Protein AF-0000000084985349 (afdb_homodimer)

Secondary structure (DSSP, 8-state):
--TTSPBPHHHHHHHHHHHHHHHHTTTTT------HHHHHHHHHHSSEEE-GGGT--TT-SEEEEEEE---SPPPPEEESSEEEEEEEESEEEEEETTEEEEEETTEEEEE-TT--EEE----TT-EEEEEEE-HHHHHHHHHHHHTT-SHHHHHHHHHHTT-TTS-SEEEEEGGGSSBSHHHHHHHHHHHHHHH--TTHHHHHHHHHHHHHHHHHHHHHHHHHHS----THHHHHHHHHHHHHHTTTS--HHHHHHHTT--HHHHHHHHHHHHSS-HHHHHHHHHHHHHHHHHHH--S-HHHHHHHTT-S-HHHHHHHHHHHHSS-HHHHHHHHHHHHHHHHHT-/--TTSPBPHHHHHHHHHHHHHHHHTTTTT------HHHHHHHHHHSSEEE-GGGT--TT-SEEEEEEE---SPPPPEEESSEEEEEEEESEEEEEETTEEEEEETTEEEEE-TT-EEEE----TT-EEEEEEE-HHHHHHHHHHHHTT-SHHHHHHHHHHTT-TTS-SEEEEEGGGSSBSHHHHHHHHHHHHHHH--TTHHHHHHHHHHHHHHHHHHHHHHHHHHS----THHHHHHHHHHHHHHTTTS--HHHHHHHTT--HHHHHHHHHHHHSS-HHHHHHHHHHHHHHHHHHH--S-HHHHHHHTT-S-HHHHHHHHHHHHSS-HHHHHHHHHHHHHHHHHT-

Radius of gyration: 26.48 Å; Cα contacts (8 Å, |Δi|>4): 1122; chains: 2; bounding box: 61×68×67 Å

Nearest PDB structures (foldseek):
  5u93-assembly1_A  TM=7.055E-01  e=5.369E-08  Bacteria Latreille et al. 1825
  2h0v-assembly1_B  TM=8.479E-01  e=7.221E-04  Bacillus subtilis
  5fpz-assembly1_A-2  TM=8.204E-01  e=1.110E-03  Yersinia enterocolitica subsp. enterocolitica 8081
  8hfb-assembly1_B  TM=7.328E-01  e=3.058E-04  Bacillus subtilis
  1y3t-assembly1_B  TM=6.784E-01  e=1.705E-03  Bacillus subtilis

InterPro domains:
  IPR003313 AraC-type arabinose-binding/dimerisation domain [PF02311] (75-141)
  IPR009057 Homedomain-like superfamily [SSF46689] (285-335)
  IPR011051 RmlC-like cupin domain superfamily [SSF51182] (75-139)
  IPR014710 RmlC-like jelly roll fold [G3DSA:2.60.120.10] (72-139)
  IPR018060 AraC-like, DNA binding HTH domain [PF12833] (256-334)
  IPR018060 AraC-like, DNA binding HTH domain [PS01124] (237-334)
  IPR018060 AraC-like, DNA binding HTH domain [SM00342] (249-332)
  IPR020449 Transcription regulator HTH, AraC- type, HTH domain [PR00032] (301-316)
  IPR020449 Transcription regulator HTH, AraC- type, HTH domain [PR00032] (316-332)

Sequence (692 aa):
MRDGGQMNTLDRFAQLSTQQREQQWKIEACAKALSKPIKQQIEQQGYYTLSNGSFFERDQLISANMHLNIPMALAPHKHDFFELIYVYQGSVINVVDAHEVVLQQGDLCIMNASAVHTLGKLGKQDTVYNILIKPELFNQAFLGLIAENEIISSFFLNSIYQKSISRNFMTFHTQDFPSDDAETYVHRLIMENHFKDIYYNKSIEISLVGLFIELTRGYKHRQDQNSSIELGMSNVSQIIAYISDHYKDISIKQVADHFSYHPNYLSSLLKKYTDKTFSEILQNIRFTAAKEYLQKLDIPINEIVYMVGYTNKSHFYRTFKQEMGITPAQYRKQAVASKGMDSLKRMRDGGQMNTLDRFAQLSTQQREQQWKIEACAKALSKPIKQQIEQQGYYTLSNGSFFERDQLISANMHLNIPMALAPHKHDFFELIYVYQGSVINVVDAHEVVLQQGDLCIMNASAVHTLGKLGKQDTVYNILIKPELFNQAFLGLIAENEIISSFFLNSIYQKSISRNFMTFHTQDFPSDDAETYVHRLIMENHFKDIYYNKSIEISLVGLFIELTRGYKHRQDQNSSIELGMSNVSQIIAYISDHYKDISIKQVADHFSYHPNYLSSLLKKYTDKTFSEILQNIRFTAAKEYLQKLDIPINEIVYMVGYTNKSHFYRTFKQEMGITPAQYRKQAVASKGMDSLKR

Structure (mmCIF, N/CA/C/O backbone):
data_AF-0000000084985349-model_v1
#
loop_
_entity.id
_entity.type
_entity.pdbx_description
1 polymer 'Transcriptional regulator, AraC family'
#
loop_
_atom_site.group_PDB
_atom_site.id
_atom_site.type_symbol
_atom_site.label_atom_id
_atom_site.label_alt_id
_atom_site.label_comp_id
_atom_site.label_asym_id
_atom_site.label_entity_id
_atom_site.label_seq_id
_atom_site.pdbx_PDB_ins_code
_atom_site.Cartn_x
_atom_site.Cartn_y
_atom_site.Cartn_z
_atom_site.occupancy
_atom_site.B_iso_or_equiv
_atom_site.auth_seq_id
_atom_site.auth_comp_id
_atom_site.auth_asym_id
_atom_site.auth_atom_id
_atom_site.pdbx_PDB_model_num
ATOM 1 N N . MET A 1 1 ? -21.266 -5.422 13.555 1 31.45 1 MET A N 1
ATOM 2 C CA . MET A 1 1 ? -21.562 -4.035 13.203 1 31.45 1 MET A CA 1
ATOM 3 C C . MET A 1 1 ? -21.156 -3.092 14.328 1 31.45 1 MET A C 1
ATOM 5 O O . MET A 1 1 ? -21.391 -3.379 15.5 1 31.45 1 MET A O 1
ATOM 9 N N . ARG A 1 2 ? -20.141 -2.391 14.18 1 43.97 2 ARG A N 1
ATOM 10 C CA . ARG A 1 2 ? -19.875 -1.468 15.281 1 43.97 2 ARG A CA 1
ATOM 11 C C . ARG A 1 2 ? -21.078 -0.55 15.523 1 43.97 2 ARG A C 1
ATOM 13 O O . ARG A 1 2 ? -21.906 -0.367 14.633 1 43.97 2 ARG A O 1
ATOM 20 N N . ASP A 1 3 ? -21.234 -0.151 16.719 1 45.56 3 ASP A N 1
ATOM 21 C CA . ASP A 1 3 ? -22.391 0.648 17.109 1 45.56 3 ASP A CA 1
ATOM 22 C C . ASP A 1 3 ? -22.703 1.701 16.047 1 45.56 3 ASP A C 1
ATOM 24 O O . ASP A 1 3 ? -23.859 2.09 15.875 1 45.56 3 ASP A O 1
ATOM 28 N N . GLY A 1 4 ? -21.828 2.445 15.453 1 49.19 4 GLY A N 1
ATOM 29 C CA . GLY A 1 4 ? -22.109 3.629 14.656 1 49.19 4 GLY A CA 1
ATOM 30 C C . GLY A 1 4 ? -22.453 3.309 13.211 1 49.19 4 GLY A C 1
ATOM 31 O O . GLY A 1 4 ? -22.609 4.215 12.398 1 49.19 4 GLY A O 1
ATOM 32 N N . GLY A 1 5 ? -22.812 2.047 12.922 1 61.41 5 GLY A N 1
ATOM 33 C CA . GLY A 1 5 ? -23.297 1.687 11.594 1 61.41 5 GLY A CA 1
ATOM 34 C C . GLY A 1 5 ? -22.172 1.406 10.609 1 61.41 5 GLY A C 1
ATOM 35 O O . GLY A 1 5 ? -22.422 1.144 9.438 1 61.41 5 GLY A O 1
ATOM 36 N N . GLN A 1 6 ? -20.969 1.542 11.07 1 75.25 6 GLN A N 1
ATOM 37 C CA . GLN A 1 6 ? -19.875 1.276 10.156 1 75.25 6 GLN A CA 1
ATOM 38 C C . GLN A 1 6 ? -19.641 -0.223 9.992 1 75.25 6 GLN A C 1
ATOM 40 O O . GLN A 1 6 ? -19.75 -0.983 10.953 1 75.25 6 GLN A O 1
ATOM 45 N N . MET A 1 7 ? -19.469 -0.685 8.797 1 76.06 7 MET A N 1
ATOM 46 C CA . MET A 1 7 ? -19.188 -2.092 8.531 1 76.06 7 MET A CA 1
ATOM 47 C C . MET A 1 7 ? -17.688 -2.33 8.383 1 76.06 7 MET A C 1
ATOM 49 O O . MET A 1 7 ? -16.984 -1.535 7.754 1 76.06 7 MET A O 1
ATOM 53 N N . ASN A 1 8 ? -17.219 -3.373 9.102 1 81 8 ASN A N 1
ATOM 54 C CA . ASN A 1 8 ? -15.828 -3.734 8.906 1 81 8 ASN A CA 1
ATOM 55 C C . ASN A 1 8 ? -15.609 -4.453 7.574 1 81 8 ASN A C 1
ATOM 57 O O . ASN A 1 8 ? -16.578 -4.793 6.887 1 81 8 ASN A O 1
ATOM 61 N N . THR A 1 9 ? -14.438 -4.57 7.188 1 83 9 THR A N 1
ATOM 62 C CA . THR A 1 9 ? -14.078 -5.129 5.891 1 83 9 THR A CA 1
ATOM 63 C C . THR A 1 9 ? -14.648 -6.535 5.73 1 83 9 THR A C 1
ATOM 65 O O . THR A 1 9 ? -15.148 -6.887 4.66 1 83 9 THR A O 1
ATOM 68 N N . LEU A 1 10 ? -14.555 -7.348 6.785 1 81.06 10 LEU A N 1
ATOM 69 C CA . LEU A 1 10 ? -15.031 -8.727 6.723 1 81.06 10 LEU A CA 1
ATOM 70 C C . LEU A 1 10 ? -16.547 -8.766 6.496 1 81.06 10 LEU A C 1
ATOM 72 O O . LEU A 1 10 ? -17.031 -9.547 5.68 1 81.06 10 LEU A O 1
ATOM 76 N N . ASP A 1 11 ? -17.219 -7.879 7.164 1 84.19 11 ASP A N 1
ATOM 77 C CA . ASP A 1 11 ? -18.672 -7.82 7.016 1 84.19 11 ASP A CA 1
ATOM 78 C C . ASP A 1 11 ? -19.062 -7.305 5.633 1 84.19 11 ASP A C 1
ATOM 80 O O . ASP A 1 11 ? -20 -7.812 5.012 1 84.19 11 ASP A O 1
ATOM 84 N N . ARG A 1 12 ? -18.406 -6.32 5.234 1 86.56 12 ARG A N 1
ATOM 85 C CA . ARG A 1 12 ? -18.672 -5.766 3.912 1 86.56 12 ARG A CA 1
ATOM 86 C C . ARG A 1 12 ? -18.453 -6.809 2.824 1 86.56 12 ARG A C 1
ATOM 88 O O . ARG A 1 12 ? -19.234 -6.906 1.879 1 86.56 12 ARG A O 1
ATOM 95 N N . PHE A 1 13 ? -17.453 -7.602 3.004 1 89.38 13 PHE A N 1
ATOM 96 C CA . PHE A 1 13 ? -17.156 -8.625 2.008 1 89.38 13 PHE A CA 1
ATOM 97 C C . PHE A 1 13 ? -18.203 -9.734 2.049 1 89.38 13 PHE A C 1
ATOM 99 O O . PHE A 1 13 ? -18.578 -10.266 1.008 1 89.38 13 PHE A O 1
ATOM 106 N N . ALA A 1 14 ? -18.562 -10.109 3.205 1 85.19 14 ALA A N 1
ATOM 107 C CA . ALA A 1 14 ? -19.609 -11.133 3.34 1 85.19 14 ALA A CA 1
ATOM 108 C C . ALA A 1 14 ? -20.875 -10.719 2.596 1 85.19 14 ALA A C 1
ATOM 110 O O . ALA A 1 14 ? -21.5 -11.547 1.923 1 85.19 14 ALA A O 1
ATOM 111 N N . GLN A 1 15 ? -21.188 -9.461 2.703 1 83.56 15 GLN A N 1
ATOM 112 C CA . GLN A 1 15 ? -22.359 -8.945 1.992 1 83.56 15 GLN A CA 1
ATOM 113 C C . GLN A 1 15 ? -22.156 -9.016 0.481 1 83.56 15 GLN A C 1
ATOM 115 O O . GLN A 1 15 ? -23.062 -9.438 -0.25 1 83.56 15 GLN A O 1
ATOM 120 N N . LEU A 1 16 ? -21.031 -8.617 0.023 1 82.56 16 LEU A N 1
ATOM 121 C CA . LEU A 1 16 ? -20.719 -8.672 -1.403 1 82.56 16 LEU A CA 1
ATOM 122 C C . LEU A 1 16 ? -20.797 -10.109 -1.919 1 82.56 16 LEU A C 1
ATOM 124 O O . LEU A 1 16 ? -21.391 -10.367 -2.965 1 82.56 16 LEU A O 1
ATOM 128 N N . SER A 1 17 ? -20.094 -10.992 -1.23 1 84.75 17 SER A N 1
ATOM 129 C CA . SER A 1 17 ? -20.047 -12.391 -1.652 1 84.75 17 SER A CA 1
ATOM 130 C C . SER A 1 17 ? -21.453 -12.984 -1.754 1 84.75 17 SER A C 1
ATOM 132 O O . SER A 1 17 ? -21.75 -13.742 -2.682 1 84.75 17 SER A O 1
ATOM 134 N N . THR A 1 18 ? -22.281 -12.625 -0.819 1 82.69 18 THR A N 1
ATOM 135 C CA . THR A 1 18 ? -23.656 -13.102 -0.824 1 82.69 18 THR A CA 1
ATOM 136 C C . THR A 1 18 ? -24.422 -12.57 -2.039 1 82.69 18 THR A C 1
ATOM 138 O O . THR A 1 18 ? -25.141 -13.312 -2.709 1 82.69 18 THR A O 1
ATOM 141 N N . GLN A 1 19 ? -24.234 -11.328 -2.332 1 81.25 19 GLN A N 1
ATOM 142 C CA . GLN A 1 19 ? -24.875 -10.703 -3.484 1 81.25 19 GLN A CA 1
ATOM 143 C C . GLN A 1 19 ? -24.406 -11.328 -4.789 1 81.25 19 GLN A C 1
ATOM 145 O O . GLN A 1 19 ? -25.203 -11.586 -5.691 1 81.25 19 GLN A O 1
ATOM 150 N N . GLN A 1 20 ? -23.125 -11.508 -4.914 1 82.06 20 GLN A N 1
ATOM 151 C CA . GLN A 1 20 ? -22.531 -12.102 -6.117 1 82.06 20 GLN A CA 1
ATOM 152 C C . GLN A 1 20 ? -23.031 -13.531 -6.32 1 82.06 20 GLN A C 1
ATOM 154 O O . GLN A 1 20 ? -23.297 -13.945 -7.449 1 82.06 20 GLN A O 1
ATOM 159 N N . ARG A 1 21 ? -23.031 -14.234 -5.242 1 79.12 21 ARG A N 1
ATOM 160 C CA . ARG A 1 21 ? -23.516 -15.609 -5.297 1 79.12 21 ARG A CA 1
ATOM 161 C C . ARG A 1 21 ? -24.938 -15.672 -5.84 1 79.12 21 ARG A C 1
ATOM 163 O O . ARG A 1 21 ? -25.266 -16.516 -6.68 1 79.12 21 ARG A O 1
ATOM 170 N N . GLU A 1 22 ? -25.703 -14.797 -5.422 1 71 22 GLU A N 1
ATOM 171 C CA . GLU A 1 22 ? -27.094 -14.734 -5.871 1 71 22 GLU A CA 1
ATOM 172 C C . GLU A 1 22 ? -27.172 -14.367 -7.348 1 71 22 GLU A C 1
ATOM 174 O O . GLU A 1 22 ? -28 -14.922 -8.086 1 71 22 GLU A O 1
ATOM 179 N N . GLN A 1 23 ? -26.266 -13.508 -7.844 1 68.94 23 GLN A N 1
ATOM 180 C CA . GLN A 1 23 ? -26.266 -13.062 -9.234 1 68.94 23 GLN A CA 1
ATOM 181 C C . GLN A 1 23 ? -25.688 -14.125 -10.156 1 68.94 23 GLN A C 1
ATOM 183 O O . GLN A 1 23 ? -26.203 -14.352 -11.25 1 68.94 23 GLN A O 1
ATOM 188 N N . GLN A 1 24 ? -24.391 -14.609 -9.93 1 62.94 24 GLN A N 1
ATOM 189 C CA . GLN A 1 24 ? -23.688 -15.578 -10.766 1 62.94 24 GLN A CA 1
ATOM 190 C C . GLN A 1 24 ? -24.469 -16.875 -10.867 1 62.94 24 GLN A C 1
ATOM 192 O O . GLN A 1 24 ? -24.469 -17.531 -11.906 1 62.94 24 GLN A O 1
ATOM 197 N N . TRP A 1 25 ? -24.859 -17.359 -9.719 1 48.44 25 TRP A N 1
ATOM 198 C CA . TRP A 1 25 ? -25.703 -18.547 -9.789 1 48.44 25 TRP A CA 1
ATOM 199 C C . TRP A 1 25 ? -26.719 -18.422 -10.93 1 48.44 25 TRP A C 1
ATOM 201 O O . TRP A 1 25 ? -27.016 -19.406 -11.609 1 48.44 25 TRP A O 1
ATOM 211 N N . LYS A 1 26 ? -26.938 -17.25 -11.227 1 42.25 26 LYS A N 1
ATOM 212 C CA . LYS A 1 26 ? -27.875 -17.047 -12.328 1 42.25 26 LYS A CA 1
ATOM 213 C C . LYS A 1 26 ? -27.188 -17.25 -13.672 1 42.25 26 LYS A C 1
ATOM 215 O O . LYS A 1 26 ? -27.797 -17.75 -14.617 1 42.25 26 LYS A O 1
ATOM 220 N N . ILE A 1 27 ? -25.766 -16.906 -13.688 1 41.47 27 ILE A N 1
ATOM 221 C CA . ILE A 1 27 ? -25.094 -16.875 -14.977 1 41.47 27 ILE A CA 1
ATOM 222 C C . ILE A 1 27 ? -24.516 -18.266 -15.289 1 41.47 27 ILE A C 1
ATOM 224 O O . ILE A 1 27 ? -24.594 -18.734 -16.422 1 41.47 27 ILE A O 1
ATOM 228 N N . GLU A 1 28 ? -23.578 -18.766 -14.484 1 44.88 28 GLU A N 1
ATOM 229 C CA . GLU A 1 28 ? -22.781 -19.953 -14.781 1 44.88 28 GLU A CA 1
ATOM 230 C C . GLU A 1 28 ? -23.672 -21.109 -15.242 1 44.88 28 GLU A C 1
ATOM 232 O O . GLU A 1 28 ? -23.172 -22.141 -15.672 1 44.88 28 GLU A O 1
ATOM 237 N N . ALA A 1 29 ? -24.844 -21.062 -15.016 1 35.25 29 ALA A N 1
ATOM 238 C CA . ALA A 1 29 ? -25.531 -22.156 -15.719 1 35.25 29 ALA A CA 1
ATOM 239 C C . ALA A 1 29 ? -25.078 -22.234 -17.172 1 35.25 29 ALA A C 1
ATOM 241 O O . ALA A 1 29 ? -25.406 -23.188 -17.875 1 35.25 29 ALA A O 1
ATOM 242 N N . CYS A 1 30 ? -24.578 -21.203 -17.719 1 30.98 30 CYS A N 1
ATOM 243 C CA . CYS A 1 30 ? -24.328 -21.297 -19.141 1 30.98 30 CYS A CA 1
ATOM 244 C C . CYS A 1 30 ? -22.875 -21.703 -19.406 1 30.98 30 CYS A C 1
ATOM 246 O O . CYS A 1 30 ? -21.984 -20.844 -19.438 1 30.98 30 CYS A O 1
ATOM 248 N N . ALA A 1 31 ? -22.281 -22.734 -18.922 1 38.09 31 ALA A N 1
ATOM 249 C CA . ALA A 1 31 ? -21.016 -23.391 -19.234 1 38.09 31 ALA A CA 1
ATOM 250 C C . ALA A 1 31 ? -20.734 -23.375 -20.734 1 38.09 31 ALA A C 1
ATOM 252 O O . ALA A 1 31 ? -21.484 -23.969 -21.516 1 38.09 31 ALA A O 1
ATOM 253 N N . LYS A 1 32 ? -20.141 -22.391 -21.266 1 42.59 32 LYS A N 1
ATOM 254 C CA . LYS A 1 32 ? -19.812 -22.375 -22.688 1 42.59 32 LYS A CA 1
ATOM 255 C C . LYS A 1 32 ? -18.844 -23.5 -23.031 1 42.59 32 LYS A C 1
ATOM 257 O O . LYS A 1 32 ? -17.891 -23.75 -22.297 1 42.59 32 LYS A O 1
ATOM 262 N N . ALA A 1 33 ? -19.203 -24.391 -23.859 1 46.88 33 ALA A N 1
ATOM 263 C CA . ALA A 1 33 ? -18.391 -25.406 -24.531 1 46.88 33 ALA A CA 1
ATOM 264 C C . ALA A 1 33 ? -17.062 -24.812 -25.016 1 46.88 33 ALA A C 1
ATOM 266 O O . ALA A 1 33 ? -17.031 -23.688 -25.516 1 46.88 33 ALA A O 1
ATOM 267 N N . LEU A 1 34 ? -15.922 -25.406 -24.516 1 56.28 34 LEU A N 1
ATOM 268 C CA . LEU A 1 34 ? -14.609 -25.016 -25.031 1 56.28 34 LEU A CA 1
ATOM 269 C C . LEU A 1 34 ? -14.633 -24.875 -26.547 1 56.28 34 LEU A C 1
ATOM 271 O O . LEU A 1 34 ? -15.25 -25.688 -27.234 1 56.28 34 LEU A O 1
ATOM 275 N N . SER A 1 35 ? -14.164 -23.828 -26.984 1 58.69 35 SER A N 1
ATOM 276 C CA . SER A 1 35 ? -14.078 -23.609 -28.422 1 58.69 35 SER A CA 1
ATOM 277 C C . SER A 1 35 ? -13.195 -24.656 -29.094 1 58.69 35 SER A C 1
ATOM 279 O O . SER A 1 35 ? -12.422 -25.344 -28.422 1 58.69 35 SER A O 1
ATOM 281 N N . LYS A 1 36 ? -13.453 -24.922 -30.312 1 62.22 36 LYS A N 1
ATOM 282 C CA . LYS A 1 36 ? -12.727 -25.906 -31.109 1 62.22 36 LYS A CA 1
ATOM 283 C C . LYS A 1 36 ? -11.219 -25.703 -31 1 62.22 36 LYS A C 1
ATOM 285 O O . LYS A 1 36 ? -10.469 -26.656 -30.781 1 62.22 36 LYS A O 1
ATOM 290 N N . PRO A 1 37 ? -10.688 -24.531 -31.016 1 64.25 37 PRO A N 1
ATOM 291 C CA . PRO A 1 37 ? -9.242 -24.359 -30.906 1 64.25 37 PRO A CA 1
ATOM 292 C C . PRO A 1 37 ? -8.695 -24.797 -29.547 1 64.25 37 PRO A C 1
ATOM 294 O O . PRO A 1 37 ? -7.594 -25.344 -29.469 1 64.25 37 PRO A O 1
ATOM 297 N N . ILE A 1 38 ? -9.477 -24.625 -28.625 1 67.31 38 ILE A N 1
ATOM 298 C CA . ILE A 1 38 ? -9.055 -25 -27.281 1 67.31 38 ILE A CA 1
ATOM 299 C C . ILE A 1 38 ? -9.008 -26.516 -27.156 1 67.31 38 ILE A C 1
ATOM 301 O O . ILE A 1 38 ? -8.055 -27.078 -26.609 1 67.31 38 ILE A O 1
ATOM 305 N N . LYS A 1 39 ? -10 -27.172 -27.734 1 70.88 39 LYS A N 1
ATOM 306 C CA . LYS A 1 39 ? -10.047 -28.625 -27.703 1 70.88 39 LYS A CA 1
ATOM 307 C C . LYS A 1 39 ? -8.844 -29.219 -28.438 1 70.88 39 LYS A C 1
ATOM 309 O O . LYS A 1 39 ? -8.258 -30.203 -27.984 1 70.88 39 LYS A O 1
ATOM 314 N N . GLN A 1 40 ? -8.469 -28.609 -29.469 1 71.69 40 GLN A N 1
ATOM 315 C CA . GLN A 1 40 ? -7.316 -29.062 -30.234 1 71.69 40 GLN A CA 1
ATOM 316 C C . GLN A 1 40 ? -6.027 -28.922 -29.438 1 71.69 40 GLN A C 1
ATOM 318 O O . GLN A 1 40 ? -5.168 -29.797 -29.453 1 71.69 40 GLN A O 1
ATOM 323 N N . GLN A 1 41 ? -5.859 -27.844 -28.781 1 71.38 41 GLN A N 1
ATOM 324 C CA . GLN A 1 41 ? -4.672 -27.625 -27.969 1 71.38 41 GLN A CA 1
ATOM 325 C C . GLN A 1 41 ? -4.562 -28.672 -26.859 1 71.38 41 GLN A C 1
ATOM 327 O O . GLN A 1 41 ? -3.477 -29.188 -26.594 1 71.38 41 GLN A O 1
ATOM 332 N N . ILE A 1 42 ? -5.629 -28.984 -26.359 1 73.38 42 ILE A N 1
ATOM 333 C CA . ILE A 1 42 ? -5.66 -29.953 -25.266 1 73.38 42 ILE A CA 1
ATOM 334 C C . ILE A 1 42 ? -5.281 -31.328 -25.781 1 73.38 42 ILE A C 1
ATOM 336 O O . ILE A 1 42 ? -4.543 -32.062 -25.109 1 73.38 42 ILE A O 1
ATOM 340 N N . GLU A 1 43 ? -5.77 -31.609 -26.844 1 70.88 43 GLU A N 1
ATOM 341 C CA . GLU A 1 43 ? -5.449 -32.906 -27.438 1 70.88 43 GLU A CA 1
ATOM 342 C C . GLU A 1 43 ? -3.961 -33 -27.766 1 70.88 43 GLU A C 1
ATOM 344 O O . GLU A 1 43 ? -3.354 -34.062 -27.594 1 70.88 43 GLU A O 1
ATOM 349 N N . GLN A 1 44 ? -3.395 -31.922 -28.125 1 72.88 44 GLN A N 1
ATOM 350 C CA . GLN A 1 44 ? -2.016 -31.922 -28.594 1 72.88 44 GLN A CA 1
ATOM 351 C C . GLN A 1 44 ? -1.032 -31.828 -27.438 1 72.88 44 GLN A C 1
ATOM 353 O O . GLN A 1 44 ? -0.007 -32.5 -27.422 1 72.88 44 GLN A O 1
ATOM 358 N N . GLN A 1 45 ? -1.3 -30.984 -26.438 1 73.69 45 GLN A N 1
ATOM 359 C CA . GLN A 1 45 ? -0.258 -30.719 -25.453 1 73.69 45 GLN A CA 1
ATOM 360 C C . GLN A 1 45 ? -0.78 -30.922 -24.031 1 73.69 45 GLN A C 1
ATOM 362 O O . GLN A 1 45 ? -0.037 -30.766 -23.062 1 73.69 45 GLN A O 1
ATOM 367 N N . GLY A 1 46 ? -1.997 -31.375 -23.922 1 70.75 46 GLY A N 1
ATOM 368 C CA . GLY A 1 46 ? -2.547 -31.719 -22.609 1 70.75 46 GLY A CA 1
ATOM 369 C C . GLY A 1 46 ? -3.123 -30.531 -21.875 1 70.75 46 GLY A C 1
ATOM 370 O O . GLY A 1 46 ? -3.727 -30.703 -20.812 1 70.75 46 GLY A O 1
ATOM 371 N N . TYR A 1 47 ? -2.812 -29.391 -22.422 1 71.38 47 TYR A N 1
ATOM 372 C CA . TYR A 1 47 ? -3.357 -28.172 -21.797 1 71.38 47 TYR A CA 1
ATOM 373 C C . TYR A 1 47 ? -3.555 -27.078 -22.844 1 71.38 47 TYR A C 1
ATOM 375 O O . TYR A 1 47 ? -3.07 -27.188 -23.969 1 71.38 47 TYR A O 1
ATOM 383 N N . TYR A 1 48 ? -4.434 -26.031 -22.516 1 71 48 TYR A N 1
ATOM 384 C CA . TYR A 1 48 ? -4.547 -24.859 -23.375 1 71 48 TYR A CA 1
ATOM 385 C C . TYR A 1 48 ? -4.012 -23.625 -22.672 1 71 48 TYR A C 1
ATOM 387 O O . TYR A 1 48 ? -3.828 -23.625 -21.453 1 71 48 TYR A O 1
ATOM 395 N N . THR A 1 49 ? -3.58 -22.594 -23.406 1 72.56 49 THR A N 1
ATOM 396 C CA . THR A 1 49 ? -2.959 -21.391 -22.859 1 72.56 49 THR A CA 1
ATOM 397 C C . THR A 1 49 ? -3.889 -20.203 -23 1 72.56 49 THR A C 1
ATOM 399 O O . THR A 1 49 ? -4.48 -19.984 -24.062 1 72.56 49 THR A O 1
ATOM 402 N N . LEU A 1 50 ? -4.121 -19.594 -21.812 1 71.38 50 LEU A N 1
ATOM 403 C CA . LEU A 1 50 ? -4.875 -18.344 -21.781 1 71.38 50 LEU A CA 1
ATOM 404 C C . LEU A 1 50 ? -3.936 -17.141 -21.75 1 71.38 50 LEU A C 1
ATOM 406 O O . LEU A 1 50 ? -2.893 -17.172 -21.094 1 71.38 50 LEU A O 1
ATOM 410 N N . SER A 1 51 ? -4.164 -16.047 -22.594 1 67.19 51 SER A N 1
ATOM 411 C CA . SER A 1 51 ? -3.309 -14.875 -22.641 1 67.19 51 SER A CA 1
ATOM 412 C C . SER A 1 51 ? -3.973 -13.68 -21.969 1 67.19 51 SER A C 1
ATOM 414 O O . SER A 1 51 ? -5.199 -13.609 -21.875 1 67.19 51 SER A O 1
ATOM 416 N N . ASN A 1 52 ? -3.254 -12.734 -21.422 1 62.97 52 ASN A N 1
ATOM 417 C CA . ASN A 1 52 ? -3.604 -11.539 -20.656 1 62.97 52 ASN A CA 1
ATOM 418 C C . ASN A 1 52 ? -4.691 -10.727 -21.359 1 62.97 52 ASN A C 1
ATOM 420 O O . ASN A 1 52 ? -5.582 -10.188 -20.703 1 62.97 52 ASN A O 1
ATOM 424 N N . GLY A 1 53 ? -4.609 -10.617 -22.594 1 58.28 53 GLY A N 1
ATOM 425 C CA . GLY A 1 53 ? -5.445 -9.672 -23.328 1 58.28 53 GLY A CA 1
ATOM 426 C C . GLY A 1 53 ? -6.93 -9.961 -23.188 1 58.28 53 GLY A C 1
ATOM 427 O O . GLY A 1 53 ? -7.758 -9.062 -23.312 1 58.28 53 GLY A O 1
ATOM 428 N N . SER A 1 54 ? -7.32 -11.125 -22.797 1 62.31 54 SER A N 1
ATOM 429 C CA . SER A 1 54 ? -8.734 -11.469 -22.797 1 62.31 54 SER A CA 1
ATOM 430 C C . SER A 1 54 ? -9.336 -11.383 -21.406 1 62.31 54 SER A C 1
ATOM 432 O O . SER A 1 54 ? -10.562 -11.367 -21.25 1 62.31 54 SER A O 1
ATOM 434 N N . PHE A 1 55 ? -8.5 -11.195 -20.438 1 68.38 55 PHE A N 1
ATOM 435 C CA . PHE A 1 55 ? -9.031 -11.352 -19.094 1 68.38 55 PHE A CA 1
ATOM 436 C C . PHE A 1 55 ? -8.969 -10.031 -18.328 1 68.38 55 PHE A C 1
ATOM 438 O O . PHE A 1 55 ? -9.539 -9.906 -17.25 1 68.38 55 PHE A O 1
ATOM 445 N N . PHE A 1 56 ? -8.297 -9.062 -18.875 1 71 56 PHE A N 1
ATOM 446 C CA . PHE A 1 56 ? -8.148 -7.777 -18.203 1 71 56 PHE A CA 1
ATOM 447 C C . PHE A 1 56 ? -8.781 -6.664 -19.031 1 71 56 PHE A C 1
ATOM 449 O O . PHE A 1 56 ? -8.531 -6.559 -20.234 1 71 56 PHE A O 1
ATOM 456 N N . GLU A 1 57 ? -9.742 -6.008 -18.391 1 66.19 57 GLU A N 1
ATOM 457 C CA . GLU A 1 57 ? -10.195 -4.777 -19.031 1 66.19 57 GLU A CA 1
ATOM 458 C C . GLU A 1 57 ? -9.078 -3.74 -19.094 1 66.19 57 GLU A C 1
ATOM 460 O O . GLU A 1 57 ? -8.039 -3.9 -18.438 1 66.19 57 GLU A O 1
ATOM 465 N N . ARG A 1 58 ? -9.375 -2.811 -19.844 1 62.56 58 ARG A N 1
ATOM 466 C CA . ARG A 1 58 ? -8.391 -1.739 -19.984 1 62.56 58 ARG A CA 1
ATOM 467 C C . ARG A 1 58 ? -8.055 -1.122 -18.625 1 62.56 58 ARG A C 1
ATOM 469 O O . ARG A 1 58 ? -8.953 -0.882 -17.812 1 62.56 58 ARG A O 1
ATOM 476 N N . ASP A 1 59 ? -6.836 -1.032 -18.203 1 66.19 59 ASP A N 1
ATOM 477 C CA . ASP A 1 59 ? -6.297 -0.327 -17.047 1 66.19 59 ASP A CA 1
ATOM 478 C C . ASP A 1 59 ? -6.465 -1.153 -15.766 1 66.19 59 ASP A C 1
ATOM 480 O O . ASP A 1 59 ? -6.184 -0.671 -14.664 1 66.19 59 ASP A O 1
ATOM 484 N N . GLN A 1 60 ? -7.09 -2.404 -16.031 1 79.94 60 GLN A N 1
ATOM 485 C CA . GLN A 1 60 ? -7.242 -3.24 -14.852 1 79.94 60 GLN A CA 1
ATOM 486 C C . GLN A 1 60 ? -5.926 -3.918 -14.484 1 79.94 60 GLN A C 1
ATOM 488 O O . GLN A 1 60 ? -5.215 -4.418 -15.352 1 79.94 60 GLN A O 1
ATOM 493 N N . LEU A 1 61 ? -5.68 -3.842 -13.203 1 83.88 61 LEU A N 1
ATOM 494 C CA . LEU A 1 61 ? -4.453 -4.461 -12.711 1 83.88 61 LEU A CA 1
ATOM 495 C C . LEU A 1 61 ? -4.699 -5.906 -12.305 1 83.88 61 LEU A C 1
ATOM 497 O O . LEU A 1 61 ? -3.783 -6.73 -12.336 1 83.88 61 LEU A O 1
ATOM 501 N N . ILE A 1 62 ? -5.922 -6.172 -11.898 1 89.94 62 ILE A N 1
ATOM 502 C CA . ILE A 1 62 ? -6.312 -7.523 -11.508 1 89.94 62 ILE A CA 1
ATOM 503 C C . ILE A 1 62 ? -7.723 -7.82 -12.016 1 89.94 62 ILE A C 1
ATOM 505 O O . ILE A 1 62 ? -8.453 -6.906 -12.406 1 89.94 62 ILE A O 1
ATOM 509 N N . SER A 1 63 ? -8.039 -9.039 -12.148 1 87.94 63 SER A N 1
ATOM 510 C CA . SER A 1 63 ? -9.398 -9.523 -12.359 1 87.94 63 SER A CA 1
ATOM 511 C C . SER A 1 63 ? -9.789 -10.57 -11.32 1 87.94 63 SER A C 1
ATOM 513 O O . SER A 1 63 ? -9.109 -11.586 -11.172 1 87.94 63 SER A O 1
ATOM 515 N N . ALA A 1 64 ? -10.797 -10.25 -10.586 1 90.44 64 ALA A N 1
ATOM 516 C CA . ALA A 1 64 ? -11.266 -11.172 -9.555 1 90.44 64 ALA A CA 1
ATOM 517 C C . ALA A 1 64 ? -12.609 -11.789 -9.945 1 90.44 64 ALA A C 1
ATOM 519 O O . ALA A 1 64 ? -13.555 -11.078 -10.266 1 90.44 64 ALA A O 1
ATOM 520 N N . ASN A 1 65 ? -12.656 -13.125 -9.891 1 85.75 65 ASN A N 1
ATOM 521 C CA . ASN A 1 65 ? -13.844 -13.844 -10.328 1 85.75 65 ASN A CA 1
ATOM 522 C C . ASN A 1 65 ? -14.297 -14.867 -9.289 1 85.75 65 ASN A C 1
ATOM 524 O O . ASN A 1 65 ? -13.477 -15.547 -8.68 1 85.75 65 ASN A O 1
ATOM 528 N N . MET A 1 66 ? -15.633 -14.867 -9.141 1 87.94 66 MET A N 1
ATOM 529 C CA . MET A 1 66 ? -16.219 -15.844 -8.234 1 87.94 66 MET A CA 1
ATOM 530 C C . MET A 1 66 ? -16.625 -17.109 -8.984 1 87.94 66 MET A C 1
ATOM 532 O O . MET A 1 66 ? -17.156 -17.047 -10.086 1 87.94 66 MET A O 1
ATOM 536 N N . HIS A 1 67 ? -16.25 -18.266 -8.445 1 82.62 67 HIS A N 1
ATOM 537 C CA . HIS A 1 67 ? -16.641 -19.562 -8.984 1 82.62 67 HIS A CA 1
ATOM 538 C C . HIS A 1 67 ? -17.547 -20.312 -8.008 1 82.62 67 HIS A C 1
ATOM 540 O O . HIS A 1 67 ? -17.234 -20.422 -6.82 1 82.62 67 HIS A O 1
ATOM 546 N N . LEU A 1 68 ? -18.625 -20.703 -8.594 1 80.31 68 LEU A N 1
ATOM 547 C CA . LEU A 1 68 ? -19.625 -21.469 -7.848 1 80.31 68 LEU A CA 1
ATOM 548 C C . LEU A 1 68 ? -20.125 -22.641 -8.664 1 80.31 68 LEU A C 1
ATOM 550 O O . LEU A 1 68 ? -20.172 -22.578 -9.898 1 80.31 68 LEU A O 1
ATOM 554 N N . ASN A 1 69 ? -20.469 -23.672 -7.949 1 75.5 69 ASN A N 1
ATOM 555 C CA . ASN A 1 69 ? -21.234 -24.781 -8.531 1 75.5 69 ASN A CA 1
ATOM 556 C C . ASN A 1 69 ? -20.594 -25.281 -9.82 1 75.5 69 ASN A C 1
ATOM 558 O O . ASN A 1 69 ? -21.266 -25.359 -10.852 1 75.5 69 ASN A O 1
ATOM 562 N N . ILE A 1 70 ? -19.391 -25.562 -9.867 1 71.19 70 ILE A N 1
ATOM 563 C CA . ILE A 1 70 ? -18.688 -26.141 -11.008 1 71.19 70 ILE A CA 1
ATOM 564 C C . ILE A 1 70 ? -18.844 -27.672 -10.977 1 71.19 70 ILE A C 1
ATOM 566 O O . ILE A 1 70 ? -18.234 -28.344 -10.133 1 71.19 70 ILE A O 1
ATOM 570 N N . PRO A 1 71 ? -19.656 -28.125 -11.891 1 72.38 71 PRO A N 1
ATOM 571 C CA . PRO A 1 71 ? -20.016 -29.547 -11.828 1 72.38 71 PRO A CA 1
ATOM 572 C C . PRO A 1 71 ? -18.875 -30.453 -12.305 1 72.38 71 PRO A C 1
ATOM 574 O O . PRO A 1 71 ? -18.859 -31.641 -11.969 1 72.38 71 PRO A O 1
ATOM 577 N N . MET A 1 72 ? -18 -29.984 -13.188 1 71.25 72 MET A N 1
ATOM 578 C CA . MET A 1 72 ? -16.859 -30.75 -13.695 1 71.25 72 MET A CA 1
ATOM 579 C C . MET A 1 72 ? -15.578 -29.922 -13.641 1 71.25 72 MET A C 1
ATOM 581 O O . MET A 1 72 ? -15.617 -28.703 -13.797 1 71.25 72 MET A O 1
ATOM 585 N N . ALA A 1 73 ? -14.477 -30.688 -13.453 1 74.5 73 ALA A N 1
ATOM 586 C CA . ALA A 1 73 ? -13.18 -30.016 -13.414 1 74.5 73 ALA A CA 1
ATOM 587 C C . ALA A 1 73 ? -12.914 -29.25 -14.711 1 74.5 73 ALA A C 1
ATOM 589 O O . ALA A 1 73 ? -13.281 -29.719 -15.797 1 74.5 73 ALA A O 1
ATOM 590 N N . LEU A 1 74 ? -12.289 -28.109 -14.531 1 74.88 74 LEU A N 1
ATOM 591 C CA . LEU A 1 74 ? -11.883 -27.344 -15.703 1 74.88 74 LEU A CA 1
ATOM 592 C C . LEU A 1 74 ? -10.742 -28.047 -16.438 1 74.88 74 LEU A C 1
ATOM 594 O O . LEU A 1 74 ? -9.992 -28.812 -15.844 1 74.88 74 LEU A O 1
ATOM 598 N N . ALA A 1 75 ? -10.719 -27.859 -17.719 1 76.62 75 ALA A N 1
ATOM 599 C CA . ALA A 1 75 ? -9.602 -28.406 -18.5 1 76.62 75 ALA A CA 1
ATOM 600 C C . ALA A 1 75 ? -8.273 -27.797 -18.062 1 76.62 75 ALA A C 1
ATOM 602 O O . ALA A 1 75 ? -8.203 -26.609 -17.75 1 76.62 75 ALA A O 1
ATOM 603 N N . PRO A 1 76 ? -7.27 -28.641 -17.984 1 82.06 76 PRO A N 1
ATOM 604 C CA . PRO A 1 76 ? -5.957 -28.094 -17.641 1 82.06 76 PRO A CA 1
ATOM 605 C C . PRO A 1 76 ? -5.547 -26.922 -18.547 1 82.06 76 PRO A C 1
ATOM 607 O O . PRO A 1 76 ? -5.773 -26.969 -19.75 1 82.06 76 PRO A O 1
ATOM 610 N N . HIS A 1 77 ? -5.023 -25.906 -17.938 1 82.88 77 HIS A N 1
ATOM 611 C CA . HIS A 1 77 ? -4.637 -24.734 -18.719 1 82.88 77 HIS A CA 1
ATOM 612 C C . HIS A 1 77 ? -3.5 -23.969 -18.047 1 82.88 77 HIS A C 1
ATOM 614 O O . HIS A 1 77 ? -3.213 -24.188 -16.859 1 82.88 77 HIS A O 1
ATOM 620 N N . LYS A 1 78 ? -2.812 -23.203 -18.875 1 81.75 78 LYS A N 1
ATOM 621 C CA . LYS A 1 78 ? -1.752 -22.297 -18.438 1 81.75 78 LYS A CA 1
ATOM 622 C C . LYS A 1 78 ? -2.029 -20.859 -18.875 1 81.75 78 LYS A C 1
ATOM 624 O O . LYS A 1 78 ? -2.861 -20.625 -19.75 1 81.75 78 LYS A O 1
ATOM 629 N N . HIS A 1 79 ? -1.489 -19.953 -18.188 1 76.69 79 HIS A N 1
ATOM 630 C CA . HIS A 1 79 ? -1.652 -18.547 -18.516 1 76.69 79 HIS A CA 1
ATOM 631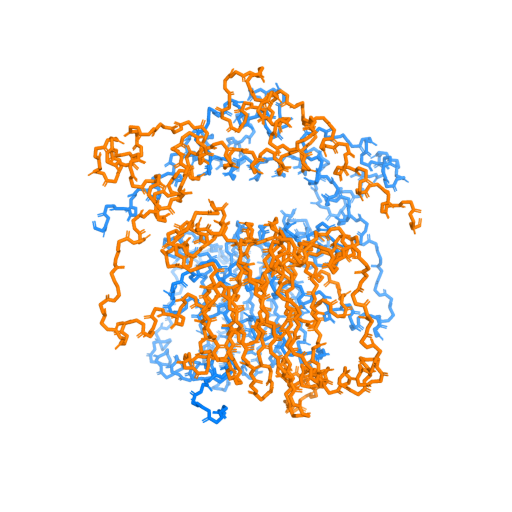 C C . HIS A 1 79 ? -0.376 -17.766 -18.234 1 76.69 79 HIS A C 1
ATOM 633 O O . HIS A 1 79 ? 0.548 -18.281 -17.609 1 76.69 79 HIS A O 1
ATOM 639 N N . ASP A 1 80 ? -0.316 -16.516 -18.766 1 75.75 80 ASP A N 1
ATOM 640 C CA . ASP A 1 80 ? 0.891 -15.695 -18.688 1 75.75 80 ASP A CA 1
ATOM 641 C C . ASP A 1 80 ? 0.783 -14.656 -17.578 1 75.75 80 ASP A C 1
ATOM 643 O O . ASP A 1 80 ? 1.458 -13.625 -17.609 1 75.75 80 ASP A O 1
ATOM 647 N N . PHE A 1 81 ? -0.138 -14.883 -16.719 1 78.62 81 PHE A N 1
ATOM 648 C CA . PHE A 1 81 ? -0.325 -14.016 -15.562 1 78.62 81 PHE A CA 1
ATOM 649 C C . PHE A 1 81 ? -0.301 -14.82 -14.266 1 78.62 81 PHE A C 1
ATOM 651 O O . PHE A 1 81 ? -0.29 -16.047 -14.297 1 78.62 81 PHE A O 1
ATOM 658 N N . PHE A 1 82 ? -0.23 -14.148 -13.172 1 83.12 82 PHE A N 1
ATOM 659 C CA . PHE A 1 82 ? -0.283 -14.82 -11.875 1 83.12 82 PHE A CA 1
ATOM 660 C C . PHE A 1 82 ? -1.727 -15.047 -11.438 1 83.12 82 PHE A C 1
ATOM 662 O O . PHE A 1 82 ? -2.604 -14.227 -11.734 1 83.12 82 PHE A O 1
ATOM 669 N N . GLU A 1 83 ? -1.906 -16.125 -10.812 1 87.94 83 GLU A N 1
ATOM 670 C CA . GLU A 1 83 ? -3.254 -16.438 -10.344 1 87.94 83 GLU A CA 1
ATOM 671 C C . GLU A 1 83 ? -3.254 -16.812 -8.867 1 87.94 83 GLU A C 1
ATOM 673 O O . GLU A 1 83 ? -2.383 -17.562 -8.406 1 87.94 83 GLU A O 1
ATOM 678 N N . LEU A 1 84 ? -4.141 -16.172 -8.148 1 92 84 LEU A N 1
ATOM 679 C CA . LEU A 1 84 ? -4.379 -16.469 -6.738 1 92 84 LEU A CA 1
ATOM 680 C C . LEU A 1 84 ? -5.75 -17.109 -6.543 1 92 84 LEU A C 1
ATOM 682 O O . LEU A 1 84 ? -6.773 -16.5 -6.867 1 92 84 LEU A O 1
ATOM 686 N N . ILE A 1 85 ? -5.812 -18.344 -6.078 1 92.38 85 ILE A N 1
ATOM 687 C CA . ILE A 1 85 ? -7.055 -19.016 -5.703 1 92.38 85 ILE A CA 1
ATOM 688 C C . ILE A 1 85 ? -7.32 -18.812 -4.215 1 92.38 85 ILE A C 1
ATOM 690 O O . ILE A 1 85 ? -6.426 -18.984 -3.385 1 92.38 85 ILE A O 1
ATOM 694 N N . TYR A 1 86 ? -8.484 -18.375 -3.912 1 95.81 86 TYR A N 1
ATOM 695 C CA . TYR A 1 86 ? -8.914 -18.125 -2.541 1 95.81 86 TYR A CA 1
ATOM 696 C C . TYR A 1 86 ? -10.219 -18.859 -2.236 1 95.81 86 TYR A C 1
ATOM 698 O O . TYR A 1 86 ? -11.242 -18.594 -2.873 1 95.81 86 TYR A O 1
ATOM 706 N N . VAL A 1 87 ? -10.203 -19.734 -1.202 1 95.06 87 VAL A N 1
ATOM 707 C CA . VAL A 1 87 ? -11.406 -20.469 -0.795 1 95.06 87 VAL A CA 1
ATOM 708 C C . VAL A 1 87 ? -12.148 -19.672 0.283 1 95.06 87 VAL A C 1
ATOM 710 O O . VAL A 1 87 ? -11.758 -19.703 1.454 1 95.06 87 VAL A O 1
ATOM 713 N N . TYR A 1 88 ? -13.195 -19.031 -0.144 1 94 88 TYR A N 1
ATOM 714 C CA . TYR A 1 88 ? -13.977 -18.234 0.799 1 94 88 TYR A CA 1
ATOM 715 C C . TYR A 1 88 ? -14.859 -19.125 1.661 1 94 88 TYR A C 1
ATOM 717 O O . TYR A 1 88 ? -14.992 -18.906 2.867 1 94 88 TYR A O 1
ATOM 725 N N . GLN A 1 89 ? -15.477 -20.078 1.054 1 93.06 89 GLN A N 1
ATOM 726 C CA . GLN A 1 89 ? -16.328 -21.047 1.74 1 93.06 89 GLN A CA 1
ATOM 727 C C . GLN A 1 89 ? -16.172 -22.453 1.14 1 93.06 89 GLN A C 1
ATOM 729 O O . GLN A 1 89 ? -16.062 -22.594 -0.079 1 93.06 89 GLN A O 1
ATOM 734 N N . GLY A 1 90 ? -16.125 -23.484 2.045 1 93.56 90 GLY A N 1
ATOM 735 C CA . GLY A 1 90 ? -16.031 -24.859 1.577 1 93.56 90 GLY A CA 1
ATOM 736 C C . GLY A 1 90 ? -14.609 -25.281 1.274 1 93.56 90 GLY A C 1
ATOM 737 O O . GLY A 1 90 ? -13.703 -25.062 2.08 1 93.56 90 GLY A O 1
ATOM 738 N N . SER A 1 91 ? -14.492 -26.094 0.165 1 92.19 91 SER A N 1
ATOM 739 C CA . SER A 1 91 ? -13.195 -26.641 -0.219 1 92.19 91 SER A CA 1
ATOM 740 C C . SER A 1 91 ? -13.102 -26.844 -1.728 1 92.19 91 SER A C 1
ATOM 742 O O . SER A 1 91 ? -14.117 -26.812 -2.424 1 92.19 91 SER A O 1
ATOM 744 N N . VAL A 1 92 ? -11.852 -26.984 -2.168 1 92.81 92 VAL A N 1
ATOM 745 C CA . VAL A 1 92 ? -11.648 -27.266 -3.586 1 92.81 92 VAL A CA 1
ATOM 746 C C . VAL A 1 92 ? -10.328 -28.016 -3.781 1 92.81 92 VAL A C 1
ATOM 748 O O . VAL A 1 92 ? -9.406 -27.875 -2.984 1 92.81 92 VAL A O 1
ATOM 751 N N . ILE A 1 93 ? -10.367 -28.891 -4.75 1 90.69 93 ILE A N 1
ATOM 752 C CA . ILE A 1 93 ? -9.141 -29.547 -5.184 1 90.69 93 ILE A CA 1
ATOM 753 C C . ILE A 1 93 ? -8.586 -28.844 -6.418 1 90.69 93 ILE A C 1
ATOM 755 O O . ILE A 1 93 ? -9.273 -28.719 -7.434 1 90.69 93 ILE A O 1
ATOM 759 N N . ASN A 1 94 ? -7.402 -28.266 -6.293 1 89.81 94 ASN A N 1
ATOM 760 C CA . ASN A 1 94 ? -6.652 -27.672 -7.395 1 89.81 94 ASN A CA 1
ATOM 761 C C . ASN A 1 94 ? -5.465 -28.547 -7.793 1 89.81 94 ASN A C 1
ATOM 763 O O . ASN A 1 94 ? -4.609 -28.859 -6.965 1 89.81 94 ASN A O 1
ATOM 767 N N . VAL A 1 95 ? -5.488 -29 -9.008 1 86.5 95 VAL A N 1
ATOM 768 C CA . VAL A 1 95 ? -4.344 -29.766 -9.492 1 86.5 95 VAL A CA 1
ATOM 769 C C . VAL A 1 95 ? -3.369 -28.844 -10.211 1 86.5 95 VAL A C 1
ATOM 771 O O . VAL A 1 95 ? -3.717 -28.234 -11.234 1 86.5 95 VAL A O 1
ATOM 774 N N . VAL A 1 96 ? -2.188 -28.734 -9.641 1 84.19 96 VAL A N 1
ATOM 775 C CA . VAL A 1 96 ? -1.178 -27.844 -10.203 1 84.19 96 VAL A CA 1
ATOM 776 C C . VAL A 1 96 ? 0.081 -28.641 -10.539 1 84.19 96 VAL A C 1
ATOM 778 O O . VAL A 1 96 ? 0.68 -29.266 -9.664 1 84.19 96 VAL A O 1
ATOM 781 N N . ASP A 1 97 ? 0.484 -28.578 -11.773 1 79.06 97 ASP A N 1
ATOM 782 C CA . ASP A 1 97 ? 1.65 -29.312 -12.25 1 79.06 97 ASP A CA 1
ATOM 783 C C . ASP A 1 97 ? 1.608 -30.766 -11.781 1 79.06 97 ASP A C 1
ATOM 785 O O . ASP A 1 97 ? 2.576 -31.266 -11.203 1 79.06 97 ASP A O 1
ATOM 789 N N . ALA A 1 98 ? 0.471 -31.344 -11.898 1 75.81 98 ALA A N 1
ATOM 790 C CA . ALA A 1 98 ? 0.232 -32.75 -11.633 1 75.81 98 ALA A CA 1
ATOM 791 C C . ALA A 1 98 ? 0.222 -33.062 -10.133 1 75.81 98 ALA A C 1
ATOM 793 O O . ALA A 1 98 ? 0.244 -34.219 -9.719 1 75.81 98 ALA A O 1
ATOM 794 N N . HIS A 1 99 ? 0.236 -32 -9.305 1 77.62 99 HIS A N 1
ATOM 795 C CA . HIS A 1 99 ? 0.09 -32.156 -7.863 1 77.62 99 HIS A CA 1
ATOM 796 C C . HIS A 1 99 ? -1.313 -31.781 -7.41 1 77.62 99 HIS A C 1
ATOM 798 O O . HIS A 1 99 ? -1.811 -30.703 -7.754 1 77.62 99 HIS A O 1
ATOM 804 N N . GLU A 1 100 ? -1.869 -32.688 -6.68 1 84.06 100 GLU A N 1
ATOM 805 C CA . GLU A 1 100 ? -3.178 -32.406 -6.109 1 84.06 100 GLU A CA 1
ATOM 806 C C . GLU A 1 100 ? -3.051 -31.531 -4.855 1 84.06 100 GLU A C 1
ATOM 808 O O . GLU A 1 100 ? -2.406 -31.938 -3.885 1 84.06 100 GLU A O 1
ATOM 813 N N . VAL A 1 101 ? -3.611 -30.391 -4.898 1 84.38 101 VAL A N 1
ATOM 814 C CA . VAL A 1 101 ? -3.596 -29.438 -3.785 1 84.38 101 VAL A CA 1
ATOM 815 C C . VAL A 1 101 ? -5.008 -29.281 -3.225 1 84.38 101 VAL A C 1
ATOM 817 O O . VAL A 1 101 ? -5.887 -28.734 -3.889 1 84.38 101 VAL A O 1
ATOM 820 N N . VAL A 1 102 ? -5.188 -29.781 -2.031 1 88.5 102 VAL A N 1
ATOM 821 C CA . VAL A 1 102 ? -6.484 -29.641 -1.381 1 88.5 102 VAL A CA 1
ATOM 822 C C . VAL A 1 102 ? -6.523 -28.328 -0.601 1 88.5 102 VAL A C 1
ATOM 824 O O . VAL A 1 102 ? -5.699 -28.094 0.288 1 88.5 102 VAL A O 1
ATOM 827 N N . LEU A 1 103 ? -7.457 -27.484 -0.958 1 91.56 103 LEU A N 1
ATOM 828 C CA . LEU A 1 103 ? -7.609 -26.188 -0.305 1 91.56 103 LEU A CA 1
ATOM 829 C C . LEU A 1 103 ? -8.906 -26.125 0.495 1 91.56 103 LEU A C 1
ATOM 831 O O . LEU A 1 103 ? -9.961 -26.547 0.011 1 91.56 103 LEU A O 1
ATOM 835 N N . GLN A 1 104 ? -8.766 -25.656 1.68 1 91.44 104 GLN A N 1
ATOM 836 C CA . GLN A 1 104 ? -9.914 -25.484 2.568 1 91.44 104 GLN A CA 1
ATOM 837 C C . GLN A 1 104 ? -10.227 -24.016 2.785 1 91.44 104 GLN A C 1
ATOM 839 O O . GLN A 1 104 ? -9.477 -23.141 2.33 1 91.44 104 GLN A O 1
ATOM 844 N N . GLN A 1 105 ? -11.312 -23.797 3.529 1 93.75 105 GLN A N 1
ATOM 845 C CA . GLN A 1 105 ? -11.742 -22.422 3.793 1 93.75 105 GLN A CA 1
ATOM 846 C C . GLN A 1 105 ? -10.594 -21.578 4.34 1 93.75 105 GLN A C 1
ATOM 848 O O . GLN A 1 105 ? -9.922 -21.984 5.289 1 93.75 105 GLN A O 1
ATOM 853 N N . GLY A 1 106 ? -10.375 -20.438 3.676 1 92.06 106 GLY A N 1
ATOM 854 C CA . GLY A 1 106 ? -9.328 -19.531 4.098 1 92.06 106 GLY A CA 1
ATOM 855 C C . GLY A 1 106 ? -8.008 -19.766 3.387 1 92.06 106 GLY A C 1
ATOM 856 O O . GLY A 1 106 ? -7.117 -18.906 3.42 1 92.06 106 GLY A O 1
ATOM 857 N N . ASP A 1 107 ? -7.863 -20.906 2.727 1 90.88 107 ASP A N 1
ATOM 858 C CA . ASP A 1 107 ? -6.605 -21.234 2.072 1 90.88 107 ASP A CA 1
ATOM 859 C C . ASP A 1 107 ? -6.398 -20.406 0.81 1 90.88 107 ASP A C 1
ATOM 861 O O . ASP A 1 107 ? -7.367 -20 0.16 1 90.88 107 ASP A O 1
ATOM 865 N N . LEU A 1 108 ? -5.113 -20.141 0.595 1 91.81 108 LEU A N 1
ATOM 866 C CA . LEU A 1 108 ? -4.676 -19.453 -0.616 1 91.81 108 LEU A CA 1
ATOM 867 C C . LEU A 1 108 ? -3.693 -20.312 -1.405 1 91.81 108 LEU A C 1
ATOM 869 O O . LEU A 1 108 ? -2.859 -21 -0.819 1 91.81 108 LEU A O 1
ATOM 873 N N . CYS A 1 109 ? -3.814 -20.312 -2.719 1 88.62 109 CYS A N 1
ATOM 874 C CA . CYS A 1 109 ? -2.83 -20.906 -3.617 1 88.62 109 CYS A CA 1
ATOM 875 C C . CYS A 1 109 ? -2.404 -19.906 -4.691 1 88.62 109 CYS A C 1
ATOM 877 O O . CYS A 1 109 ? -3.223 -19.469 -5.504 1 88.62 109 CYS A O 1
ATOM 879 N N . ILE A 1 110 ? -1.143 -19.531 -4.625 1 86.25 110 ILE A N 1
ATOM 880 C CA . ILE A 1 110 ? -0.61 -18.594 -5.621 1 86.25 110 ILE A CA 1
ATOM 881 C C . ILE A 1 110 ? 0.146 -19.375 -6.695 1 86.25 110 ILE A C 1
ATOM 883 O O . ILE A 1 110 ? 0.981 -20.234 -6.383 1 86.25 110 ILE A O 1
ATOM 887 N N . MET A 1 111 ? -0.212 -19.094 -7.938 1 83.81 111 MET A N 1
ATOM 888 C CA . MET A 1 111 ? 0.413 -19.781 -9.07 1 83.81 111 MET A CA 1
ATOM 889 C C . MET A 1 111 ? 1.053 -18.766 -10.023 1 83.81 111 MET A C 1
ATOM 891 O O . MET A 1 111 ? 0.482 -17.703 -10.289 1 83.81 111 MET A O 1
ATOM 895 N N . ASN A 1 112 ? 2.227 -19.078 -10.453 1 76.31 112 ASN A N 1
ATOM 896 C CA . ASN A 1 112 ? 2.875 -18.203 -11.422 1 76.31 112 ASN A CA 1
ATOM 897 C C . ASN A 1 112 ? 2.51 -18.578 -12.859 1 76.31 112 ASN A C 1
ATOM 899 O O . ASN A 1 112 ? 1.667 -19.453 -13.078 1 76.31 112 ASN A O 1
ATOM 903 N N . ALA A 1 113 ? 3.012 -17.812 -13.836 1 71.69 113 ALA A N 1
ATOM 904 C CA . ALA A 1 113 ? 2.631 -17.938 -15.242 1 71.69 113 ALA A CA 1
ATOM 905 C C . ALA A 1 113 ? 3.094 -19.266 -15.82 1 71.69 113 ALA A C 1
ATOM 907 O O . ALA A 1 113 ? 2.641 -19.688 -16.891 1 71.69 113 ALA A O 1
ATOM 908 N N . SER A 1 114 ? 3.84 -20.078 -15.117 1 69.56 114 SER A N 1
ATOM 909 C CA . SER A 1 114 ? 4.363 -21.328 -15.648 1 69.56 114 SER A CA 1
ATOM 910 C C . SER A 1 114 ? 3.537 -22.516 -15.164 1 69.56 114 SER A C 1
ATOM 912 O O . SER A 1 114 ? 3.68 -23.625 -15.68 1 69.56 114 SER A O 1
ATOM 914 N N . ALA A 1 115 ? 2.701 -22.297 -14.305 1 77.19 115 ALA A N 1
ATOM 915 C CA . ALA A 1 115 ? 1.93 -23.375 -13.711 1 77.19 115 ALA A CA 1
ATOM 916 C C . ALA A 1 115 ? 0.803 -23.828 -14.641 1 77.19 115 ALA A C 1
ATOM 918 O O . ALA A 1 115 ? 0.125 -23 -15.25 1 77.19 115 ALA A O 1
ATOM 919 N N . VAL A 1 116 ? 0.727 -25.141 -14.859 1 81.44 116 VAL A N 1
ATOM 920 C CA . VAL A 1 116 ? -0.451 -25.734 -15.469 1 81.44 116 VAL A CA 1
ATOM 921 C C . VAL A 1 116 ? -1.401 -26.234 -14.383 1 81.44 116 VAL A C 1
ATOM 923 O O . VAL A 1 116 ? -0.997 -26.984 -13.5 1 81.44 116 VAL A O 1
ATOM 926 N N . HIS A 1 117 ? -2.633 -25.703 -14.445 1 85.69 117 HIS A N 1
ATOM 927 C CA . HIS A 1 117 ? -3.486 -26.109 -13.336 1 85.69 117 HIS A CA 1
ATOM 928 C C . HIS A 1 117 ? -4.918 -26.359 -13.805 1 85.69 117 HIS A C 1
ATOM 930 O O . HIS A 1 117 ? -5.285 -25.984 -14.914 1 85.69 117 HIS A O 1
ATOM 936 N N . THR A 1 118 ? -5.672 -27.172 -13.008 1 85 118 THR A N 1
ATOM 937 C CA . THR A 1 118 ? -7.086 -27.5 -13.148 1 85 118 THR A CA 1
ATOM 938 C C . THR A 1 118 ? -7.828 -27.281 -11.828 1 85 118 THR A C 1
ATOM 940 O O . THR A 1 118 ? -7.395 -27.766 -10.781 1 85 118 THR A O 1
ATOM 943 N N . LEU A 1 119 ? -8.875 -26.469 -11.953 1 86.75 119 LEU A N 1
ATOM 944 C CA . LEU A 1 119 ? -9.75 -26.328 -10.797 1 86.75 119 LEU A CA 1
ATOM 945 C C . LEU A 1 119 ? -10.766 -27.453 -10.742 1 86.75 119 LEU A C 1
ATOM 947 O O . LEU A 1 119 ? -11.461 -27.719 -11.727 1 86.75 119 LEU A O 1
ATOM 951 N N . GLY A 1 120 ? -10.828 -28.109 -9.68 1 86.19 120 GLY A N 1
ATOM 952 C CA . GLY A 1 120 ? -11.742 -29.234 -9.516 1 86.19 120 GLY A CA 1
ATOM 953 C C . GLY A 1 120 ? -13.188 -28.797 -9.352 1 86.19 120 GLY A C 1
ATOM 954 O O . GLY A 1 120 ? -13.508 -27.609 -9.438 1 86.19 120 GLY A O 1
ATOM 955 N N . LYS A 1 121 ? -14.016 -29.844 -9.164 1 85.62 121 LYS A N 1
ATOM 956 C CA . LYS A 1 121 ? -15.445 -29.625 -8.992 1 85.62 121 LYS A CA 1
ATOM 957 C C . LYS A 1 121 ? -15.727 -28.797 -7.734 1 85.62 121 LYS A C 1
ATOM 959 O O . LYS A 1 121 ? -15.023 -28.922 -6.734 1 85.62 121 LYS A O 1
ATOM 964 N N . LEU A 1 122 ? -16.719 -27.938 -7.848 1 87.88 122 LEU A N 1
ATOM 965 C CA . LEU A 1 122 ? -17.219 -27.156 -6.715 1 87.88 122 LEU A CA 1
ATOM 966 C C . LEU A 1 122 ? -18.656 -27.562 -6.379 1 87.88 122 LEU A C 1
ATOM 968 O O . LEU A 1 122 ? -19.531 -27.547 -7.254 1 87.88 122 LEU A O 1
ATOM 972 N N . GLY A 1 123 ? -18.859 -27.922 -5.145 1 84.62 123 GLY A N 1
ATOM 973 C CA . GLY A 1 123 ? -20.188 -28.234 -4.676 1 84.62 123 GLY A CA 1
ATOM 974 C C . GLY A 1 123 ? -21.031 -27 -4.406 1 84.62 123 GLY A C 1
ATOM 975 O O . GLY A 1 123 ? -20.578 -25.875 -4.605 1 84.62 123 GLY A O 1
ATOM 976 N N . LYS A 1 124 ? -22.266 -27.203 -3.918 1 83 124 LYS A N 1
ATOM 977 C CA . LYS A 1 124 ? -23.25 -26.141 -3.693 1 83 124 LYS A CA 1
ATOM 978 C C . LYS A 1 124 ? -22.781 -25.172 -2.613 1 83 124 LYS A C 1
ATOM 980 O O . LYS A 1 124 ? -23.125 -23.984 -2.635 1 83 124 LYS A O 1
ATOM 985 N N . GLN A 1 125 ? -21.969 -25.656 -1.742 1 86.81 125 GLN A N 1
ATOM 986 C CA . GLN A 1 125 ? -21.578 -24.812 -0.611 1 86.81 125 GLN A CA 1
ATOM 987 C C . GLN A 1 125 ? -20.219 -24.172 -0.854 1 86.81 125 GLN A C 1
ATOM 989 O O . GLN A 1 125 ? -19.75 -23.359 -0.049 1 86.81 125 GLN A O 1
ATOM 994 N N . ASP A 1 126 ? -19.594 -24.594 -1.911 1 90.06 126 ASP A N 1
ATOM 995 C CA . ASP A 1 126 ? -18.25 -24.125 -2.186 1 90.06 126 ASP A CA 1
ATOM 996 C C . ASP A 1 126 ? -18.281 -22.766 -2.881 1 90.06 126 ASP A C 1
ATOM 998 O O . ASP A 1 126 ? -19.031 -22.562 -3.832 1 90.06 126 ASP A O 1
ATOM 1002 N N . THR A 1 127 ? -17.594 -21.766 -2.277 1 92.19 127 THR A N 1
ATOM 1003 C CA . THR A 1 127 ? -17.375 -20.469 -2.904 1 92.19 127 THR A CA 1
ATOM 1004 C C . THR A 1 127 ? -15.875 -20.172 -3.039 1 92.19 127 THR A C 1
ATOM 1006 O O . THR A 1 127 ? -15.18 -20.016 -2.037 1 92.19 127 THR A O 1
ATOM 1009 N N . VAL A 1 128 ? -15.398 -20.156 -4.277 1 92.62 128 VAL A N 1
ATOM 1010 C CA . VAL A 1 128 ? -13.977 -19.969 -4.543 1 92.62 128 VAL A CA 1
ATOM 1011 C C . VAL A 1 128 ? -13.773 -18.734 -5.434 1 92.62 128 VAL A C 1
ATOM 1013 O O . VAL A 1 128 ? -14.539 -18.516 -6.379 1 92.62 128 VAL A O 1
ATOM 1016 N N . TYR A 1 129 ? -12.805 -17.922 -5 1 93.38 129 TYR A N 1
ATOM 1017 C CA . TYR A 1 129 ? -12.438 -16.781 -5.84 1 93.38 129 TYR A CA 1
ATOM 1018 C C . TYR A 1 129 ? -11.109 -17.047 -6.543 1 93.38 129 TYR A C 1
ATOM 1020 O O . TYR A 1 129 ? -10.188 -17.625 -5.961 1 93.38 129 TYR A O 1
ATOM 1028 N N . ASN A 1 130 ? -10.992 -16.719 -7.77 1 92 130 ASN A N 1
ATOM 1029 C CA . ASN A 1 130 ? -9.695 -16.594 -8.438 1 92 130 ASN A CA 1
ATOM 1030 C C . ASN A 1 130 ? -9.352 -15.141 -8.75 1 92 130 ASN A C 1
ATOM 1032 O O . ASN A 1 130 ? -10.195 -14.398 -9.25 1 92 130 ASN A O 1
ATOM 1036 N N . ILE A 1 131 ? -8.227 -14.695 -8.367 1 92.94 131 ILE A N 1
ATOM 1037 C CA . ILE A 1 131 ? -7.715 -13.359 -8.625 1 92.94 131 ILE A CA 1
ATOM 1038 C C . ILE A 1 131 ? -6.547 -13.438 -9.609 1 92.94 131 ILE A C 1
ATOM 1040 O O . ILE A 1 131 ? -5.488 -13.977 -9.273 1 92.94 131 ILE A O 1
ATOM 1044 N N . LEU A 1 132 ? -6.797 -12.961 -10.805 1 89.94 132 LEU A N 1
ATOM 1045 C CA . LEU A 1 132 ? -5.754 -12.859 -11.82 1 89.94 132 LEU A CA 1
ATOM 1046 C C . LEU A 1 132 ? -4.961 -11.562 -11.656 1 89.94 132 LEU A C 1
ATOM 1048 O O . LEU A 1 132 ? -5.543 -10.484 -11.523 1 89.94 132 LEU A O 1
ATOM 1052 N N . ILE A 1 133 ? -3.631 -11.695 -11.648 1 87.94 133 ILE A N 1
ATOM 1053 C CA . ILE A 1 133 ? -2.762 -10.555 -11.391 1 87.94 133 ILE A CA 1
ATOM 1054 C C . ILE A 1 133 ? -1.823 -10.344 -12.578 1 87.94 133 ILE A C 1
ATOM 1056 O O . ILE A 1 133 ? -1.059 -11.242 -12.945 1 87.94 133 ILE A O 1
ATOM 1060 N N . LYS A 1 134 ? -1.893 -9.148 -13.109 1 82.94 134 LYS A N 1
ATOM 1061 C CA . LYS A 1 134 ? -0.963 -8.828 -14.188 1 82.94 134 LYS A CA 1
ATOM 1062 C C . LYS A 1 134 ? 0.485 -8.938 -13.719 1 82.94 134 LYS A C 1
ATOM 1064 O O . LYS A 1 134 ? 0.812 -8.539 -12.602 1 82.94 134 LYS A O 1
ATOM 1069 N N . PRO A 1 135 ? 1.317 -9.43 -14.617 1 75.06 135 PRO A N 1
ATOM 1070 C CA . PRO A 1 135 ? 2.721 -9.594 -14.234 1 75.06 135 PRO A CA 1
ATOM 1071 C C . PRO A 1 135 ? 3.371 -8.289 -13.781 1 75.06 135 PRO A C 1
ATOM 1073 O O . PRO A 1 135 ? 4.188 -8.281 -12.859 1 75.06 135 PRO A O 1
ATOM 1076 N N . GLU A 1 136 ? 3.02 -7.238 -14.352 1 72.88 136 GLU A N 1
ATOM 1077 C CA . GLU A 1 136 ? 3.598 -5.945 -14 1 72.88 136 GLU A CA 1
ATOM 1078 C C . GLU A 1 136 ? 3.291 -5.57 -12.555 1 72.88 136 GLU A C 1
ATOM 1080 O O . GLU A 1 136 ? 4.16 -5.074 -11.836 1 72.88 136 GLU A O 1
ATOM 1085 N N . LEU A 1 137 ? 2.051 -5.812 -12.195 1 80.06 137 LEU A N 1
ATOM 1086 C CA . LEU A 1 137 ? 1.648 -5.52 -10.82 1 80.06 137 LEU A CA 1
ATOM 1087 C C . LEU A 1 137 ? 2.361 -6.441 -9.836 1 80.06 137 LEU A C 1
ATOM 1089 O O . LEU A 1 137 ? 2.846 -5.988 -8.797 1 80.06 137 LEU A O 1
ATOM 1093 N N . PHE A 1 138 ? 2.371 -7.625 -10.227 1 75.81 138 PHE A N 1
ATOM 1094 C CA . PHE A 1 138 ? 3.016 -8.602 -9.359 1 75.81 138 PHE A CA 1
ATOM 1095 C C . PHE A 1 138 ? 4.484 -8.258 -9.156 1 75.81 138 PHE A C 1
ATOM 1097 O O . PHE A 1 138 ? 4.977 -8.258 -8.023 1 75.81 138 PHE A O 1
ATOM 1104 N N . ASN A 1 139 ? 5.109 -7.969 -10.203 1 64.25 139 ASN A N 1
ATOM 1105 C CA . ASN A 1 139 ? 6.535 -7.652 -10.148 1 64.25 139 ASN A CA 1
ATOM 1106 C C . ASN A 1 139 ? 6.797 -6.398 -9.32 1 64.25 139 ASN A C 1
ATOM 1108 O O . ASN A 1 139 ? 7.734 -6.359 -8.523 1 64.25 139 ASN A O 1
ATOM 1112 N N . GLN A 1 140 ? 6.02 -5.426 -9.469 1 65.69 140 GLN A N 1
ATOM 1113 C CA . GLN A 1 140 ? 6.148 -4.188 -8.711 1 65.69 140 GLN A CA 1
ATOM 1114 C C . GLN A 1 140 ? 5.949 -4.438 -7.215 1 65.69 140 GLN A C 1
ATOM 1116 O O . GLN A 1 140 ? 6.734 -3.965 -6.391 1 65.69 140 GLN A O 1
ATOM 1121 N N . ALA A 1 141 ? 4.887 -5.105 -6.953 1 68.44 141 ALA A N 1
ATOM 1122 C CA . ALA A 1 141 ? 4.566 -5.414 -5.562 1 68.44 141 ALA A CA 1
ATOM 1123 C C . ALA A 1 141 ? 5.676 -6.238 -4.91 1 68.44 141 ALA A C 1
ATOM 1125 O O . ALA A 1 141 ? 6.07 -5.973 -3.773 1 68.44 141 ALA A O 1
ATOM 1126 N N . PHE A 1 142 ? 6.113 -7.051 -5.707 1 62.44 142 PHE A N 1
ATOM 1127 C CA . PHE A 1 142 ? 7.102 -7.992 -5.191 1 62.44 142 PHE A CA 1
ATOM 1128 C C . PHE A 1 142 ? 8.469 -7.328 -5.07 1 62.44 142 PHE A C 1
ATOM 1130 O O . PHE A 1 142 ? 9.18 -7.539 -4.086 1 62.44 142 PHE A O 1
ATOM 1137 N N . LEU A 1 143 ? 8.859 -6.703 -6.059 1 56.69 143 LEU A N 1
ATOM 1138 C CA . LEU A 1 143 ? 10.172 -6.066 -6.047 1 56.69 143 LEU A CA 1
ATOM 1139 C C . LEU A 1 143 ? 10.305 -5.133 -4.848 1 56.69 143 LEU A C 1
ATOM 1141 O O . LEU A 1 143 ? 11.391 -5.004 -4.277 1 56.69 143 LEU A O 1
ATOM 1145 N N . GLY A 1 144 ? 9.219 -4.57 -4.484 1 53.22 144 GLY A N 1
ATOM 1146 C CA . GLY A 1 144 ? 9.25 -3.715 -3.309 1 53.22 144 GLY A CA 1
ATOM 1147 C C . GLY A 1 144 ? 9.523 -4.473 -2.025 1 53.22 144 GLY A C 1
ATOM 1148 O O . GLY A 1 144 ? 9.922 -3.879 -1.021 1 53.22 144 GLY A O 1
ATOM 1149 N N . LEU A 1 145 ? 9.266 -5.746 -2.076 1 55.94 145 LEU A N 1
ATOM 1150 C CA . LEU A 1 145 ? 9.422 -6.57 -0.883 1 55.94 145 LEU A CA 1
ATOM 1151 C C . LEU A 1 145 ? 10.742 -7.34 -0.927 1 55.94 145 LEU A C 1
ATOM 1153 O O . LEU A 1 145 ? 11.25 -7.766 0.112 1 55.94 145 LEU A O 1
ATOM 1157 N N . ILE A 1 146 ? 11.203 -7.758 -2.084 1 51.78 146 ILE A N 1
ATOM 1158 C CA . ILE A 1 146 ? 12.375 -8.609 -2.24 1 51.78 146 ILE A CA 1
ATOM 1159 C C . ILE A 1 146 ? 13.555 -8.023 -1.46 1 51.78 146 ILE A C 1
ATOM 1161 O O . ILE A 1 146 ? 14.359 -8.766 -0.893 1 51.78 146 ILE A O 1
ATOM 1165 N N . ALA A 1 147 ? 13.594 -6.688 -1.415 1 44.41 147 ALA A N 1
ATOM 1166 C CA . ALA A 1 147 ? 14.812 -6.125 -0.843 1 44.41 147 ALA A CA 1
ATOM 1167 C C . ALA A 1 147 ? 14.984 -6.551 0.612 1 44.41 147 ALA A C 1
ATOM 1169 O O . ALA A 1 147 ? 16.094 -6.543 1.141 1 44.41 147 ALA A O 1
ATOM 1170 N N . GLU A 1 148 ? 13.844 -7.062 1.098 1 44.44 148 GLU A N 1
ATOM 1171 C CA . GLU A 1 148 ? 14.039 -7.227 2.535 1 44.44 148 GLU A CA 1
ATOM 1172 C C . GLU A 1 148 ? 14 -8.695 2.932 1 44.44 148 GLU A C 1
ATOM 1174 O O . GLU A 1 148 ? 14.516 -9.07 3.99 1 44.44 148 GLU A O 1
ATOM 1179 N N . ASN A 1 149 ? 13.172 -9.594 2.377 1 45.31 149 ASN A N 1
ATOM 1180 C CA . ASN A 1 149 ? 13.172 -10.945 2.939 1 45.31 149 ASN A CA 1
ATOM 1181 C C . ASN A 1 149 ? 12.891 -12 1.873 1 45.31 149 ASN A C 1
ATOM 1183 O O . ASN A 1 149 ? 12.203 -11.727 0.889 1 45.31 149 ASN A O 1
ATOM 1187 N N . GLU A 1 150 ? 13.359 -13.375 2.154 1 49.28 150 GLU A N 1
ATOM 1188 C CA . GLU A 1 150 ? 13.883 -14.508 1.395 1 49.28 150 GLU A CA 1
ATOM 1189 C C . GLU A 1 150 ? 12.75 -15.375 0.855 1 49.28 150 GLU A C 1
ATOM 1191 O O . GLU A 1 150 ? 12.805 -15.844 -0.286 1 49.28 150 GLU A O 1
ATOM 1196 N N . ILE A 1 151 ? 11.781 -15.648 1.578 1 45.59 151 ILE A N 1
ATOM 1197 C CA . ILE A 1 151 ? 10.992 -16.844 1.284 1 45.59 151 ILE A CA 1
ATOM 1198 C C . ILE A 1 151 ? 10.055 -16.562 0.111 1 45.59 151 ILE A C 1
ATOM 1200 O O . ILE A 1 151 ? 10.008 -17.328 -0.849 1 45.59 151 ILE A O 1
ATOM 1204 N N . ILE A 1 152 ? 9.281 -15.594 0.203 1 53.25 152 ILE A N 1
ATOM 1205 C CA . ILE A 1 152 ? 8.367 -15.258 -0.885 1 53.25 152 ILE A CA 1
ATOM 1206 C C . ILE A 1 152 ? 9.164 -14.891 -2.135 1 53.25 152 ILE A C 1
ATOM 1208 O O . ILE A 1 152 ? 8.734 -15.164 -3.258 1 53.25 152 ILE A O 1
ATOM 1212 N N . SER A 1 153 ? 10.32 -14.562 -1.729 1 51.66 153 SER A N 1
ATOM 1213 C CA . SER A 1 153 ? 11.203 -14.164 -2.816 1 51.66 153 SER A CA 1
ATOM 1214 C C . SER A 1 153 ? 11.578 -15.352 -3.693 1 51.66 153 SER A C 1
ATOM 1216 O O . SER A 1 153 ? 11.609 -15.242 -4.922 1 51.66 153 SER A O 1
ATOM 1218 N N . SER A 1 154 ? 11.75 -16.484 -2.955 1 49.72 154 SER A N 1
ATOM 1219 C CA . SER A 1 154 ? 12.148 -17.656 -3.736 1 49.72 154 SER A CA 1
ATOM 1220 C C . SER A 1 154 ? 11.039 -18.094 -4.68 1 49.72 154 SER A C 1
ATOM 1222 O O . SER A 1 154 ? 11.297 -18.469 -5.828 1 49.72 154 SER A O 1
ATOM 1224 N N . PHE A 1 155 ? 9.898 -18.203 -4.129 1 50.62 155 PHE A N 1
ATOM 1225 C CA . PHE A 1 155 ? 8.758 -18.547 -4.961 1 50.62 155 PHE A CA 1
ATOM 1226 C C . PHE A 1 155 ? 8.656 -17.609 -6.16 1 50.62 155 PHE A C 1
ATOM 1228 O O . PHE A 1 155 ? 8.484 -18.062 -7.293 1 50.62 155 PHE A O 1
ATOM 1235 N N . PHE A 1 156 ? 8.891 -16.453 -5.758 1 53.31 156 PHE A N 1
ATOM 1236 C CA . PHE A 1 156 ? 8.641 -15.445 -6.785 1 53.31 156 PHE A CA 1
ATOM 1237 C C . PHE A 1 156 ? 9.789 -15.398 -7.785 1 53.31 156 PHE A C 1
ATOM 1239 O O . PHE A 1 156 ? 9.57 -15.164 -8.977 1 53.31 156 PHE A O 1
ATOM 1246 N N . LEU A 1 157 ? 10.883 -15.594 -7.102 1 48.72 157 LEU A N 1
ATOM 1247 C CA . LEU A 1 157 ? 12.023 -15.641 -8.008 1 48.72 157 LEU A CA 1
ATOM 1248 C C . LEU A 1 157 ? 11.852 -16.75 -9.047 1 48.72 157 LEU A C 1
ATOM 1250 O O . LEU A 1 157 ? 12.188 -16.562 -10.219 1 48.72 157 LEU A O 1
ATOM 1254 N N . ASN A 1 158 ? 11.305 -17.703 -8.578 1 45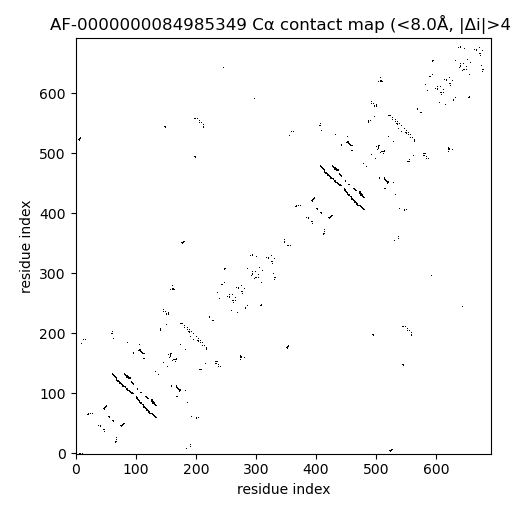.84 158 ASN A N 1
ATOM 1255 C CA . ASN A 1 158 ? 11.023 -18.766 -9.531 1 45.84 158 ASN A CA 1
ATOM 1256 C C . ASN A 1 158 ? 10.031 -18.328 -10.602 1 45.84 158 ASN A C 1
ATOM 1258 O O . ASN A 1 158 ? 10.172 -18.672 -11.773 1 45.84 158 ASN A O 1
ATOM 1262 N N . SER A 1 159 ? 9.062 -17.656 -10.102 1 44.91 159 SER A N 1
ATOM 1263 C CA . SER A 1 159 ? 8.016 -17.203 -11.016 1 44.91 159 SER A CA 1
ATOM 1264 C C . SER A 1 159 ? 8.539 -16.172 -12.008 1 44.91 159 SER A C 1
ATOM 1266 O O . SER A 1 159 ? 8.164 -16.188 -13.18 1 44.91 159 SER A O 1
ATOM 1268 N N . ILE A 1 160 ? 9.195 -15.227 -11.422 1 44.88 160 ILE A N 1
ATOM 1269 C CA . ILE A 1 160 ? 9.742 -14.18 -12.281 1 44.88 160 ILE A CA 1
ATOM 1270 C C . ILE A 1 160 ? 10.742 -14.789 -13.266 1 44.88 160 ILE A C 1
ATOM 1272 O O . ILE A 1 160 ? 10.766 -14.422 -14.445 1 44.88 160 ILE A O 1
ATOM 1276 N N . TYR A 1 161 ? 11.492 -15.703 -12.766 1 42.38 161 TYR A N 1
ATOM 1277 C CA . TYR A 1 161 ? 12.523 -16.234 -13.648 1 42.38 161 TYR A CA 1
ATOM 1278 C C . TYR A 1 161 ? 12.141 -17.625 -14.164 1 42.38 161 TYR A C 1
ATOM 1280 O O . TYR A 1 161 ? 12.938 -18.281 -14.828 1 42.38 161 TYR A O 1
ATOM 1288 N N . GLN A 1 162 ? 10.875 -17.953 -14.148 1 39.06 162 GLN A N 1
ATOM 1289 C CA . GLN A 1 162 ? 10.312 -19.156 -14.766 1 39.06 162 GLN A CA 1
ATOM 1290 C C . GLN A 1 162 ? 11.172 -20.375 -14.469 1 39.06 162 GLN A C 1
ATOM 1292 O O . GLN A 1 162 ? 11.375 -21.219 -15.344 1 39.06 162 GLN A O 1
ATOM 1297 N N . LYS A 1 163 ? 12.008 -20.453 -13.617 1 39.53 163 LYS A N 1
ATOM 1298 C CA . LYS A 1 163 ? 12.805 -21.672 -13.484 1 39.53 163 LYS A CA 1
ATOM 1299 C C . LYS A 1 163 ? 12.195 -22.625 -12.445 1 39.53 163 LYS A C 1
ATOM 1301 O O . LYS A 1 163 ? 11.508 -22.172 -11.523 1 39.53 163 LYS A O 1
ATOM 1306 N N . SER A 1 164 ? 12.125 -23.938 -12.758 1 39.78 164 SER A N 1
ATOM 1307 C CA . SER A 1 164 ? 11.633 -25.188 -12.18 1 39.78 164 SER A CA 1
ATOM 1308 C C . SER A 1 164 ? 12.133 -25.359 -10.75 1 39.78 164 SER A C 1
ATOM 1310 O O . SER A 1 164 ? 12.133 -26.469 -10.219 1 39.78 164 SER A O 1
ATOM 1312 N N . ILE A 1 165 ? 12.961 -24.484 -10.18 1 42.72 165 ILE A N 1
ATOM 1313 C CA . ILE A 1 165 ? 13.531 -24.922 -8.906 1 42.72 165 ILE A CA 1
ATOM 1314 C C . ILE A 1 165 ? 12.422 -25.062 -7.871 1 42.72 165 ILE A C 1
ATOM 1316 O O . ILE A 1 165 ? 12.562 -25.828 -6.91 1 42.72 165 ILE A O 1
ATOM 1320 N N . SER A 1 166 ? 11.414 -24.375 -7.984 1 49.75 166 SER A N 1
ATOM 1321 C CA . SER A 1 166 ? 10.375 -24.469 -6.961 1 49.75 166 SER A CA 1
ATOM 1322 C C . SER A 1 166 ? 8.992 -24.609 -7.59 1 49.75 166 SER A C 1
ATOM 1324 O O . SER A 1 166 ? 8.844 -24.469 -8.805 1 49.75 166 SER A O 1
ATOM 1326 N N . ARG A 1 167 ? 8.188 -25.297 -6.867 1 61.47 167 ARG A N 1
ATOM 1327 C CA . ARG A 1 167 ? 6.781 -25.422 -7.242 1 61.47 167 ARG A CA 1
ATOM 1328 C C . ARG A 1 167 ? 6.254 -24.125 -7.828 1 61.47 167 ARG A C 1
ATOM 1330 O O . ARG A 1 167 ? 6.668 -23.031 -7.41 1 61.47 167 ARG A O 1
ATOM 1337 N N . ASN A 1 168 ? 5.727 -24.188 -9.023 1 70.88 168 ASN A N 1
ATOM 1338 C CA . ASN A 1 168 ? 5.117 -23.031 -9.68 1 70.88 168 ASN A CA 1
ATOM 1339 C C . ASN A 1 168 ? 3.918 -22.516 -8.891 1 70.88 168 ASN A C 1
ATOM 1341 O O . ASN A 1 168 ? 3.145 -21.703 -9.398 1 70.88 168 ASN A O 1
ATOM 1345 N N . PHE A 1 169 ? 3.857 -23.109 -7.668 1 77.38 169 PHE A N 1
ATOM 1346 C CA . PHE A 1 169 ? 2.746 -22.656 -6.836 1 77.38 169 PHE A CA 1
ATOM 1347 C C . PHE A 1 169 ? 3.117 -22.719 -5.359 1 77.38 169 PHE A C 1
ATOM 1349 O O . PHE A 1 169 ? 4.082 -23.391 -4.984 1 77.38 169 PHE A O 1
ATOM 1356 N N . MET A 1 170 ? 2.504 -21.922 -4.562 1 77.75 170 MET A N 1
ATOM 1357 C CA . MET A 1 170 ? 2.613 -21.938 -3.105 1 77.75 170 MET A CA 1
ATOM 1358 C C . MET A 1 170 ? 1.232 -21.906 -2.459 1 77.75 170 MET A C 1
ATOM 1360 O O . MET A 1 170 ? 0.332 -21.219 -2.926 1 77.75 170 MET A O 1
ATOM 1364 N N . THR A 1 171 ? 1.11 -22.75 -1.43 1 82.5 171 THR A N 1
ATOM 1365 C CA . THR A 1 171 ? -0.149 -22.797 -0.695 1 82.5 171 THR A CA 1
ATOM 1366 C C . THR A 1 171 ? 0.016 -22.203 0.701 1 82.5 171 THR A C 1
ATOM 1368 O O . THR A 1 171 ? 1.044 -22.406 1.351 1 82.5 171 THR A O 1
ATOM 1371 N N . PHE A 1 172 ? -0.979 -21.484 1.114 1 84.31 172 PHE A N 1
ATOM 1372 C CA . PHE A 1 172 ? -1.006 -20.859 2.438 1 84.31 172 PHE A CA 1
ATOM 1373 C C . PHE A 1 172 ? -2.287 -21.234 3.178 1 84.31 172 PHE A C 1
ATOM 1375 O O . PHE A 1 172 ? -3.389 -21.031 2.662 1 84.31 172 PHE A O 1
ATOM 1382 N N . HIS A 1 173 ? -2.133 -21.75 4.352 1 86.56 173 HIS A N 1
ATOM 1383 C CA . HIS A 1 173 ? -3.258 -22 5.25 1 86.56 173 HIS A CA 1
ATOM 1384 C C . HIS A 1 173 ? -3.447 -20.828 6.223 1 86.56 173 HIS A C 1
ATOM 1386 O O . HIS A 1 173 ? -2.99 -20.906 7.367 1 86.56 173 HIS A O 1
ATOM 1392 N N . THR A 1 174 ? -4.18 -19.812 5.801 1 87.5 174 THR A N 1
ATOM 1393 C CA . THR A 1 174 ? -4.199 -18.531 6.5 1 87.5 174 THR A CA 1
ATOM 1394 C C . THR A 1 174 ? -4.902 -18.672 7.848 1 87.5 174 THR A C 1
ATOM 1396 O O . THR A 1 174 ? -4.715 -17.828 8.734 1 87.5 174 THR A O 1
ATOM 1399 N N . GLN A 1 175 ? -5.707 -19.688 8.047 1 84.62 175 GLN A N 1
ATOM 1400 C CA . GLN A 1 175 ? -6.375 -19.891 9.328 1 84.62 175 GLN A CA 1
ATOM 1401 C C . GLN A 1 175 ? -5.367 -20.203 10.43 1 84.62 175 GLN A C 1
ATOM 1403 O O . GLN A 1 175 ? -5.676 -20.062 11.617 1 84.62 175 GLN A O 1
ATOM 1408 N N . ASP A 1 176 ? -4.188 -20.656 10 1 80.56 176 ASP A N 1
ATOM 1409 C CA . ASP A 1 176 ? -3.133 -20.969 10.961 1 80.56 176 ASP A CA 1
ATOM 1410 C C . ASP A 1 176 ? -2.309 -19.734 11.297 1 80.56 176 ASP A C 1
ATOM 1412 O O . ASP A 1 176 ? -1.435 -19.781 12.172 1 80.56 176 ASP A O 1
ATOM 1416 N N . PHE A 1 177 ? -2.594 -18.656 10.648 1 85.56 177 PHE A N 1
ATOM 1417 C CA . PHE A 1 177 ? -1.84 -17.438 10.883 1 85.56 177 PHE A CA 1
ATOM 1418 C C . PHE A 1 177 ? -2.281 -16.766 12.18 1 85.56 177 PHE A C 1
ATOM 1420 O O . PHE A 1 177 ? -3.398 -17 12.648 1 85.56 177 PHE A O 1
ATOM 1427 N N . PRO A 1 178 ? -1.441 -15.945 12.742 1 83.06 178 PRO A N 1
ATOM 1428 C CA . PRO A 1 178 ? -1.782 -15.281 14 1 83.06 178 PRO A CA 1
ATOM 1429 C C . PRO A 1 178 ? -2.902 -14.25 13.844 1 83.06 178 PRO A C 1
ATOM 1431 O O . PRO A 1 178 ? -3.598 -13.938 14.812 1 83.06 178 PRO A O 1
ATOM 1434 N N . SER A 1 179 ? -3.09 -13.766 12.664 1 88 179 SER A N 1
ATOM 1435 C CA . SER A 1 179 ? -4.109 -12.75 12.422 1 88 179 SER A CA 1
ATOM 1436 C C . SER A 1 179 ? -4.863 -13.031 11.125 1 88 179 SER A C 1
ATOM 1438 O O . SER A 1 179 ? -4.434 -13.852 10.312 1 88 179 SER A O 1
ATOM 1440 N N . ASP A 1 180 ? -5.992 -12.289 11.016 1 89.88 180 ASP A N 1
ATOM 1441 C CA . ASP A 1 180 ? -6.797 -12.445 9.812 1 89.88 180 ASP A CA 1
ATOM 1442 C C . ASP A 1 180 ? -6.414 -11.414 8.75 1 89.88 180 ASP A C 1
ATOM 1444 O O . ASP A 1 180 ? -7.188 -11.148 7.828 1 89.88 180 ASP A O 1
ATOM 1448 N N . ASP A 1 181 ? -5.23 -10.852 8.906 1 92.94 181 ASP A N 1
ATOM 1449 C CA . ASP A 1 181 ? -4.816 -9.758 8.039 1 92.94 181 ASP A CA 1
ATOM 1450 C C . ASP A 1 181 ? -4.723 -10.219 6.582 1 92.94 181 ASP A C 1
ATOM 1452 O O . ASP A 1 181 ? -5.109 -9.492 5.668 1 92.94 181 ASP A O 1
ATOM 1456 N N . ALA A 1 182 ? -4.195 -11.422 6.383 1 91.88 182 ALA A N 1
ATOM 1457 C CA . ALA A 1 182 ? -4.102 -11.938 5.02 1 91.88 182 ALA A CA 1
ATOM 1458 C C . ALA A 1 182 ? -5.473 -11.992 4.355 1 91.88 182 ALA A C 1
ATOM 1460 O O . ALA A 1 182 ? -5.637 -11.539 3.219 1 91.88 182 ALA A O 1
ATOM 1461 N N . GLU A 1 183 ? -6.418 -12.523 5.043 1 93.31 183 GLU A N 1
ATOM 1462 C CA . GLU A 1 183 ? -7.785 -12.602 4.543 1 93.31 183 GLU A CA 1
ATOM 1463 C C . GLU A 1 183 ? -8.352 -11.219 4.262 1 93.31 183 GLU A C 1
ATOM 1465 O O . GLU A 1 183 ? -9.039 -11.016 3.256 1 93.31 183 GLU A O 1
ATOM 1470 N N . THR A 1 184 ? -8.086 -10.32 5.164 1 93.56 184 THR A N 1
ATOM 1471 C CA . THR A 1 184 ? -8.57 -8.953 5.012 1 93.56 184 THR A CA 1
ATOM 1472 C C . THR A 1 184 ? -8.047 -8.336 3.719 1 93.56 184 THR A C 1
ATOM 1474 O O . THR A 1 184 ? -8.789 -7.668 2.998 1 93.56 184 THR A O 1
ATOM 1477 N N . TYR A 1 185 ? -6.793 -8.547 3.43 1 95.06 185 TYR A N 1
ATOM 1478 C CA . TYR A 1 185 ? -6.215 -7.988 2.209 1 95.06 185 TYR A CA 1
ATOM 1479 C C . TYR A 1 185 ? -6.82 -8.641 0.973 1 95.06 185 TYR A C 1
ATOM 1481 O O . TYR A 1 185 ? -7.039 -7.977 -0.042 1 95.06 185 TYR A O 1
ATOM 1489 N N . VAL A 1 186 ? -7.086 -9.945 1.002 1 95.81 186 VAL A N 1
ATOM 1490 C CA . VAL A 1 186 ? -7.727 -10.617 -0.119 1 95.81 186 VAL A CA 1
ATOM 1491 C C . VAL A 1 186 ? -9.117 -10.031 -0.356 1 95.81 186 VAL A C 1
ATOM 1493 O O . VAL A 1 186 ? -9.484 -9.742 -1.496 1 95.81 186 VAL A O 1
ATOM 1496 N N . HIS A 1 187 ? -9.844 -9.875 0.709 1 95.25 187 HIS A N 1
ATOM 1497 C CA . HIS A 1 187 ? -11.172 -9.281 0.611 1 95.25 187 HIS A CA 1
ATOM 1498 C C . HIS A 1 187 ? -11.109 -7.887 0 1 95.25 187 HIS A C 1
ATOM 1500 O O . HIS A 1 187 ? -11.953 -7.531 -0.827 1 95.25 187 HIS A O 1
ATOM 1506 N N . ARG A 1 188 ? -10.117 -7.156 0.409 1 94.94 188 ARG A N 1
ATOM 1507 C CA . ARG A 1 188 ? -9.969 -5.809 -0.135 1 94.94 188 ARG A CA 1
ATOM 1508 C C . ARG A 1 188 ? -9.672 -5.855 -1.631 1 94.94 188 ARG A C 1
ATOM 1510 O O . ARG A 1 188 ? -10.219 -5.059 -2.398 1 94.94 188 ARG A O 1
ATOM 1517 N N . LEU A 1 189 ? -8.812 -6.738 -2.041 1 94.88 189 LEU A N 1
ATOM 1518 C CA . LEU A 1 189 ? -8.508 -6.891 -3.459 1 94.88 189 LEU A CA 1
ATOM 1519 C C . LEU A 1 189 ? -9.781 -7.125 -4.27 1 94.88 189 LEU A C 1
ATOM 1521 O O . LEU A 1 189 ? -10.008 -6.461 -5.281 1 94.88 189 LEU A O 1
ATOM 1525 N N . ILE A 1 190 ? -10.617 -8.039 -3.787 1 93.44 190 ILE A N 1
ATOM 1526 C CA . ILE A 1 190 ? -11.836 -8.422 -4.488 1 93.44 190 ILE A CA 1
ATOM 1527 C C . ILE A 1 190 ? -12.812 -7.25 -4.5 1 93.44 190 ILE A C 1
ATOM 1529 O O . ILE A 1 190 ? -13.391 -6.926 -5.543 1 93.44 190 ILE A O 1
ATOM 1533 N N . MET A 1 191 ? -12.898 -6.594 -3.389 1 93.38 191 MET A N 1
ATOM 1534 C CA . MET A 1 191 ? -13.844 -5.488 -3.277 1 93.38 191 MET A CA 1
ATOM 1535 C C . MET A 1 191 ? -13.406 -4.309 -4.141 1 93.38 191 MET A C 1
ATOM 1537 O O . MET A 1 191 ? -14.227 -3.676 -4.801 1 93.38 191 MET A O 1
ATOM 1541 N N . GLU A 1 192 ? -12.125 -3.988 -4.094 1 92.56 192 GLU A N 1
ATOM 1542 C CA . GLU A 1 192 ? -11.617 -2.891 -4.91 1 92.56 192 GLU A CA 1
ATOM 1543 C C . GLU A 1 192 ? -11.844 -3.16 -6.395 1 92.56 192 GLU A C 1
ATOM 1545 O O . GLU A 1 192 ? -12.188 -2.248 -7.152 1 92.56 192 GLU A O 1
ATOM 1550 N N . ASN A 1 193 ? -11.609 -4.383 -6.777 1 90.31 193 ASN A N 1
ATOM 1551 C CA . ASN A 1 193 ? -11.836 -4.766 -8.172 1 90.31 193 ASN A CA 1
ATOM 1552 C C . ASN A 1 193 ? -13.305 -4.648 -8.555 1 90.31 193 ASN A C 1
ATOM 1554 O O . ASN A 1 193 ? -13.633 -4.32 -9.695 1 90.31 193 ASN A O 1
ATOM 1558 N N . HIS A 1 194 ? -14.188 -4.91 -7.699 1 88.81 194 HIS A N 1
ATOM 1559 C CA . HIS A 1 194 ? -15.617 -4.934 -7.957 1 88.81 194 HIS A CA 1
ATOM 1560 C C . HIS A 1 194 ? -16.203 -3.521 -7.969 1 88.81 194 HIS A C 1
ATOM 1562 O O . HIS A 1 194 ? -16.922 -3.148 -8.898 1 88.81 194 HIS A O 1
ATOM 1568 N N . PHE A 1 195 ? -15.867 -2.725 -6.91 1 88.38 195 PHE A N 1
ATOM 1569 C CA . PHE A 1 195 ? -16.531 -1.442 -6.711 1 88.38 195 PHE A CA 1
ATOM 1570 C C . PHE A 1 195 ? -15.844 -0.344 -7.512 1 88.38 195 PHE A C 1
ATOM 1572 O O . PHE A 1 195 ? -16.469 0.654 -7.875 1 88.38 195 PHE A O 1
ATOM 1579 N N . LYS A 1 196 ? -14.555 -0.45 -7.695 1 87.69 196 LYS A N 1
ATOM 1580 C CA . LYS A 1 196 ? -13.75 0.505 -8.453 1 87.69 196 LYS A CA 1
ATOM 1581 C C . LYS A 1 196 ? -13.953 1.927 -7.934 1 87.69 196 LYS A C 1
ATOM 1583 O O . LYS A 1 196 ? -14.234 2.84 -8.711 1 87.69 196 LYS A O 1
ATOM 1588 N N . ASP A 1 197 ? -13.859 2.037 -6.613 1 83.62 197 ASP A N 1
ATOM 1589 C CA . ASP A 1 197 ? -13.984 3.344 -5.973 1 83.62 197 ASP A CA 1
ATOM 1590 C C . ASP A 1 197 ? -12.766 4.219 -6.266 1 83.62 197 ASP A C 1
ATOM 1592 O O . ASP A 1 197 ? -11.82 3.775 -6.918 1 83.62 197 ASP A O 1
ATOM 1596 N N . ILE A 1 198 ? -12.789 5.422 -5.797 1 78.44 198 ILE A N 1
ATOM 1597 C CA . ILE A 1 198 ? -11.695 6.371 -5.977 1 78.44 198 ILE A CA 1
ATOM 1598 C C . ILE A 1 198 ? -10.375 5.734 -5.527 1 78.44 198 ILE A C 1
ATOM 1600 O O . ILE A 1 198 ? -10.305 5.148 -4.449 1 78.44 198 ILE A O 1
ATOM 1604 N N . TYR A 1 199 ? -9.383 5.703 -6.418 1 80.62 199 TYR A N 1
ATOM 1605 C CA . TYR A 1 199 ? -8.031 5.211 -6.152 1 80.62 199 TYR A CA 1
ATOM 1606 C C . TYR A 1 199 ? -8.023 3.693 -6.008 1 80.62 199 TYR A C 1
ATOM 1608 O O . TYR A 1 199 ? -7.227 3.139 -5.246 1 80.62 199 TYR A O 1
ATOM 1616 N N . TYR A 1 200 ? -8.969 3.053 -6.645 1 87.56 200 TYR A N 1
ATOM 1617 C CA . TYR A 1 200 ? -9.062 1.608 -6.461 1 87.56 200 TYR A CA 1
ATOM 1618 C C . TYR A 1 200 ? -7.809 0.91 -6.973 1 87.56 200 TYR A C 1
ATOM 1620 O O . TYR A 1 200 ? -7.363 -0.083 -6.391 1 87.56 200 TYR A O 1
ATOM 1628 N N . ASN A 1 201 ? -7.168 1.455 -8.031 1 84.19 201 ASN A N 1
ATOM 1629 C CA . ASN A 1 201 ? -5.945 0.837 -8.531 1 84.19 201 ASN A CA 1
ATOM 1630 C C . ASN A 1 201 ? -4.816 0.906 -7.508 1 84.19 201 ASN A C 1
ATOM 1632 O O . ASN A 1 201 ? -4.102 -0.076 -7.301 1 84.19 201 ASN A O 1
ATOM 1636 N N . LYS A 1 202 ? -4.652 2.031 -6.961 1 84.88 202 LYS A N 1
ATOM 1637 C CA . LYS A 1 202 ? -3.635 2.184 -5.922 1 84.88 202 LYS A CA 1
ATOM 1638 C C . LYS A 1 202 ? -3.945 1.306 -4.715 1 84.88 202 LYS A C 1
ATOM 1640 O O . LYS A 1 202 ? -3.039 0.719 -4.117 1 84.88 202 LYS A O 1
ATOM 1645 N N . SER A 1 203 ? -5.207 1.286 -4.352 1 91.5 203 SER A N 1
ATOM 1646 C CA . SER A 1 203 ? -5.633 0.431 -3.25 1 91.5 203 SER A CA 1
ATOM 1647 C C . SER A 1 203 ? -5.344 -1.037 -3.545 1 91.5 203 SER A C 1
ATOM 1649 O O . SER A 1 203 ? -4.941 -1.787 -2.654 1 91.5 203 SER A O 1
ATOM 1651 N N . ILE A 1 204 ? -5.551 -1.423 -4.777 1 92.56 204 ILE A N 1
ATOM 1652 C CA . ILE A 1 204 ? -5.223 -2.779 -5.199 1 92.56 204 ILE A CA 1
ATOM 1653 C C . ILE A 1 204 ? -3.723 -3.018 -5.039 1 92.56 204 ILE A C 1
ATOM 1655 O O . ILE A 1 204 ? -3.305 -4.043 -4.492 1 92.56 204 ILE A O 1
ATOM 1659 N N . GLU A 1 205 ? -2.959 -2.117 -5.438 1 87.38 205 GLU A N 1
ATOM 1660 C CA . GLU A 1 205 ? -1.507 -2.232 -5.336 1 87.38 205 GLU A CA 1
ATOM 1661 C C . GLU A 1 205 ? -1.07 -2.424 -3.887 1 87.38 205 GLU A C 1
ATOM 1663 O O . GLU A 1 205 ? -0.32 -3.352 -3.576 1 87.38 205 GLU A O 1
ATOM 1668 N N . ILE A 1 206 ? -1.552 -1.564 -3.057 1 90.38 206 ILE A N 1
ATOM 1669 C CA . ILE A 1 206 ? -1.085 -1.626 -1.675 1 90.38 206 ILE A CA 1
ATOM 1670 C C . ILE A 1 206 ? -1.664 -2.861 -0.989 1 90.38 206 ILE A C 1
ATOM 1672 O O . ILE A 1 206 ? -1.021 -3.455 -0.119 1 90.38 206 ILE A O 1
ATOM 1676 N N . SER A 1 207 ? -2.881 -3.262 -1.368 1 94.44 207 SER A N 1
ATOM 1677 C CA . SER A 1 207 ? -3.475 -4.469 -0.801 1 94.44 207 SER A CA 1
ATOM 1678 C C . SER A 1 207 ? -2.678 -5.711 -1.188 1 94.44 207 SER A C 1
ATOM 1680 O O . SER A 1 207 ? -2.504 -6.621 -0.375 1 94.44 207 SER A O 1
ATOM 1682 N N . LEU A 1 208 ? -2.244 -5.719 -2.391 1 91.69 208 LEU A N 1
ATOM 1683 C CA . LEU A 1 208 ? -1.436 -6.852 -2.826 1 91.69 208 LEU A CA 1
ATOM 1684 C C . LEU A 1 208 ? -0.121 -6.91 -2.055 1 91.69 208 LEU A C 1
ATOM 1686 O O . LEU A 1 208 ? 0.287 -7.98 -1.596 1 91.69 208 LEU A O 1
ATOM 1690 N N . VAL A 1 209 ? 0.56 -5.797 -1.918 1 88.75 209 VAL A N 1
ATOM 1691 C CA . VAL A 1 209 ? 1.796 -5.742 -1.145 1 88.75 209 VAL A CA 1
ATOM 1692 C C . VAL A 1 209 ? 1.527 -6.188 0.291 1 88.75 209 VAL A C 1
ATOM 1694 O O . VAL A 1 209 ? 2.279 -6.992 0.849 1 88.75 209 VAL A O 1
ATOM 1697 N N . GLY A 1 210 ? 0.447 -5.656 0.858 1 92.44 210 GLY A N 1
ATOM 1698 C CA . GLY A 1 210 ? 0.063 -6.055 2.203 1 92.44 210 GLY A CA 1
ATOM 1699 C C . GLY A 1 210 ? -0.192 -7.547 2.33 1 92.44 210 GLY A C 1
ATOM 1700 O O . GLY A 1 210 ? 0.202 -8.164 3.32 1 92.44 210 GLY A O 1
ATOM 1701 N N . LEU A 1 211 ? -0.835 -8.086 1.356 1 91.75 211 LEU A N 1
ATOM 1702 C CA . LEU A 1 211 ? -1.088 -9.523 1.357 1 91.75 211 LEU A CA 1
ATOM 1703 C C . LEU A 1 211 ? 0.222 -10.305 1.393 1 91.75 211 LEU A C 1
ATOM 1705 O O . LEU A 1 211 ? 0.386 -11.219 2.211 1 91.75 211 LEU A O 1
ATOM 1709 N N . PHE A 1 212 ? 1.129 -9.945 0.558 1 85.5 212 PHE A N 1
ATOM 1710 C CA . PHE A 1 212 ? 2.396 -10.664 0.481 1 85.5 212 PHE A CA 1
ATOM 1711 C C . PHE A 1 212 ? 3.172 -10.531 1.787 1 85.5 212 PHE A C 1
ATOM 1713 O O . PHE A 1 212 ? 3.838 -11.477 2.215 1 85.5 212 PHE A O 1
ATOM 1720 N N . ILE A 1 213 ? 3.133 -9.414 2.375 1 86.94 213 ILE A N 1
ATOM 1721 C CA . ILE A 1 213 ? 3.777 -9.219 3.67 1 86.94 213 ILE A CA 1
ATOM 1722 C C . ILE A 1 213 ? 3.191 -10.188 4.688 1 86.94 213 ILE A C 1
ATOM 1724 O O . ILE A 1 213 ? 3.93 -10.906 5.371 1 86.94 213 ILE A O 1
ATOM 1728 N N . GLU A 1 214 ? 1.877 -10.25 4.723 1 89.56 214 GLU A N 1
ATOM 1729 C CA . GLU A 1 214 ? 1.22 -11.094 5.715 1 89.56 214 GLU A CA 1
ATOM 1730 C C . GLU A 1 214 ? 1.475 -12.578 5.434 1 89.56 214 GLU A C 1
ATOM 1732 O O . GLU A 1 214 ? 1.588 -13.375 6.363 1 89.56 214 GLU A O 1
ATOM 1737 N N . LEU A 1 215 ? 1.477 -12.93 4.176 1 85.06 215 LEU A N 1
ATOM 1738 C CA . LEU A 1 215 ? 1.787 -14.312 3.828 1 85.06 215 LEU A CA 1
ATOM 1739 C C . LEU A 1 215 ? 3.203 -14.672 4.266 1 85.06 215 LEU A C 1
ATOM 1741 O O . LEU A 1 215 ? 3.436 -15.773 4.777 1 85.06 215 LEU A O 1
ATOM 1745 N N . THR A 1 216 ? 4.102 -13.766 4.078 1 79.56 216 THR A N 1
ATOM 1746 C CA . THR A 1 216 ? 5.48 -13.984 4.5 1 79.56 216 THR A CA 1
ATOM 1747 C C . THR A 1 216 ? 5.566 -14.125 6.016 1 79.56 216 THR A C 1
ATOM 1749 O O . THR A 1 216 ? 6.215 -15.039 6.523 1 79.56 216 THR A O 1
ATOM 1752 N N . ARG A 1 217 ? 4.93 -13.219 6.699 1 81.31 217 ARG A N 1
ATOM 1753 C CA . ARG A 1 217 ? 4.93 -13.258 8.156 1 81.31 217 ARG A CA 1
ATOM 1754 C C . ARG A 1 217 ? 4.32 -14.562 8.672 1 81.31 217 ARG A C 1
ATOM 1756 O O . ARG A 1 217 ? 4.852 -15.18 9.594 1 81.31 217 ARG A O 1
ATOM 1763 N N . GLY A 1 218 ? 3.205 -14.914 8.094 1 79.25 218 GLY A N 1
ATOM 1764 C CA . GLY A 1 218 ? 2.547 -16.156 8.477 1 79.25 218 GLY A CA 1
ATOM 1765 C C . GLY A 1 218 ? 3.391 -17.375 8.211 1 79.25 218 GLY A C 1
ATOM 1766 O O . GLY A 1 218 ? 3.41 -18.312 9.023 1 79.25 218 GLY A O 1
ATOM 1767 N N . TYR A 1 219 ? 3.953 -17.391 7.117 1 70.75 219 TYR A N 1
ATOM 1768 C CA . TYR A 1 219 ? 4.816 -18.5 6.754 1 70.75 219 TYR A CA 1
ATOM 1769 C C . TYR A 1 219 ? 5.973 -18.641 7.742 1 70.75 219 TYR A C 1
ATOM 1771 O O . TYR A 1 219 ? 6.301 -19.75 8.164 1 70.75 219 TYR A O 1
ATOM 1779 N N . LYS A 1 220 ? 6.613 -17.578 8.039 1 70.12 220 LYS A N 1
ATOM 1780 C CA . LYS A 1 220 ? 7.73 -17.594 8.977 1 70.12 220 LYS A CA 1
ATOM 1781 C C . LYS A 1 220 ? 7.281 -18.078 10.359 1 70.12 220 LYS A C 1
ATOM 1783 O O . LYS A 1 220 ? 8.016 -18.781 11.047 1 70.12 220 LYS A O 1
ATOM 1788 N N . HIS A 1 221 ? 6.254 -17.594 10.719 1 70.75 221 HIS A N 1
ATOM 1789 C CA . HIS A 1 221 ? 5.707 -18.016 12 1 70.75 221 HIS A CA 1
ATOM 1790 C C . HIS A 1 221 ? 5.512 -19.516 12.055 1 70.75 221 HIS A C 1
ATOM 1792 O O . HIS A 1 221 ? 5.789 -20.156 13.078 1 70.75 221 HIS A O 1
ATOM 1798 N N . ARG A 1 222 ? 5.066 -20.078 11.039 1 64.5 222 ARG A N 1
ATOM 1799 C CA . ARG A 1 222 ? 4.836 -21.531 10.977 1 64.5 222 ARG A CA 1
ATOM 1800 C C . ARG A 1 222 ? 6.152 -22.281 10.914 1 64.5 222 ARG A C 1
ATOM 1802 O O . ARG A 1 222 ? 6.281 -23.359 11.5 1 64.5 222 ARG A O 1
ATOM 1809 N N . GLN A 1 223 ? 7.078 -21.75 10.016 1 58.62 223 GLN A N 1
ATOM 1810 C CA . GLN A 1 223 ? 8.383 -22.391 9.945 1 58.62 223 GLN A CA 1
ATOM 1811 C C . GLN A 1 223 ? 9.062 -22.406 11.32 1 58.62 223 GLN A C 1
ATOM 1813 O O . GLN A 1 223 ? 9.727 -23.391 11.672 1 58.62 223 GLN A O 1
ATOM 1818 N N . ASP A 1 224 ? 9.102 -21.25 11.844 1 49 224 ASP A N 1
ATOM 1819 C CA . ASP A 1 224 ? 9.68 -21.219 13.188 1 49 224 ASP A CA 1
ATOM 1820 C C . ASP A 1 224 ? 9.031 -22.266 14.086 1 49 224 ASP A C 1
ATOM 1822 O O . ASP A 1 224 ? 9.664 -22.781 15.008 1 49 224 ASP A O 1
ATOM 1826 N N . GLN A 1 225 ? 7.812 -22.344 13.758 1 45.88 225 GLN A N 1
ATOM 1827 C CA . GLN A 1 225 ? 7.164 -23.391 14.547 1 45.88 225 GLN A CA 1
ATOM 1828 C C . GLN A 1 225 ? 7.543 -24.781 14.023 1 45.88 225 GLN A C 1
ATOM 1830 O O . GLN A 1 225 ? 7.516 -25.766 14.773 1 45.88 225 GLN A O 1
ATOM 1835 N N . ASN A 1 226 ? 7.727 -24.828 12.695 1 44.25 226 ASN A N 1
ATOM 1836 C CA . ASN A 1 226 ? 8.148 -26.094 12.102 1 44.25 226 ASN A CA 1
ATOM 1837 C C . ASN A 1 226 ? 9.602 -26.047 11.656 1 44.25 226 ASN A C 1
ATOM 1839 O O . ASN A 1 226 ? 10.094 -25 11.234 1 44.25 226 ASN A O 1
ATOM 1843 N N . SER A 1 227 ? 10.672 -26.797 12.242 1 36.16 227 SER A N 1
ATOM 1844 C CA . SER A 1 227 ? 12.125 -26.875 12.133 1 36.16 227 SER A CA 1
ATOM 1845 C C . SER A 1 227 ? 12.594 -26.516 10.727 1 36.16 227 SER A C 1
ATOM 1847 O O . SER A 1 227 ? 13.469 -25.656 10.555 1 36.16 227 SER A O 1
ATOM 1849 N N . SER A 1 228 ? 12.891 -27.547 9.797 1 32.28 228 SER A N 1
ATOM 1850 C CA . SER A 1 228 ? 14 -27.828 8.891 1 32.28 228 SER A CA 1
ATOM 1851 C C . SER A 1 228 ? 13.781 -27.156 7.539 1 32.28 228 SER A C 1
ATOM 1853 O O . SER A 1 228 ? 14.281 -27.641 6.516 1 32.28 228 SER A O 1
ATOM 1855 N N . ILE A 1 229 ? 12.891 -26.5 7.242 1 34.97 229 ILE A N 1
ATOM 1856 C CA . ILE A 1 229 ? 12.922 -26.328 5.797 1 34.97 229 ILE A CA 1
ATOM 1857 C C . ILE A 1 229 ? 14.164 -25.547 5.398 1 34.97 229 ILE A C 1
ATOM 1859 O O . ILE A 1 229 ? 14.453 -24.5 5.977 1 34.97 229 ILE A O 1
ATOM 1863 N N . GLU A 1 230 ? 15.078 -26.078 4.664 1 35.09 230 GLU A N 1
ATOM 1864 C CA . GLU A 1 230 ? 16.422 -25.812 4.145 1 35.09 230 GLU A CA 1
ATOM 1865 C C . GLU A 1 230 ? 16.531 -24.406 3.586 1 35.09 230 GLU A C 1
ATOM 1867 O O . GLU A 1 230 ? 15.703 -23.969 2.785 1 35.09 230 GLU A O 1
ATOM 1872 N N . LEU A 1 231 ? 17.203 -23.438 4.113 1 35.78 231 LEU A N 1
ATOM 1873 C CA . LEU A 1 231 ? 17.906 -22.172 4.039 1 35.78 231 LEU A CA 1
ATOM 1874 C C . LEU A 1 231 ? 18.438 -21.922 2.633 1 35.78 231 LEU A C 1
ATOM 1876 O O . LEU A 1 231 ? 19.109 -20.922 2.385 1 35.78 231 LEU A O 1
ATOM 1880 N N . GLY A 1 232 ? 18.531 -22.938 1.911 1 38.62 232 GLY A N 1
ATOM 1881 C CA . GLY A 1 232 ? 19.281 -22.75 0.678 1 38.62 232 GLY A CA 1
ATOM 1882 C C . GLY A 1 232 ? 18.734 -21.641 -0.192 1 38.62 232 GLY A C 1
ATOM 1883 O O . GLY A 1 232 ? 19.484 -20.953 -0.895 1 38.62 232 GLY A O 1
ATOM 1884 N N . MET A 1 233 ? 17.469 -21.484 -0.354 1 41.38 233 MET A N 1
ATOM 1885 C CA . MET A 1 233 ? 16.766 -20.578 -1.271 1 41.38 233 MET A CA 1
ATOM 1886 C C . MET A 1 233 ? 16.859 -19.141 -0.787 1 41.38 233 MET A C 1
ATOM 1888 O O . MET A 1 233 ? 16.734 -18.203 -1.579 1 41.38 233 MET A O 1
ATOM 1892 N N . SER A 1 234 ? 17.172 -19.031 0.475 1 48.41 234 SER A N 1
ATOM 1893 C CA . SER A 1 234 ? 17.266 -17.719 1.108 1 48.41 234 SER A CA 1
ATOM 1894 C C . SER A 1 234 ? 18.406 -16.891 0.499 1 48.41 234 SER A C 1
ATOM 1896 O O . SER A 1 234 ? 18.234 -15.695 0.239 1 48.41 234 SER A O 1
ATOM 1898 N N . ASN A 1 235 ? 19.484 -17.609 0.038 1 57.5 235 ASN A N 1
ATOM 1899 C CA . ASN A 1 235 ? 20.656 -16.875 -0.426 1 57.5 235 ASN A CA 1
ATOM 1900 C C . ASN A 1 235 ? 20.453 -16.312 -1.825 1 57.5 235 ASN A C 1
ATOM 1902 O O . ASN A 1 235 ? 20.844 -15.172 -2.102 1 57.5 235 ASN A O 1
ATOM 1906 N N . VAL A 1 236 ? 19.656 -17.031 -2.594 1 65 236 VAL A N 1
ATOM 1907 C CA . VAL A 1 236 ? 19.547 -16.594 -3.984 1 65 236 VAL A CA 1
ATOM 1908 C C . VAL A 1 236 ? 18.641 -15.375 -4.078 1 65 236 VAL A C 1
ATOM 1910 O O . VAL A 1 236 ? 18.891 -14.453 -4.855 1 65 236 VAL A O 1
ATOM 1913 N N . SER A 1 237 ? 17.672 -15.453 -3.211 1 60.47 237 SER A N 1
ATOM 1914 C CA . SER A 1 237 ? 16.781 -14.297 -3.191 1 60.47 237 SER A CA 1
ATOM 1915 C C . SER A 1 237 ? 17.531 -13.031 -2.762 1 60.47 237 SER A C 1
ATOM 1917 O O . SER A 1 237 ? 17.312 -11.953 -3.316 1 60.47 237 SER A O 1
ATOM 1919 N N . GLN A 1 238 ? 18.375 -13.188 -1.848 1 63.53 238 GLN A N 1
ATOM 1920 C CA . GLN A 1 238 ? 19.188 -12.062 -1.412 1 63.53 238 GLN A CA 1
ATOM 1921 C C . GLN A 1 238 ? 20.125 -11.602 -2.523 1 63.53 238 GLN A C 1
ATOM 1923 O O . GLN A 1 238 ? 20.375 -10.398 -2.684 1 63.53 238 GLN A O 1
ATOM 1928 N N . ILE A 1 239 ? 20.531 -12.539 -3.252 1 74.44 239 ILE A N 1
ATOM 1929 C CA . ILE A 1 239 ? 21.438 -12.242 -4.355 1 74.44 239 ILE A CA 1
ATOM 1930 C C . ILE A 1 239 ? 20.703 -11.445 -5.43 1 74.44 239 ILE A C 1
ATOM 1932 O O . ILE A 1 239 ? 21.203 -10.422 -5.898 1 74.44 239 ILE A O 1
ATOM 1936 N N . ILE A 1 240 ? 19.516 -11.852 -5.676 1 72.88 240 ILE A N 1
ATOM 1937 C CA . ILE A 1 240 ? 18.734 -11.188 -6.719 1 72.88 240 ILE A CA 1
ATOM 1938 C C . ILE A 1 240 ? 18.359 -9.781 -6.266 1 72.88 240 ILE A C 1
ATOM 1940 O O . ILE A 1 240 ? 18.422 -8.828 -7.047 1 72.88 240 ILE A O 1
ATOM 1944 N N . ALA A 1 241 ? 18.031 -9.703 -5.039 1 67.12 241 ALA A N 1
ATOM 1945 C CA . ALA A 1 241 ? 17.719 -8.383 -4.492 1 67.12 241 ALA A CA 1
ATOM 1946 C C . ALA A 1 241 ? 18.922 -7.445 -4.598 1 67.12 241 ALA A C 1
ATOM 1948 O O . ALA A 1 241 ? 18.781 -6.273 -4.949 1 67.12 241 ALA A O 1
ATOM 1949 N N . TYR A 1 242 ? 20.016 -8.008 -4.277 1 73.88 242 TYR A N 1
ATOM 1950 C CA . TYR A 1 242 ? 21.25 -7.23 -4.379 1 73.88 242 TYR A CA 1
ATOM 1951 C C . TYR A 1 242 ? 21.5 -6.789 -5.816 1 73.88 242 TYR A C 1
ATOM 1953 O O . TYR A 1 242 ? 21.875 -5.637 -6.062 1 73.88 242 TYR A O 1
ATOM 1961 N N . ILE A 1 243 ? 21.25 -7.645 -6.77 1 81.31 243 ILE A N 1
ATOM 1962 C CA . ILE A 1 243 ? 21.406 -7.32 -8.18 1 81.31 243 ILE A CA 1
ATOM 1963 C C . ILE A 1 243 ? 20.422 -6.227 -8.578 1 81.31 243 ILE A C 1
ATOM 1965 O O . ILE A 1 243 ? 20.781 -5.281 -9.289 1 81.31 243 ILE A O 1
ATOM 1969 N N . SER A 1 244 ? 19.234 -6.387 -8.125 1 75.38 244 SER A N 1
ATOM 1970 C CA . SER A 1 244 ? 18.188 -5.426 -8.453 1 75.38 244 SER A CA 1
ATOM 1971 C C . SER A 1 244 ? 18.531 -4.035 -7.93 1 75.38 244 SER A C 1
ATOM 1973 O O . SER A 1 244 ? 18.281 -3.035 -8.602 1 75.38 244 SER A O 1
ATOM 1975 N N . ASP A 1 245 ? 19.109 -4.094 -6.801 1 70.56 245 ASP A N 1
ATOM 1976 C CA . ASP A 1 245 ? 19.453 -2.822 -6.168 1 70.56 245 ASP A CA 1
ATOM 1977 C C . ASP A 1 245 ? 20.641 -2.166 -6.855 1 70.56 245 ASP A C 1
ATOM 1979 O O . ASP A 1 245 ? 20.828 -0.948 -6.777 1 70.56 245 ASP A O 1
ATOM 1983 N N . HIS A 1 246 ? 21.375 -2.992 -7.574 1 79.06 246 HIS A N 1
ATOM 1984 C CA . HIS A 1 246 ? 22.625 -2.484 -8.133 1 79.06 246 HIS A CA 1
ATOM 1985 C C . HIS A 1 246 ? 22.703 -2.73 -9.633 1 79.06 246 HIS A C 1
ATOM 1987 O O . HIS A 1 246 ? 23.797 -2.795 -10.203 1 79.06 246 HIS A O 1
ATOM 1993 N N . TYR A 1 247 ? 21.484 -2.791 -10.273 1 83.56 247 TYR A N 1
ATOM 1994 C CA . TYR A 1 247 ? 21.391 -3.348 -11.625 1 83.56 247 TYR A CA 1
ATOM 1995 C C . TYR A 1 247 ? 22.094 -2.445 -12.633 1 83.56 247 TYR A C 1
ATOM 1997 O O . TYR A 1 247 ? 22.438 -2.881 -13.734 1 83.56 247 TYR A O 1
ATOM 2005 N N . LYS A 1 248 ? 22.312 -1.319 -12.406 1 82.62 248 LYS A N 1
ATOM 2006 C CA . LYS A 1 248 ? 22.828 -0.357 -13.383 1 82.62 248 LYS A CA 1
ATOM 2007 C C . LYS A 1 248 ? 24.297 -0.627 -13.711 1 82.62 248 LYS A C 1
ATOM 2009 O O . LYS A 1 248 ? 24.734 -0.43 -14.844 1 82.62 248 LYS A O 1
ATOM 2014 N N . ASP A 1 249 ? 25.125 -0.99 -12.68 1 84.75 249 ASP A N 1
ATOM 2015 C CA . ASP A 1 249 ? 26.547 -1.202 -12.906 1 84.75 249 ASP A CA 1
ATOM 2016 C C . ASP A 1 249 ? 27.062 -2.389 -12.094 1 84.75 249 ASP A C 1
ATOM 2018 O O . ASP A 1 249 ? 28.188 -2.361 -11.586 1 84.75 249 ASP A O 1
ATOM 2022 N N . ILE A 1 250 ? 26.391 -3.371 -12.109 1 88.25 250 ILE A N 1
ATOM 2023 C CA . ILE A 1 250 ? 26.781 -4.512 -11.289 1 88.25 250 ILE A CA 1
ATOM 2024 C C . ILE A 1 250 ? 27.375 -5.605 -12.18 1 88.25 250 ILE A C 1
ATOM 2026 O O . ILE A 1 250 ? 26.922 -5.793 -13.32 1 88.25 250 ILE A O 1
ATOM 2030 N N . SER A 1 251 ? 28.484 -6.184 -11.602 1 91 251 SER A N 1
ATOM 2031 C CA . SER A 1 251 ? 29.062 -7.355 -12.25 1 91 251 SER A CA 1
ATOM 2032 C C . SER A 1 251 ? 28.906 -8.602 -11.375 1 91 251 SER A C 1
ATOM 2034 O O . SER A 1 251 ? 28.641 -8.492 -10.172 1 91 251 SER A O 1
ATOM 2036 N N . ILE A 1 252 ? 29.016 -9.742 -12.078 1 91.38 252 ILE A N 1
ATOM 2037 C CA . ILE A 1 252 ? 28.891 -11 -11.344 1 91.38 252 ILE A CA 1
ATOM 2038 C C . ILE A 1 252 ? 29.953 -11.07 -10.258 1 91.38 252 ILE A C 1
ATOM 2040 O O . ILE A 1 252 ? 29.719 -11.609 -9.18 1 91.38 252 ILE A O 1
ATOM 2044 N N . LYS A 1 253 ? 31.125 -10.547 -10.57 1 90.81 253 LYS A N 1
ATOM 2045 C CA . LYS A 1 253 ? 32.219 -10.547 -9.602 1 90.81 253 LYS A CA 1
ATOM 2046 C C . LYS A 1 253 ? 31.875 -9.727 -8.367 1 90.81 253 LYS A C 1
ATOM 2048 O O . LYS A 1 253 ? 32.125 -10.148 -7.238 1 90.81 253 LYS A O 1
ATOM 2053 N N . GLN A 1 254 ? 31.281 -8.641 -8.617 1 90.94 254 GLN A N 1
ATOM 2054 C CA . GLN A 1 254 ? 30.891 -7.77 -7.512 1 90.94 254 GLN A CA 1
ATOM 2055 C C . GLN A 1 254 ? 29.844 -8.438 -6.633 1 90.94 254 GLN A C 1
ATOM 2057 O O . GLN A 1 254 ? 29.891 -8.336 -5.406 1 90.94 254 GLN A O 1
ATOM 2062 N N . VAL A 1 255 ? 28.875 -9.07 -7.266 1 88.69 255 VAL A N 1
ATOM 2063 C CA . VAL A 1 255 ? 27.828 -9.773 -6.52 1 88.69 255 VAL A CA 1
ATOM 2064 C C . VAL A 1 255 ? 28.453 -10.906 -5.703 1 88.69 255 VAL A C 1
ATOM 2066 O O . VAL A 1 255 ? 28.141 -11.07 -4.523 1 88.69 255 VAL A O 1
ATOM 2069 N N . ALA A 1 256 ? 29.328 -11.633 -6.336 1 84.25 256 ALA A N 1
ATOM 2070 C CA . ALA A 1 256 ? 30 -12.758 -5.688 1 84.25 256 ALA A CA 1
ATOM 2071 C C . ALA A 1 256 ? 30.797 -12.289 -4.465 1 84.25 256 ALA A C 1
ATOM 2073 O O . ALA A 1 256 ? 30.688 -12.891 -3.393 1 84.25 256 ALA A O 1
ATOM 2074 N N . ASP A 1 257 ? 31.5 -11.242 -4.637 1 84.12 257 ASP A N 1
ATOM 2075 C CA . ASP A 1 257 ? 32.281 -10.688 -3.539 1 84.12 257 ASP A CA 1
ATOM 2076 C C . ASP A 1 257 ? 31.391 -10.289 -2.371 1 84.12 257 ASP A C 1
ATOM 2078 O O . ASP A 1 257 ? 31.719 -10.555 -1.212 1 84.12 257 ASP A O 1
ATOM 2082 N N . HIS A 1 258 ? 30.344 -9.742 -2.729 1 80.38 258 HIS A N 1
ATOM 2083 C CA . HIS A 1 258 ? 29.422 -9.242 -1.702 1 80.38 258 HIS A CA 1
ATOM 2084 C C . HIS A 1 258 ? 28.891 -10.391 -0.844 1 80.38 258 HIS A C 1
ATOM 2086 O O . HIS A 1 258 ? 28.719 -10.234 0.367 1 80.38 258 HIS A O 1
ATOM 2092 N N . PHE A 1 259 ? 28.641 -11.445 -1.409 1 75.56 259 PHE A N 1
ATOM 2093 C CA . PHE A 1 259 ? 28.031 -12.562 -0.704 1 75.56 259 PHE A CA 1
ATOM 2094 C C . PHE A 1 259 ? 29.078 -13.617 -0.356 1 75.56 259 PHE A C 1
ATOM 2096 O O . PHE A 1 259 ? 28.734 -14.719 0.083 1 75.56 259 PHE A O 1
ATOM 2103 N N . SER A 1 260 ? 30.359 -13.219 -0.669 1 76.81 260 SER A N 1
ATOM 2104 C CA . SER A 1 260 ? 31.516 -14.07 -0.376 1 76.81 260 SER A CA 1
ATOM 2105 C C . SER A 1 260 ? 31.406 -15.398 -1.109 1 76.81 260 SER A C 1
ATOM 2107 O O . SER A 1 260 ? 31.609 -16.453 -0.511 1 76.81 260 SER A O 1
ATOM 2109 N N . TYR A 1 261 ? 30.953 -15.305 -2.316 1 77.94 261 TYR A N 1
ATOM 2110 C CA . TYR A 1 261 ? 30.938 -16.453 -3.211 1 77.94 261 TYR A CA 1
ATOM 2111 C C . TYR A 1 261 ? 32.031 -16.344 -4.273 1 77.94 261 TYR A C 1
ATOM 2113 O O . TYR A 1 261 ? 32.531 -15.242 -4.531 1 77.94 261 TYR A O 1
ATOM 2121 N N . HIS A 1 262 ? 32.5 -17.438 -4.797 1 77.19 262 HIS A N 1
ATOM 2122 C CA . HIS A 1 262 ? 33.219 -17.422 -6.062 1 77.19 262 HIS A CA 1
ATOM 2123 C C . HIS A 1 262 ? 32.281 -17.141 -7.23 1 77.19 262 HIS A C 1
ATOM 2125 O O . HIS A 1 262 ? 31.156 -17.641 -7.258 1 77.19 262 HIS A O 1
ATOM 2131 N N . PRO A 1 263 ? 32.75 -16.344 -8.188 1 86.38 263 PRO A N 1
ATOM 2132 C CA . PRO A 1 263 ? 31.875 -15.977 -9.312 1 86.38 263 PRO A CA 1
ATOM 2133 C C . PRO A 1 263 ? 31.297 -17.203 -10.023 1 86.38 263 PRO A C 1
ATOM 2135 O O . PRO A 1 263 ? 30.125 -17.188 -10.422 1 86.38 263 PRO A O 1
ATOM 2138 N N . ASN A 1 264 ? 32.094 -18.234 -10.125 1 81.06 264 ASN A N 1
ATOM 2139 C CA . ASN A 1 264 ? 31.625 -19.438 -10.781 1 81.06 264 ASN A CA 1
ATOM 2140 C C . ASN A 1 264 ? 30.516 -20.109 -9.984 1 81.06 264 ASN A C 1
ATOM 2142 O O . ASN A 1 264 ? 29.531 -20.594 -10.562 1 81.06 264 ASN A O 1
ATOM 2146 N N . TYR A 1 265 ? 30.719 -20.141 -8.734 1 78.56 265 TYR A N 1
ATOM 2147 C CA . TYR A 1 265 ? 29.688 -20.688 -7.871 1 78.56 265 TYR A CA 1
ATOM 2148 C C . TYR A 1 265 ? 28.406 -19.859 -7.945 1 78.56 265 TYR A C 1
ATOM 2150 O O . TYR A 1 265 ? 27.312 -20.422 -8.055 1 78.56 265 TYR A O 1
ATOM 2158 N N . LEU A 1 266 ? 28.609 -18.578 -7.859 1 83.94 266 LEU A N 1
ATOM 2159 C CA . LEU A 1 266 ? 27.438 -17.703 -7.953 1 83.94 266 LEU A CA 1
ATOM 2160 C C . LEU A 1 266 ? 26.703 -17.922 -9.266 1 83.94 266 LEU A C 1
ATOM 2162 O O . LEU A 1 266 ? 25.469 -17.969 -9.289 1 83.94 266 LEU A O 1
ATOM 2166 N N . SER A 1 267 ? 27.453 -18.016 -10.289 1 85.75 267 SER A N 1
ATOM 2167 C CA . SER A 1 267 ? 26.859 -18.266 -11.602 1 85.75 267 SER A CA 1
ATOM 2168 C C . SER A 1 267 ? 26.047 -19.547 -11.609 1 85.75 267 SER A C 1
ATOM 2170 O O . SER A 1 267 ? 24.922 -19.578 -12.109 1 85.75 267 SER A O 1
ATOM 2172 N N . SER A 1 268 ? 26.609 -20.578 -11.039 1 78 268 SER A N 1
ATOM 2173 C CA . SER A 1 268 ? 25.938 -21.875 -10.969 1 78 268 SER A CA 1
ATOM 2174 C C . SER A 1 268 ? 24.703 -21.797 -10.086 1 78 268 SER A C 1
ATOM 2176 O O . SER A 1 268 ? 23.672 -22.391 -10.398 1 78 268 SER A O 1
ATOM 2178 N N . LEU A 1 269 ? 24.891 -21.141 -9.039 1 73.94 269 LEU A N 1
ATOM 2179 C CA . LEU A 1 269 ? 23.797 -20.953 -8.078 1 73.94 269 LEU A CA 1
ATOM 2180 C C . LEU A 1 269 ? 22.625 -20.25 -8.727 1 73.94 269 LEU A C 1
ATOM 2182 O O . LEU A 1 269 ? 21.469 -20.672 -8.578 1 73.94 269 LEU A O 1
ATOM 2186 N N . LEU A 1 270 ? 22.922 -19.109 -9.406 1 77.5 270 LEU A N 1
ATOM 2187 C CA . LEU A 1 270 ? 21.875 -18.344 -10.094 1 77.5 270 LEU A CA 1
ATOM 2188 C C . LEU A 1 270 ? 21.203 -19.203 -11.164 1 77.5 270 LEU A C 1
ATOM 2190 O O . LEU A 1 270 ? 19.969 -19.234 -11.258 1 77.5 270 LEU A O 1
ATOM 2194 N N . LYS A 1 271 ? 22.047 -19.906 -11.914 1 77.56 271 LYS A N 1
ATOM 2195 C CA . LYS A 1 271 ? 21.516 -20.766 -12.961 1 77.56 271 LYS A CA 1
ATOM 2196 C C . LYS A 1 271 ? 20.641 -21.875 -12.375 1 77.56 271 LYS A C 1
ATOM 2198 O O . LYS A 1 271 ? 19.562 -22.172 -12.891 1 77.56 271 LYS A O 1
ATOM 2203 N N . LYS A 1 272 ? 21.141 -22.422 -11.336 1 66.94 272 LYS A N 1
ATOM 2204 C CA . LYS A 1 272 ? 20.453 -23.531 -10.672 1 66.94 272 LYS A CA 1
ATOM 2205 C C . LYS A 1 272 ? 19.078 -23.094 -10.172 1 66.94 272 LYS A C 1
ATOM 2207 O O . LYS A 1 272 ? 18.094 -23.812 -10.344 1 66.94 272 LYS A O 1
ATOM 2212 N N . TYR A 1 273 ? 19.062 -21.922 -9.664 1 61.47 273 TYR A N 1
ATOM 2213 C CA . TYR A 1 273 ? 17.859 -21.547 -8.938 1 61.47 273 TYR A CA 1
ATOM 2214 C C . TYR A 1 273 ? 16.969 -20.672 -9.797 1 61.47 273 TYR A C 1
ATOM 2216 O O . TYR A 1 273 ? 15.766 -20.531 -9.523 1 61.47 273 TYR A O 1
ATOM 2224 N N . THR A 1 274 ? 17.547 -20 -10.875 1 65.94 274 THR A N 1
ATOM 2225 C CA . THR A 1 274 ? 16.75 -19.078 -11.68 1 65.94 274 THR A CA 1
ATOM 2226 C C . THR A 1 274 ? 16.672 -19.547 -13.125 1 65.94 274 THR A C 1
ATOM 2228 O O . THR A 1 274 ? 15.883 -19.031 -13.914 1 65.94 274 THR A O 1
ATOM 2231 N N . ASP A 1 275 ? 17.5 -20.5 -13.516 1 69.12 275 ASP A N 1
ATOM 2232 C CA . ASP A 1 275 ? 17.703 -21 -14.875 1 69.12 275 ASP A CA 1
ATOM 2233 C C . ASP A 1 275 ? 18.219 -19.875 -15.781 1 69.12 275 ASP A C 1
ATOM 2235 O O . ASP A 1 275 ? 18.031 -19.938 -17 1 69.12 275 ASP A O 1
ATOM 2239 N N . LYS A 1 276 ? 18.609 -18.875 -15.195 1 79.25 276 LYS A N 1
ATOM 2240 C CA . LYS A 1 276 ? 19.156 -17.75 -15.945 1 79.25 276 LYS A CA 1
ATOM 2241 C C . LYS A 1 276 ? 20.594 -17.438 -15.508 1 79.25 276 LYS A C 1
ATOM 2243 O O . LYS A 1 276 ? 20.953 -17.672 -14.359 1 79.25 276 LYS A O 1
ATOM 2248 N N . THR A 1 277 ? 21.297 -17.047 -16.469 1 86.81 277 THR A N 1
ATOM 2249 C CA . THR A 1 277 ? 22.625 -16.547 -16.156 1 86.81 277 THR A CA 1
ATOM 2250 C C . THR A 1 277 ? 22.547 -15.188 -15.484 1 86.81 277 THR A C 1
ATOM 2252 O O . THR A 1 277 ? 21.5 -14.539 -15.484 1 86.81 277 THR A O 1
ATOM 2255 N N . PHE A 1 278 ? 23.625 -14.812 -14.828 1 89.12 278 PHE A N 1
ATOM 2256 C CA . PHE A 1 278 ? 23.719 -13.484 -14.242 1 89.12 278 PHE A CA 1
ATOM 2257 C C . PHE A 1 278 ? 23.359 -12.406 -15.258 1 89.12 278 PHE A C 1
ATOM 2259 O O . PHE A 1 278 ? 22.594 -11.492 -14.945 1 89.12 278 PHE A O 1
ATOM 2266 N N . SER A 1 279 ? 23.828 -12.562 -16.453 1 89.06 279 SER A N 1
ATOM 2267 C CA . SER A 1 279 ? 23.594 -11.562 -17.5 1 89.06 279 SER A CA 1
ATOM 2268 C C . SER A 1 279 ? 22.109 -11.469 -17.844 1 89.06 279 SER A C 1
ATOM 2270 O O . SER A 1 279 ? 21.594 -10.367 -18.062 1 89.06 279 SER A O 1
ATOM 2272 N N . GLU A 1 280 ? 21.438 -12.57 -17.891 1 86.94 280 GLU A N 1
ATOM 2273 C CA . GLU A 1 280 ? 20.016 -12.594 -18.203 1 86.94 280 GLU A CA 1
ATOM 2274 C C . GLU A 1 280 ? 19.188 -11.953 -17.094 1 86.94 280 GLU A C 1
ATOM 2276 O O . GLU A 1 280 ? 18.234 -11.219 -17.359 1 86.94 280 GLU A O 1
ATOM 2281 N N . ILE A 1 281 ? 19.594 -12.305 -15.867 1 83.31 281 ILE A N 1
ATOM 2282 C CA . ILE A 1 281 ? 18.906 -11.734 -14.711 1 83.31 281 ILE A CA 1
ATOM 2283 C C . ILE A 1 281 ? 19.062 -10.219 -14.719 1 83.31 281 ILE A C 1
ATOM 2285 O O . ILE A 1 281 ? 18.078 -9.492 -14.547 1 83.31 281 ILE A O 1
ATOM 2289 N N . LEU A 1 282 ? 20.266 -9.789 -14.953 1 88.44 282 LEU A N 1
ATOM 2290 C CA . LEU A 1 282 ? 20.547 -8.367 -15.008 1 88.44 282 LEU A CA 1
ATOM 2291 C C . LEU A 1 282 ? 19.766 -7.691 -16.125 1 88.44 282 LEU A C 1
ATOM 2293 O O . LEU A 1 282 ? 19.203 -6.613 -15.938 1 88.44 282 LEU A O 1
ATOM 2297 N N . GLN A 1 283 ? 19.641 -8.32 -17.188 1 87.62 283 GLN A N 1
ATOM 2298 C CA . GLN A 1 283 ? 18.891 -7.797 -18.328 1 87.62 283 GLN A CA 1
ATOM 2299 C C . GLN A 1 283 ? 17.406 -7.637 -18 1 87.62 283 GLN A C 1
ATOM 2301 O O . GLN A 1 283 ? 16.812 -6.613 -18.328 1 87.62 283 GLN A O 1
ATOM 2306 N N . ASN A 1 284 ? 16.891 -8.625 -17.438 1 81.25 284 ASN A N 1
ATOM 2307 C CA . ASN A 1 284 ? 15.484 -8.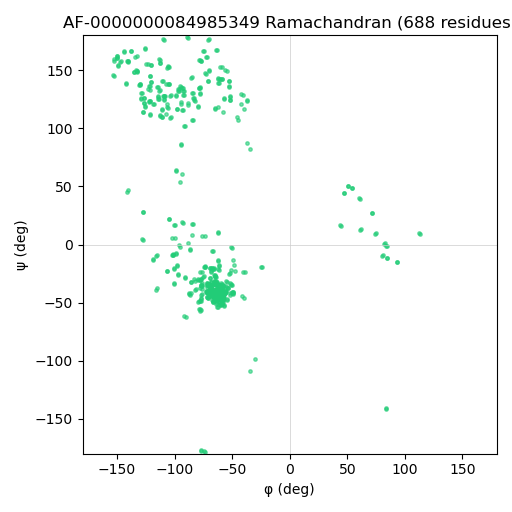594 -17.078 1 81.25 284 ASN A CA 1
ATOM 2308 C C . ASN A 1 284 ? 15.172 -7.43 -16.141 1 81.25 284 ASN A C 1
ATOM 2310 O O . ASN A 1 284 ? 14.164 -6.742 -16.312 1 81.25 284 ASN A O 1
ATOM 2314 N N . ILE A 1 285 ? 16.031 -7.32 -15.172 1 80.06 285 ILE A N 1
ATOM 2315 C CA . ILE A 1 285 ? 15.852 -6.242 -14.211 1 80.06 285 ILE A CA 1
ATOM 2316 C C . ILE A 1 285 ? 15.953 -4.895 -14.914 1 80.06 285 ILE A C 1
ATOM 2318 O O . ILE A 1 285 ? 15.125 -4.008 -14.703 1 80.06 285 ILE A O 1
ATOM 2322 N N . ARG A 1 286 ? 16.859 -4.793 -15.781 1 85.62 286 ARG A N 1
ATOM 2323 C CA . ARG A 1 286 ? 17.078 -3.545 -16.5 1 85.62 286 ARG A CA 1
ATOM 2324 C C . ARG A 1 286 ? 15.922 -3.254 -17.453 1 85.62 286 ARG A C 1
ATOM 2326 O O . ARG A 1 286 ? 15.5 -2.104 -17.609 1 85.62 286 ARG A O 1
ATOM 2333 N N . PHE A 1 287 ? 15.367 -4.266 -18.016 1 85.06 287 PHE A N 1
ATOM 2334 C CA . PHE A 1 287 ? 14.242 -4.07 -18.922 1 85.06 287 PHE A CA 1
ATOM 2335 C C . PHE A 1 287 ? 12.992 -3.664 -18.156 1 85.06 287 PHE A C 1
ATOM 2337 O O . PHE A 1 287 ? 12.211 -2.832 -18.641 1 85.06 287 PHE A O 1
ATOM 2344 N N . THR A 1 288 ? 12.852 -4.293 -17.109 1 75.38 288 THR A N 1
ATOM 2345 C CA . THR A 1 288 ? 11.719 -3.902 -16.281 1 75.38 288 THR A CA 1
ATOM 2346 C C . THR A 1 288 ? 11.805 -2.424 -15.914 1 75.38 288 THR A C 1
ATOM 2348 O O . THR A 1 288 ? 10.812 -1.698 -16.016 1 75.38 288 THR A O 1
ATOM 2351 N N . ALA A 1 289 ? 12.945 -2.031 -15.562 1 75.94 289 ALA A N 1
ATOM 2352 C CA . ALA A 1 289 ? 13.172 -0.62 -15.266 1 75.94 289 ALA A CA 1
ATOM 2353 C C . ALA A 1 289 ? 12.945 0.247 -16.5 1 75.94 289 ALA A C 1
ATOM 2355 O O . ALA A 1 289 ? 12.32 1.309 -16.406 1 75.94 289 ALA A O 1
ATOM 2356 N N . ALA A 1 290 ? 13.352 -0.242 -17.547 1 84.19 290 ALA A N 1
ATOM 2357 C CA . ALA A 1 290 ? 13.203 0.504 -18.797 1 84.19 290 ALA A CA 1
ATOM 2358 C C . ALA A 1 290 ? 11.734 0.704 -19.141 1 84.19 290 ALA A C 1
ATOM 2360 O O . ALA A 1 290 ? 11.328 1.8 -19.531 1 84.19 290 ALA A O 1
ATOM 2361 N N . LYS A 1 291 ? 11.047 -0.339 -18.984 1 79.69 291 LYS A N 1
ATOM 2362 C CA . LYS A 1 291 ? 9.617 -0.27 -19.266 1 79.69 291 LYS A CA 1
ATOM 2363 C C . LYS A 1 291 ? 8.93 0.77 -18.391 1 79.69 291 LYS A C 1
ATOM 2365 O O . LYS A 1 291 ? 8.102 1.546 -18.875 1 79.69 291 LYS A O 1
ATOM 2370 N N . GLU A 1 292 ? 9.336 0.706 -17.266 1 70.56 292 GLU A N 1
ATOM 2371 C CA . GLU A 1 292 ? 8.781 1.679 -16.344 1 70.56 292 GLU A CA 1
ATOM 2372 C C . GLU A 1 292 ? 9.117 3.105 -16.766 1 70.56 292 GLU A C 1
ATOM 2374 O O . GLU A 1 292 ? 8.25 3.984 -16.734 1 70.56 292 GLU A O 1
ATOM 2379 N N . TYR A 1 293 ? 10.32 3.23 -17.188 1 74.62 293 TYR A N 1
ATOM 2380 C CA . TYR A 1 293 ? 10.766 4.559 -17.594 1 74.62 293 TYR A CA 1
ATOM 2381 C C . TYR A 1 293 ? 10.102 4.984 -18.891 1 74.62 293 TYR A C 1
ATOM 2383 O O . TYR A 1 293 ? 9.734 6.152 -19.062 1 74.62 293 TYR A O 1
ATOM 2391 N N . LEU A 1 294 ? 9.867 4.055 -19.719 1 79.81 294 LEU A N 1
ATOM 2392 C CA . LEU A 1 294 ? 9.242 4.336 -21 1 79.81 294 LEU A CA 1
ATOM 2393 C C . LEU A 1 294 ? 7.797 4.773 -20.828 1 79.81 294 LEU A C 1
ATOM 2395 O O . LEU A 1 294 ? 7.289 5.594 -21.594 1 79.81 294 LEU A O 1
ATOM 2399 N N . GLN A 1 295 ? 7.258 4.211 -19.812 1 69.56 295 GLN A N 1
ATOM 2400 C CA . GLN A 1 295 ? 5.852 4.5 -19.547 1 69.56 295 GLN A CA 1
ATOM 2401 C C . GLN A 1 295 ? 5.695 5.816 -18.797 1 69.56 295 GLN A C 1
ATOM 2403 O O . GLN A 1 295 ? 4.734 6.559 -19.031 1 69.56 295 GLN A O 1
ATOM 2408 N N . LYS A 1 296 ? 6.684 6.031 -18.047 1 62.38 296 LYS A N 1
ATOM 2409 C CA . LYS A 1 296 ? 6.461 7.086 -17.062 1 62.38 296 LYS A CA 1
ATOM 2410 C C . LYS A 1 296 ? 7.219 8.359 -17.438 1 62.38 296 LYS A C 1
ATOM 2412 O O . LYS A 1 296 ? 6.836 9.453 -17.031 1 62.38 296 LYS A O 1
ATOM 2417 N N . LEU A 1 297 ? 8.281 8.117 -18.266 1 62.97 297 LEU A N 1
ATOM 2418 C CA . LEU A 1 297 ? 9.164 9.242 -18.531 1 62.97 297 LEU A CA 1
ATOM 2419 C C . LEU A 1 297 ? 9.109 9.633 -20 1 62.97 297 LEU A C 1
ATOM 2421 O O . LEU A 1 297 ? 9.008 8.766 -20.875 1 62.97 297 LEU A O 1
ATOM 2425 N N . ASP A 1 298 ? 9.023 10.891 -20.156 1 67.19 298 ASP A N 1
ATOM 2426 C CA . ASP A 1 298 ? 9.086 11.383 -21.516 1 67.19 298 ASP A CA 1
ATOM 2427 C C . ASP A 1 298 ? 10.492 11.883 -21.859 1 67.19 298 ASP A C 1
ATOM 2429 O O . ASP A 1 298 ? 10.695 13.07 -22.094 1 67.19 298 ASP A O 1
ATOM 2433 N N . ILE A 1 299 ? 11.445 11.047 -21.859 1 73.19 299 ILE A N 1
ATOM 2434 C CA . ILE A 1 299 ? 12.828 11.336 -22.203 1 73.19 299 ILE A CA 1
ATOM 2435 C C . ILE A 1 299 ? 13.258 10.469 -23.391 1 73.19 299 ILE A C 1
ATOM 2437 O O . ILE A 1 299 ? 12.625 9.445 -23.672 1 73.19 299 ILE A O 1
ATOM 2441 N N . PRO A 1 300 ? 14.289 11.125 -24.047 1 81.06 300 PRO A N 1
ATOM 2442 C CA . PRO A 1 300 ? 14.75 10.312 -25.172 1 81.06 300 PRO A CA 1
ATOM 2443 C C . PRO A 1 300 ? 15.109 8.883 -24.766 1 81.06 300 PRO A C 1
ATOM 2445 O O . PRO A 1 300 ? 15.68 8.672 -23.688 1 81.06 300 PRO A O 1
ATOM 2448 N N . ILE A 1 301 ? 14.781 8.016 -25.562 1 88.12 301 ILE A N 1
ATOM 2449 C CA . ILE A 1 301 ? 14.969 6.594 -25.297 1 88.12 301 ILE A CA 1
ATOM 2450 C C . ILE A 1 301 ? 16.453 6.305 -25.062 1 88.12 301 ILE A C 1
ATOM 2452 O O . ILE A 1 301 ? 16.797 5.473 -24.219 1 88.12 301 ILE A O 1
ATOM 2456 N N . ASN A 1 302 ? 17.266 7.051 -25.766 1 87.38 302 ASN A N 1
ATOM 2457 C CA . ASN A 1 302 ? 18.703 6.863 -25.594 1 87.38 302 ASN A CA 1
ATOM 2458 C C . ASN A 1 302 ? 19.125 7.141 -24.156 1 87.38 302 ASN A C 1
ATOM 2460 O O . ASN A 1 302 ? 20.047 6.488 -23.641 1 87.38 302 ASN A O 1
ATOM 2464 N N . GLU A 1 303 ? 18.516 7.98 -23.656 1 82.75 303 GLU A N 1
ATOM 2465 C CA . GLU A 1 303 ? 18.828 8.305 -22.266 1 82.75 303 GLU A CA 1
ATOM 2466 C C . GLU A 1 303 ? 18.359 7.199 -21.312 1 82.75 303 GLU A C 1
ATOM 2468 O O . GLU A 1 303 ? 19.062 6.867 -20.359 1 82.75 303 GLU A O 1
ATOM 2473 N N . ILE A 1 304 ? 17.219 6.672 -21.594 1 85.5 304 ILE A N 1
ATOM 2474 C CA . ILE A 1 304 ? 16.688 5.566 -20.812 1 85.5 304 ILE A CA 1
ATOM 2475 C C . ILE A 1 304 ? 17.641 4.375 -20.875 1 85.5 304 ILE A C 1
ATOM 2477 O O . ILE A 1 304 ? 17.859 3.699 -19.875 1 85.5 304 ILE A O 1
ATOM 2481 N N . VAL A 1 305 ? 18.234 4.246 -21.984 1 89.75 305 VAL A N 1
ATOM 2482 C CA . VAL A 1 305 ? 19.156 3.135 -22.219 1 89.75 305 VAL A CA 1
ATOM 2483 C C . VAL A 1 305 ? 20.328 3.23 -21.25 1 89.75 305 VAL A C 1
ATOM 2485 O O . VAL A 1 305 ? 20.703 2.242 -20.609 1 89.75 305 VAL A O 1
ATOM 2488 N N . TYR A 1 306 ? 20.781 4.371 -21.078 1 84.31 306 TYR A N 1
ATOM 2489 C CA . TYR A 1 306 ? 21.906 4.59 -20.188 1 84.31 306 TYR A CA 1
ATOM 2490 C C . TYR A 1 306 ? 21.453 4.539 -18.719 1 84.31 306 TYR A C 1
ATOM 2492 O O . TYR A 1 306 ? 22.172 4.016 -17.859 1 84.31 306 TYR A O 1
ATOM 2500 N N . MET A 1 307 ? 20.297 4.914 -18.594 1 80 307 MET A N 1
ATOM 2501 C CA . MET A 1 307 ? 19.766 4.98 -17.234 1 80 307 MET A CA 1
ATOM 2502 C C . MET A 1 307 ? 19.594 3.584 -16.641 1 80 307 MET A C 1
ATOM 2504 O O . MET A 1 307 ? 19.734 3.391 -15.438 1 80 307 MET A O 1
ATOM 2508 N N . VAL A 1 308 ? 19.375 2.775 -17.5 1 86.12 308 VAL A N 1
ATOM 2509 C CA . VAL A 1 308 ? 19.094 1.438 -16.984 1 86.12 308 VAL A CA 1
ATOM 2510 C C . VAL A 1 308 ? 20.359 0.602 -16.984 1 86.12 308 VAL A C 1
ATOM 2512 O O . VAL A 1 308 ? 20.344 -0.571 -16.609 1 86.12 308 VAL A O 1
ATOM 2515 N N . GLY A 1 309 ? 21.453 1.148 -17.453 1 87.62 309 GLY A N 1
ATOM 2516 C CA . GLY A 1 309 ? 22.734 0.497 -17.219 1 87.62 309 GLY A CA 1
ATOM 2517 C C . GLY A 1 309 ? 23.375 -0.023 -18.484 1 87.62 309 GLY A C 1
ATOM 2518 O O . GLY A 1 309 ? 24.406 -0.689 -18.438 1 87.62 309 GLY A O 1
ATOM 2519 N N . TYR A 1 310 ? 22.844 0.316 -19.641 1 89.5 310 TYR A N 1
ATOM 2520 C CA . TYR A 1 310 ? 23.453 -0.135 -20.891 1 89.5 310 TYR A CA 1
ATOM 2521 C C . TYR A 1 310 ? 24.438 0.902 -21.406 1 89.5 310 TYR A C 1
ATOM 2523 O O . TYR A 1 310 ? 24.172 2.105 -21.344 1 89.5 310 TYR A O 1
ATOM 2531 N N . THR A 1 311 ? 25.578 0.376 -21.797 1 85.38 311 THR A N 1
ATOM 2532 C CA . THR A 1 311 ? 26.562 1.244 -22.438 1 85.38 311 THR A CA 1
ATOM 2533 C C . THR A 1 311 ? 26.469 1.144 -23.953 1 85.38 311 THR A C 1
ATOM 2535 O O . THR A 1 311 ? 26.859 2.068 -24.672 1 85.38 311 THR A O 1
ATOM 2538 N N . ASN A 1 312 ? 26 0.061 -24.406 1 87.56 312 ASN A N 1
ATOM 2539 C CA . ASN A 1 312 ? 25.828 -0.186 -25.844 1 87.56 312 ASN A CA 1
ATOM 2540 C C . ASN A 1 312 ? 24.375 -0.073 -26.266 1 87.56 312 ASN A C 1
ATOM 2542 O O . ASN A 1 312 ? 23.578 -0.991 -26.031 1 87.56 312 ASN A O 1
ATOM 2546 N N . LYS A 1 313 ? 24.062 1.031 -27.016 1 89.88 313 LYS A N 1
ATOM 2547 C CA . LYS A 1 313 ? 22.688 1.324 -27.422 1 89.88 313 LYS A CA 1
ATOM 2548 C C . LYS A 1 313 ? 22.156 0.268 -28.375 1 89.88 313 LYS A C 1
ATOM 2550 O O . LYS A 1 313 ? 21.016 -0.175 -28.25 1 89.88 313 LYS A O 1
ATOM 2555 N N . SER A 1 314 ? 23 -0.054 -29.266 1 90.19 314 SER A N 1
ATOM 2556 C CA . SER A 1 314 ? 22.594 -1.03 -30.266 1 90.19 314 SER A CA 1
ATOM 2557 C C . SER A 1 314 ? 22.203 -2.354 -29.625 1 90.19 314 SER A C 1
ATOM 2559 O O . SER A 1 314 ? 21.219 -2.986 -30.031 1 90.19 314 SER A O 1
ATOM 2561 N N . HIS A 1 315 ? 22.984 -2.705 -28.672 1 90.81 315 HIS A N 1
ATOM 2562 C CA . HIS A 1 315 ? 22.703 -3.943 -27.953 1 90.81 315 HIS A CA 1
ATOM 2563 C C . HIS A 1 315 ? 21.375 -3.852 -27.203 1 90.81 315 HIS A C 1
ATOM 2565 O O . HIS A 1 315 ? 20.594 -4.805 -27.188 1 90.81 315 HIS A O 1
ATOM 2571 N N . PHE A 1 316 ? 21.094 -2.793 -26.609 1 93.69 316 PHE A N 1
ATOM 2572 C CA . PHE A 1 316 ? 19.844 -2.59 -25.891 1 93.69 316 PHE A CA 1
ATOM 2573 C C . PHE A 1 316 ? 18.641 -2.709 -26.828 1 93.69 316 PHE A C 1
ATOM 2575 O O . PHE A 1 316 ? 17.703 -3.451 -26.547 1 93.69 316 PHE A O 1
ATOM 2582 N N . TYR A 1 317 ? 18.672 -1.964 -27.938 1 91.06 317 TYR A N 1
ATOM 2583 C CA . TYR A 1 317 ? 17.562 -1.942 -28.875 1 91.06 317 TYR A CA 1
ATOM 2584 C C . TYR A 1 317 ? 17.281 -3.334 -29.422 1 91.06 317 TYR A C 1
ATOM 2586 O O . TYR A 1 317 ? 16.141 -3.766 -29.5 1 91.06 317 TYR A O 1
ATOM 2594 N N . ARG A 1 318 ? 18.344 -4.016 -29.734 1 90.81 318 ARG A N 1
ATOM 2595 C CA . ARG A 1 318 ? 18.219 -5.355 -30.297 1 90.81 318 ARG A CA 1
ATOM 2596 C C . ARG A 1 318 ? 17.625 -6.324 -29.281 1 90.81 318 ARG A C 1
ATOM 2598 O O . ARG A 1 318 ? 16.688 -7.062 -29.594 1 90.81 318 ARG A O 1
ATOM 2605 N N . THR A 1 319 ? 18.141 -6.309 -28.141 1 90.75 319 THR A N 1
ATOM 2606 C CA . THR A 1 319 ? 17.719 -7.258 -27.109 1 90.75 319 THR A CA 1
ATOM 2607 C C . THR A 1 319 ? 16.312 -6.93 -26.609 1 90.75 319 THR A C 1
ATOM 2609 O O . THR A 1 319 ? 15.523 -7.828 -26.312 1 90.75 319 THR A O 1
ATOM 2612 N N . PHE A 1 320 ? 15.992 -5.711 -26.547 1 92.19 320 PHE A N 1
ATOM 2613 C CA . PHE A 1 320 ? 14.656 -5.293 -26.156 1 92.19 320 PHE A CA 1
ATOM 2614 C C . PHE A 1 320 ? 13.617 -5.793 -27.156 1 92.19 320 PHE A C 1
ATOM 2616 O O . PHE A 1 320 ? 12.594 -6.363 -26.766 1 92.19 320 PHE A O 1
ATOM 2623 N N . LYS A 1 321 ? 13.922 -5.609 -28.375 1 89.31 321 LYS A N 1
ATOM 2624 C CA . LYS A 1 321 ? 13.023 -6.074 -29.422 1 89.31 321 LYS A CA 1
ATOM 2625 C C . LYS A 1 321 ? 12.875 -7.594 -29.391 1 89.31 321 LYS A C 1
ATOM 2627 O O . LYS A 1 321 ? 11.781 -8.125 -29.578 1 89.31 321 LYS A O 1
ATOM 2632 N N . GLN A 1 322 ? 13.906 -8.227 -29.219 1 87.69 322 GLN A N 1
ATOM 2633 C CA . GLN A 1 322 ? 13.898 -9.688 -29.156 1 87.69 322 GLN A CA 1
ATOM 2634 C C . GLN A 1 322 ? 13.023 -10.172 -28 1 87.69 322 GLN A C 1
ATOM 2636 O O . GLN A 1 322 ? 12.258 -11.125 -28.156 1 87.69 322 GLN A O 1
ATOM 2641 N N . GLU A 1 323 ? 13.133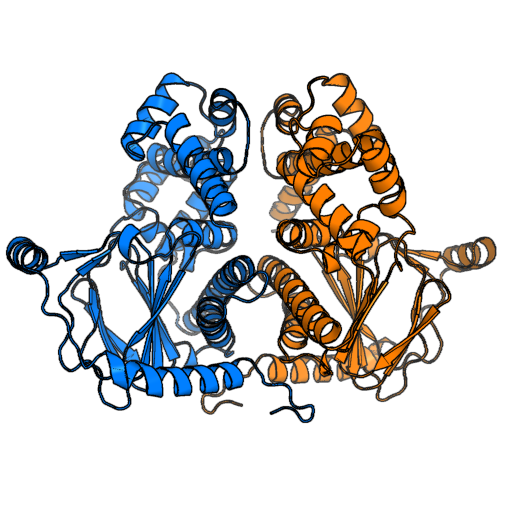 -9.523 -26.938 1 80.38 323 GLU A N 1
ATOM 2642 C CA . GLU A 1 323 ? 12.445 -9.969 -25.734 1 80.38 323 GLU A CA 1
ATOM 2643 C C . GLU A 1 323 ? 10.984 -9.516 -25.734 1 80.38 323 GLU A C 1
ATOM 2645 O O . GLU A 1 323 ? 10.102 -10.258 -25.297 1 80.38 323 GLU A O 1
ATOM 2650 N N . MET A 1 324 ? 10.727 -8.297 -26.203 1 78.62 324 MET A N 1
ATOM 2651 C CA . MET A 1 324 ? 9.398 -7.699 -26.094 1 78.62 324 MET A CA 1
ATOM 2652 C C . MET A 1 324 ? 8.617 -7.867 -27.391 1 78.62 324 MET A C 1
ATOM 2654 O O . MET A 1 324 ? 7.395 -7.699 -27.406 1 78.62 324 MET A O 1
ATOM 2658 N N . GLY A 1 325 ? 9.273 -8.148 -28.391 1 83.38 325 GLY A N 1
ATOM 2659 C CA . GLY A 1 325 ? 8.664 -8.266 -29.703 1 83.38 325 GLY A CA 1
ATOM 2660 C C . GLY A 1 325 ? 8.43 -6.926 -30.391 1 83.38 325 GLY A C 1
ATOM 2661 O O . GLY A 1 325 ? 8.039 -6.875 -31.547 1 83.38 325 GLY A O 1
ATOM 2662 N N . ILE A 1 326 ? 8.602 -5.867 -29.656 1 85.31 326 ILE A N 1
ATOM 2663 C CA . ILE A 1 326 ? 8.438 -4.52 -30.188 1 85.31 326 ILE A CA 1
ATOM 2664 C C . ILE A 1 326 ? 9.625 -3.652 -29.766 1 85.31 326 ILE A C 1
ATOM 2666 O O . ILE A 1 326 ? 10.344 -3.994 -28.828 1 85.31 326 ILE A O 1
ATOM 2670 N N . THR A 1 327 ? 9.797 -2.504 -30.5 1 90.06 327 THR A N 1
ATOM 2671 C CA . THR A 1 327 ? 10.883 -1.588 -30.156 1 90.06 327 THR A CA 1
ATOM 2672 C C . THR A 1 327 ? 10.523 -0.73 -28.953 1 90.06 327 THR A C 1
ATOM 2674 O O . THR A 1 327 ? 9.344 -0.589 -28.625 1 90.06 327 THR A O 1
ATOM 2677 N N . PRO A 1 328 ? 11.586 -0.209 -28.297 1 90.06 328 PRO A N 1
ATOM 2678 C CA . PRO A 1 328 ? 11.297 0.698 -27.188 1 90.06 328 PRO A CA 1
ATOM 2679 C C . PRO A 1 328 ? 10.375 1.847 -27.578 1 90.06 328 PRO A C 1
ATOM 2681 O O . PRO A 1 328 ? 9.492 2.229 -26.812 1 90.06 328 PRO A O 1
ATOM 2684 N N . ALA A 1 329 ? 10.523 2.359 -28.719 1 88.69 329 ALA A N 1
ATOM 2685 C CA . ALA A 1 329 ? 9.688 3.453 -29.203 1 88.69 329 ALA A CA 1
ATOM 2686 C C . ALA A 1 329 ? 8.234 3.006 -29.359 1 88.69 329 ALA A C 1
ATOM 2688 O O . ALA A 1 329 ? 7.312 3.736 -29 1 88.69 329 ALA A O 1
ATOM 2689 N N . GLN A 1 330 ? 8.031 1.87 -29.875 1 86.88 330 GLN A N 1
ATOM 2690 C CA . GLN A 1 330 ? 6.699 1.299 -30.031 1 86.88 330 GLN A CA 1
ATOM 2691 C C . GLN A 1 330 ? 6.047 1.057 -28.672 1 86.88 330 GLN A C 1
ATOM 2693 O O . GLN A 1 330 ? 4.852 1.309 -28.5 1 86.88 330 GLN A O 1
ATOM 2698 N N . TYR A 1 331 ? 6.867 0.537 -27.828 1 85.06 331 TYR A N 1
ATOM 2699 C CA . TYR A 1 331 ? 6.367 0.279 -26.484 1 85.06 331 TYR A CA 1
ATOM 2700 C C . TYR A 1 331 ? 5.859 1.562 -25.844 1 85.06 331 TYR A C 1
ATOM 2702 O O . TYR A 1 331 ? 4.777 1.578 -25.25 1 85.06 331 TYR A O 1
ATOM 2710 N N . ARG A 1 332 ? 6.633 2.58 -25.922 1 84.19 332 ARG A N 1
ATOM 2711 C CA . ARG A 1 332 ? 6.242 3.879 -25.391 1 84.19 332 ARG A CA 1
ATOM 2712 C C . ARG A 1 332 ? 4.953 4.375 -26.031 1 84.19 332 ARG A C 1
ATOM 2714 O O . ARG A 1 332 ? 4.062 4.883 -25.344 1 84.19 332 ARG A O 1
ATOM 2721 N N . LYS A 1 333 ? 4.844 4.297 -27.266 1 79.19 333 LYS A N 1
ATOM 2722 C CA . LYS A 1 333 ? 3.656 4.738 -27.984 1 79.19 333 LYS A CA 1
ATOM 2723 C C . LYS A 1 333 ? 2.418 3.975 -27.531 1 79.19 333 LYS A C 1
ATOM 2725 O O . LYS A 1 333 ? 1.344 4.562 -27.375 1 79.19 333 LYS A O 1
ATOM 2730 N N . GLN A 1 334 ? 2.613 2.781 -27.328 1 72.44 334 GLN A N 1
ATOM 2731 C CA . GLN A 1 334 ? 1.508 1.939 -26.891 1 72.44 334 GLN A CA 1
ATOM 2732 C C . GLN A 1 334 ? 1.098 2.285 -25.453 1 72.44 334 GLN A C 1
ATOM 2734 O O . GLN A 1 334 ? -0.091 2.285 -25.125 1 72.44 334 GLN A O 1
ATOM 2739 N N . ALA A 1 335 ? 2.066 2.592 -24.781 1 63.25 335 ALA A N 1
ATOM 2740 C CA . ALA A 1 335 ? 1.816 2.924 -23.375 1 63.25 335 ALA A CA 1
ATOM 2741 C C . ALA A 1 335 ? 1.107 4.27 -23.25 1 63.25 335 ALA A C 1
ATOM 2743 O O . ALA A 1 335 ? 0.214 4.43 -22.422 1 63.25 335 ALA A O 1
ATOM 2744 N N . VAL A 1 336 ? 1.543 5.25 -24.094 1 57.78 336 VAL A N 1
ATOM 2745 C CA . VAL A 1 336 ? 0.93 6.57 -24.125 1 57.78 336 VAL A CA 1
ATOM 2746 C C . VAL A 1 336 ? -0.461 6.48 -24.75 1 57.78 336 VAL A C 1
ATOM 2748 O O . VAL A 1 336 ? -1.399 7.133 -24.297 1 57.78 336 VAL A O 1
ATOM 2751 N N . ALA A 1 337 ? -0.522 5.777 -25.844 1 53.88 337 ALA A N 1
ATOM 2752 C CA . ALA A 1 337 ? -1.814 5.609 -26.5 1 53.88 337 ALA A CA 1
ATOM 2753 C C . ALA A 1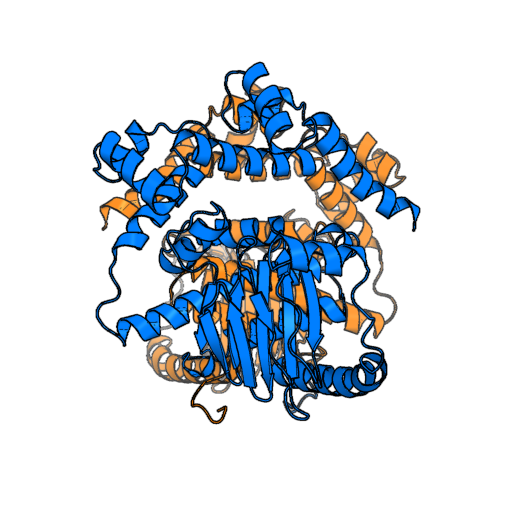 337 ? -2.84 5 -25.547 1 53.88 337 ALA A C 1
ATOM 2755 O O . ALA A 1 337 ? -4.016 5.375 -25.562 1 53.88 337 ALA A O 1
ATOM 2756 N N . SER A 1 338 ? -2.383 4.199 -24.953 1 46.44 338 SER A N 1
ATOM 2757 C CA . SER A 1 338 ? -3.318 3.6 -24.016 1 46.44 338 SER A CA 1
ATOM 2758 C C . SER A 1 338 ? -3.758 4.609 -22.953 1 46.44 338 SER A C 1
ATOM 2760 O O . SER A 1 338 ? -4.902 4.578 -22.5 1 46.44 338 SER A O 1
ATOM 2762 N N . LYS A 1 339 ? -2.941 5.465 -22.75 1 46.84 339 LYS A N 1
ATOM 2763 C CA . LYS A 1 339 ? -3.303 6.551 -21.844 1 46.84 339 LYS A CA 1
ATOM 2764 C C . LYS A 1 339 ? -4.227 7.555 -22.531 1 46.84 339 LYS A C 1
ATOM 2766 O O . LYS A 1 339 ? -5.121 8.117 -21.906 1 46.84 339 LYS A O 1
ATOM 2771 N N . GLY A 1 340 ? -3.947 8.008 -23.734 1 40.66 340 GLY A N 1
ATOM 2772 C CA . GLY A 1 340 ? -4.77 8.898 -24.531 1 40.66 340 GLY A CA 1
ATOM 2773 C C . GLY A 1 340 ? -6.117 8.305 -24.891 1 40.66 340 GLY A C 1
ATOM 2774 O O . GLY A 1 340 ? -7.113 9.023 -25 1 40.66 340 GLY A O 1
ATOM 2775 N N . MET A 1 341 ? -6.117 7.215 -25.438 1 36.78 341 MET A N 1
ATOM 2776 C CA . MET A 1 341 ? -7.418 6.641 -25.766 1 36.78 341 MET A CA 1
ATOM 2777 C C . MET A 1 341 ? -8.336 6.625 -24.547 1 36.78 341 MET A C 1
ATOM 2779 O O . MET A 1 341 ? -9.547 6.766 -24.672 1 36.78 341 MET A O 1
ATOM 2783 N N . ASP A 1 342 ? -7.805 6.625 -23.609 1 33.38 342 ASP A N 1
ATOM 2784 C CA . ASP A 1 342 ? -8.641 6.695 -22.422 1 33.38 342 ASP A CA 1
ATOM 2785 C C . ASP A 1 342 ? -9.141 8.117 -22.188 1 33.38 342 ASP A C 1
ATOM 2787 O O . ASP A 1 342 ? -10.203 8.32 -21.594 1 33.38 342 ASP A O 1
ATOM 2791 N N . SER A 1 343 ? -8.562 9.078 -22.625 1 31.39 343 SER A N 1
ATOM 2792 C CA . SER A 1 343 ? -9.062 10.445 -22.578 1 31.39 343 SER A CA 1
ATOM 2793 C C . SER A 1 343 ? -10.125 10.68 -23.641 1 31.39 343 SER A C 1
ATOM 2795 O O . SER A 1 343 ? -10.898 11.641 -23.562 1 31.39 343 SER A O 1
ATOM 2797 N N . LEU A 1 344 ? -10.148 10.164 -24.812 1 28.17 344 LEU A N 1
ATOM 2798 C CA . LEU A 1 344 ? -11.18 10.383 -25.812 1 28.17 344 LEU A CA 1
ATOM 2799 C C . LEU A 1 344 ? -12.469 9.672 -25.438 1 28.17 344 LEU A C 1
ATOM 2801 O O . LEU A 1 344 ? -13.539 9.992 -25.953 1 28.17 344 LEU A O 1
ATOM 2805 N N . LYS A 1 345 ? -12.539 8.641 -24.922 1 27.06 345 LYS A N 1
ATOM 2806 C CA . LYS A 1 345 ? -13.852 8.078 -24.594 1 27.06 345 LYS A CA 1
ATOM 2807 C C . LYS A 1 345 ? -14.484 8.805 -23.406 1 27.06 345 LYS A C 1
ATOM 2809 O O . LYS A 1 345 ? -15.516 8.367 -22.891 1 27.06 345 LYS A O 1
ATOM 2814 N N . ARG A 1 346 ? -13.82 9.859 -23.031 1 25.48 346 ARG A N 1
ATOM 2815 C CA . ARG A 1 346 ? -14.625 10.703 -22.156 1 25.48 346 ARG A CA 1
ATOM 2816 C C . ARG A 1 346 ? -15.172 11.906 -22.922 1 25.48 346 ARG A C 1
ATOM 2818 O O . ARG A 1 346 ? -14.469 12.516 -23.719 1 25.48 346 ARG A O 1
ATOM 2825 N N . MET B 1 1 ? -13.359 -12.75 18.297 1 30.92 1 MET B N 1
ATOM 2826 C CA . MET B 1 1 ? -12.375 -13.781 18 1 30.92 1 MET B CA 1
ATOM 2827 C C . MET B 1 1 ? -12.914 -14.766 16.969 1 30.92 1 MET B C 1
ATOM 2829 O O . MET B 1 1 ? -14.07 -15.188 17.047 1 30.92 1 MET B O 1
ATOM 2833 N N . ARG B 1 2 ? -12.484 -14.695 15.797 1 43.41 2 ARG B N 1
ATOM 2834 C CA . ARG B 1 2 ? -13.008 -15.742 14.922 1 43.41 2 ARG B CA 1
ATOM 2835 C C . ARG B 1 2 ? -12.742 -17.125 15.508 1 43.41 2 ARG B C 1
ATOM 2837 O O . ARG B 1 2 ? -11.859 -17.281 16.344 1 43.41 2 ARG B O 1
ATOM 2844 N N . ASP B 1 3 ? -13.594 -18.031 15.227 1 45.25 3 ASP B N 1
ATOM 2845 C CA . ASP B 1 3 ? -13.508 -19.375 15.789 1 45.25 3 ASP B CA 1
ATOM 2846 C C . ASP B 1 3 ? -12.062 -19.859 15.844 1 45.25 3 ASP B C 1
ATOM 2848 O O . ASP B 1 3 ? -11.688 -20.641 16.719 1 45.25 3 ASP B O 1
ATOM 2852 N N . GLY B 1 4 ? -11.203 -19.75 14.883 1 49.28 4 GLY B N 1
ATOM 2853 C CA . GLY B 1 4 ? -9.922 -20.438 14.797 1 49.28 4 GLY B CA 1
ATOM 2854 C C . GLY B 1 4 ? -8.82 -19.734 15.547 1 49.28 4 GLY B C 1
ATOM 2855 O O . GLY B 1 4 ? -7.656 -20.141 15.5 1 49.28 4 GLY B O 1
ATOM 2856 N N . GLY B 1 5 ? -9.18 -18.812 16.484 1 61.66 5 GLY B N 1
ATOM 2857 C CA . GLY B 1 5 ? -8.195 -18.203 17.359 1 61.66 5 GLY B CA 1
ATOM 2858 C C . GLY B 1 5 ? -7.504 -17 16.719 1 61.66 5 GLY B C 1
ATOM 2859 O O . GLY B 1 5 ? -6.602 -16.406 17.328 1 61.66 5 GLY B O 1
ATOM 2860 N N . GLN B 1 6 ? -7.855 -16.703 15.523 1 75.69 6 GLN B N 1
ATOM 2861 C CA . GLN B 1 6 ? -7.215 -15.562 14.883 1 75.69 6 GLN B CA 1
ATOM 2862 C C . GLN B 1 6 ? -7.816 -14.25 15.383 1 75.69 6 GLN B C 1
ATOM 2864 O O . GLN B 1 6 ? -9.023 -14.156 15.602 1 75.69 6 GLN B O 1
ATOM 2869 N N . MET B 1 7 ? -7.004 -13.297 15.688 1 77.06 7 MET B N 1
ATOM 2870 C CA . MET B 1 7 ? -7.469 -11.984 16.125 1 77.06 7 MET B CA 1
ATOM 2871 C C . MET B 1 7 ? -7.492 -11 14.953 1 77.06 7 MET B C 1
ATOM 2873 O O . MET B 1 7 ? -6.566 -10.984 14.141 1 77.06 7 MET B O 1
ATOM 2877 N N . ASN B 1 8 ? -8.633 -10.305 14.859 1 81.12 8 ASN B N 1
ATOM 2878 C CA . ASN B 1 8 ? -8.672 -9.258 13.844 1 81.12 8 ASN B CA 1
ATOM 2879 C C . ASN B 1 8 ? -7.875 -8.031 14.273 1 81.12 8 ASN B C 1
ATOM 2881 O O . ASN B 1 8 ? -7.422 -7.949 15.422 1 81.12 8 ASN B O 1
ATOM 2885 N N . THR B 1 9 ? -7.633 -7.188 13.375 1 83.44 9 THR B N 1
ATOM 2886 C CA . THR B 1 9 ? -6.785 -6.023 13.602 1 83.44 9 THR B CA 1
ATOM 2887 C C . THR B 1 9 ? -7.324 -5.18 14.758 1 83.44 9 THR B C 1
ATOM 2889 O O . THR B 1 9 ? -6.555 -4.695 15.594 1 83.44 9 THR B O 1
ATOM 2892 N N . LEU B 1 10 ? -8.648 -5 14.812 1 81.75 10 LEU B N 1
ATOM 2893 C CA . LEU B 1 10 ? -9.258 -4.176 15.852 1 81.75 10 LEU B CA 1
ATOM 2894 C C . LEU B 1 10 ? -9.039 -4.789 17.234 1 81.75 10 LEU B C 1
ATOM 2896 O O . LEU B 1 10 ? -8.695 -4.078 18.188 1 81.75 10 LEU B O 1
ATOM 2900 N N . ASP B 1 11 ? -9.172 -6.082 17.297 1 84.56 11 ASP B N 1
ATOM 2901 C CA . ASP B 1 11 ? -8.969 -6.773 18.562 1 84.56 11 ASP B CA 1
ATOM 2902 C C . ASP B 1 11 ? -7.5 -6.742 18.984 1 84.56 11 ASP B C 1
ATOM 2904 O O . ASP B 1 11 ? -7.188 -6.547 20.156 1 84.56 11 ASP B O 1
ATOM 2908 N N . ARG B 1 12 ? -6.691 -6.98 18.062 1 86.94 12 ARG B N 1
ATOM 2909 C CA . ARG B 1 12 ? -5.258 -6.945 18.344 1 86.94 12 ARG B CA 1
ATOM 2910 C C . ARG B 1 12 ? -4.832 -5.57 18.844 1 86.94 12 ARG B C 1
ATOM 2912 O O . ARG B 1 12 ? -4.031 -5.461 19.766 1 86.94 12 ARG B O 1
ATOM 2919 N N . PHE B 1 13 ? -5.379 -4.574 18.281 1 89.56 13 PHE B N 1
ATOM 2920 C CA . PHE B 1 13 ? -5.027 -3.219 18.688 1 89.56 13 PHE B CA 1
ATOM 2921 C C . PHE B 1 13 ? -5.582 -2.91 20.078 1 89.56 13 PHE B C 1
ATOM 2923 O O . PHE B 1 13 ? -4.926 -2.24 20.875 1 89.56 13 PHE B O 1
ATOM 2930 N N . ALA B 1 14 ? -6.766 -3.322 20.312 1 85.88 14 ALA B N 1
ATOM 2931 C CA . ALA B 1 14 ? -7.355 -3.123 21.625 1 85.88 14 ALA B CA 1
ATOM 2932 C C . ALA B 1 14 ? -6.473 -3.725 22.719 1 85.88 14 ALA B C 1
ATOM 2934 O O . ALA B 1 14 ? -6.273 -3.117 23.781 1 85.88 14 ALA B O 1
ATOM 2935 N N . GLN B 1 15 ? -5.953 -4.867 22.422 1 84.12 15 GLN B N 1
ATOM 2936 C CA . GLN B 1 15 ? -5.051 -5.516 23.375 1 84.12 15 GLN B CA 1
ATOM 2937 C C . GLN B 1 15 ? -3.775 -4.699 23.562 1 84.12 15 GLN B C 1
ATOM 2939 O O . GLN B 1 15 ? -3.322 -4.504 24.688 1 84.12 15 GLN B O 1
ATOM 2944 N N . LEU B 1 16 ? -3.211 -4.246 22.5 1 83.62 16 LEU B N 1
ATOM 2945 C CA . LEU B 1 16 ? -2.004 -3.43 22.578 1 83.62 16 LEU B CA 1
ATOM 2946 C C . LEU B 1 16 ? -2.254 -2.16 23.391 1 83.62 16 LEU B C 1
ATOM 2948 O O . LEU B 1 16 ? -1.453 -1.801 24.25 1 83.62 16 LEU B O 1
ATOM 2952 N N . SER B 1 17 ? -3.303 -1.457 23.016 1 85.12 17 SER B N 1
ATOM 2953 C CA . SER B 1 17 ? -3.621 -0.196 23.688 1 85.12 17 SER B CA 1
ATOM 2954 C C . SER B 1 17 ? -3.789 -0.39 25.188 1 85.12 17 SER B C 1
ATOM 2956 O O . SER B 1 17 ? -3.342 0.44 25.984 1 85.12 17 SER B O 1
ATOM 2958 N N . THR B 1 18 ? -4.406 -1.476 25.547 1 83.25 18 THR B N 1
ATOM 2959 C CA . THR B 1 18 ? -4.602 -1.793 26.969 1 83.25 18 THR B CA 1
ATOM 2960 C C . THR B 1 18 ? -3.26 -2.035 27.656 1 83.25 18 THR B C 1
ATOM 2962 O O . THR B 1 18 ? -3.025 -1.537 28.75 1 83.25 18 THR B O 1
ATOM 2965 N N . GLN B 1 19 ? -2.414 -2.752 27.016 1 81.56 19 GLN B N 1
ATOM 2966 C CA . GLN B 1 19 ? -1.087 -3.035 27.562 1 81.56 19 GLN B CA 1
ATOM 2967 C C . GLN B 1 19 ? -0.268 -1.757 27.703 1 81.56 19 GLN B C 1
ATOM 2969 O O . GLN B 1 19 ? 0.412 -1.561 28.719 1 81.56 19 GLN B O 1
ATOM 2974 N N . GLN B 1 20 ? -0.271 -0.951 26.688 1 82.44 20 GLN B N 1
ATOM 2975 C CA . GLN B 1 20 ? 0.472 0.304 26.719 1 82.44 20 GLN B CA 1
ATOM 2976 C C . GLN B 1 20 ? -0.037 1.226 27.812 1 82.44 20 GLN B C 1
ATOM 2978 O O . GLN B 1 20 ? 0.75 1.902 28.484 1 82.44 20 GLN B O 1
ATOM 2983 N N . ARG B 1 21 ? -1.322 1.287 27.891 1 79.44 21 ARG B N 1
ATOM 2984 C CA . ARG B 1 21 ? -1.935 2.109 28.938 1 79.44 21 ARG B CA 1
ATOM 2985 C C . ARG B 1 21 ? -1.46 1.686 30.312 1 79.44 21 ARG B C 1
ATOM 2987 O O . ARG B 1 21 ? -1.136 2.531 31.156 1 79.44 21 ARG B O 1
ATOM 2994 N N . GLU B 1 22 ? -1.384 0.469 30.5 1 71.44 22 GLU B N 1
ATOM 2995 C CA . GLU B 1 22 ? -0.931 -0.069 31.781 1 71.44 22 GLU B CA 1
ATOM 2996 C C . GLU B 1 22 ? 0.541 0.252 32.031 1 71.44 22 GLU B C 1
ATOM 2998 O O . GLU B 1 22 ? 0.934 0.576 33.156 1 71.44 22 GLU B O 1
ATOM 3003 N N . GLN B 1 23 ? 1.356 0.272 30.938 1 69.06 23 GLN B N 1
ATOM 3004 C CA . GLN B 1 23 ? 2.787 0.536 31.062 1 69.06 23 GLN B CA 1
ATOM 3005 C C . GLN B 1 23 ? 3.059 2.029 31.219 1 69.06 23 GLN B C 1
ATOM 3007 O O . GLN B 1 23 ? 3.924 2.426 32 1 69.06 23 GLN B O 1
ATOM 3012 N N . GLN B 1 24 ? 2.584 2.922 30.266 1 63.22 24 GLN B N 1
ATOM 3013 C CA . GLN B 1 24 ? 2.818 4.363 30.281 1 63.22 24 GLN B CA 1
ATOM 3014 C C . GLN B 1 24 ? 2.291 4.992 31.562 1 63.22 24 GLN B C 1
ATOM 3016 O O . GLN B 1 24 ? 2.883 5.941 32.094 1 63.22 24 GLN B O 1
ATOM 3021 N N . TRP B 1 25 ? 1.063 4.676 31.844 1 47.97 25 TRP B N 1
ATOM 3022 C CA . TRP B 1 25 ? 0.576 5.18 33.125 1 47.97 25 TRP B CA 1
ATOM 3023 C C . TRP B 1 25 ? 1.661 5.086 34.188 1 47.97 25 TRP B C 1
ATOM 3025 O O . TRP B 1 25 ? 1.763 5.961 35.062 1 47.97 25 TRP B O 1
ATOM 3035 N N . LYS B 1 26 ? 2.498 4.234 33.906 1 41.56 26 LYS B N 1
ATOM 3036 C CA . LYS B 1 26 ? 3.584 4.117 34.875 1 41.56 26 LYS B CA 1
ATOM 3037 C C . LYS B 1 26 ? 4.625 5.219 34.656 1 41.56 26 LYS B C 1
ATOM 3039 O O . LYS B 1 26 ? 5.227 5.695 35.625 1 41.56 26 LYS B O 1
ATOM 3044 N N . ILE B 1 27 ? 4.754 5.695 33.281 1 40.56 27 ILE B N 1
ATOM 3045 C CA . ILE B 1 27 ? 5.852 6.605 32.969 1 40.56 27 ILE B CA 1
ATOM 3046 C C . ILE B 1 27 ? 5.383 8.055 33.125 1 40.56 27 ILE B C 1
ATOM 3048 O O . ILE B 1 27 ? 6.125 8.898 33.625 1 40.56 27 ILE B O 1
ATOM 3052 N N . GLU B 1 28 ? 4.387 8.492 32.344 1 43.31 28 GLU B N 1
ATOM 3053 C CA . GLU B 1 28 ? 4.031 9.898 32.219 1 43.31 28 GLU B CA 1
ATOM 3054 C C . GLU B 1 28 ? 3.877 10.578 33.562 1 43.31 28 GLU B C 1
ATOM 3056 O O . GLU B 1 28 ? 3.619 11.781 33.625 1 43.31 28 GLU B O 1
ATOM 3061 N N . ALA B 1 29 ? 3.811 9.945 34.562 1 34.72 29 ALA B N 1
ATOM 3062 C CA . ALA B 1 29 ? 3.859 10.836 35.719 1 34.72 29 ALA B CA 1
ATOM 3063 C C . ALA B 1 29 ? 5.047 11.797 35.625 1 34.72 29 ALA B C 1
ATOM 3065 O O . ALA B 1 29 ? 5.203 12.688 36.469 1 34.72 29 ALA B O 1
ATOM 3066 N N . CYS B 1 30 ? 6.047 11.508 34.906 1 31 30 CYS B N 1
ATOM 3067 C CA . CYS B 1 30 ? 7.203 12.391 35.031 1 31 30 CYS B CA 1
ATOM 3068 C C . CYS B 1 30 ? 7.172 13.492 33.969 1 31 30 CYS B C 1
ATOM 3070 O O . CYS B 1 30 ? 7.551 13.258 32.844 1 31 30 CYS B O 1
ATOM 3072 N N . ALA B 1 31 ? 6.207 14.367 33.875 1 38.28 31 ALA B N 1
ATOM 3073 C CA . ALA B 1 31 ? 6.176 15.648 33.156 1 38.28 31 ALA B CA 1
ATOM 3074 C C . ALA B 1 31 ? 7.543 16.328 33.188 1 38.28 31 ALA B C 1
ATOM 3076 O O . ALA B 1 31 ? 8.016 16.719 34.25 1 38.28 31 ALA B O 1
ATOM 3077 N N . LYS B 1 32 ? 8.453 16 32.375 1 41.81 32 LYS B N 1
ATOM 3078 C CA . LYS B 1 32 ? 9.727 16.703 32.375 1 41.81 32 LYS B CA 1
ATOM 3079 C C . LYS B 1 32 ? 9.523 18.203 32.125 1 41.81 32 LYS B C 1
ATOM 3081 O O . LYS B 1 32 ? 8.758 18.594 31.25 1 41.81 32 LYS B O 1
ATOM 3086 N N . ALA B 1 33 ? 9.812 19 33.062 1 46 33 ALA B N 1
ATOM 3087 C CA . ALA B 1 33 ? 9.938 20.453 32.969 1 46 33 ALA B CA 1
ATOM 3088 C C . ALA B 1 33 ? 10.625 20.875 31.688 1 46 33 ALA B C 1
ATOM 3090 O O . ALA B 1 33 ? 11.609 20.25 31.266 1 46 33 ALA B O 1
ATOM 3091 N N . LEU B 1 34 ? 9.867 21.641 30.812 1 55.69 34 LEU B N 1
ATOM 3092 C CA . LEU B 1 34 ? 10.477 22.219 29.625 1 55.69 34 LEU B CA 1
ATOM 3093 C C . LEU B 1 34 ? 11.867 22.766 29.922 1 55.69 34 LEU B C 1
ATOM 3095 O O . LEU B 1 34 ? 12.086 23.375 30.984 1 55.69 34 LEU B O 1
ATOM 3099 N N . SER B 1 35 ? 12.75 22.375 29.156 1 57.91 35 SER B N 1
ATOM 3100 C CA . SER B 1 35 ? 14.109 22.875 29.312 1 57.91 35 SER B CA 1
ATOM 3101 C C . SER B 1 35 ? 14.148 24.391 29.172 1 57.91 35 SER B C 1
ATOM 3103 O O . SER B 1 35 ? 13.211 25 28.656 1 57.91 35 SER B O 1
ATOM 3105 N N . LYS B 1 36 ? 15.102 25.031 29.797 1 61.12 36 LYS B N 1
ATOM 3106 C CA . LYS B 1 36 ? 15.289 26.469 29.781 1 61.12 36 LYS B CA 1
ATOM 3107 C C . LYS B 1 36 ? 15.266 27 28.344 1 61.12 36 LYS B C 1
ATOM 3109 O O . LYS B 1 36 ? 14.586 28 28.062 1 61.12 36 LYS B O 1
ATOM 3114 N N . PRO B 1 37 ? 15.836 26.391 27.359 1 63.88 37 PRO B N 1
ATOM 3115 C CA . PRO B 1 37 ? 15.789 26.922 26 1 63.88 37 PRO B CA 1
ATOM 3116 C C . PRO B 1 37 ? 14.375 26.922 25.406 1 63.88 37 PRO B C 1
ATOM 3118 O O . PRO B 1 37 ? 14.008 27.844 24.672 1 63.88 37 PRO B O 1
ATOM 3121 N N . ILE B 1 38 ? 13.656 26 25.812 1 66.56 38 ILE B N 1
ATOM 3122 C CA . ILE B 1 38 ? 12.289 25.906 25.312 1 66.56 38 ILE B CA 1
ATOM 3123 C C . ILE B 1 38 ? 11.43 27.016 25.922 1 66.56 38 ILE B C 1
ATOM 3125 O O . ILE B 1 38 ? 10.656 27.656 25.219 1 66.56 38 ILE B O 1
ATOM 3129 N N . LYS B 1 39 ? 11.648 27.266 27.188 1 70.5 39 LYS B N 1
ATOM 3130 C CA . LYS B 1 39 ? 10.914 28.344 27.875 1 70.5 39 LYS B CA 1
ATOM 3131 C C . LYS B 1 39 ? 11.227 29.703 27.25 1 70.5 39 LYS B C 1
ATOM 3133 O O . LYS B 1 39 ? 10.328 30.516 27.078 1 70.5 39 LYS B O 1
ATOM 3138 N N . GLN B 1 40 ? 12.414 29.859 26.859 1 70.81 40 GLN B N 1
ATOM 3139 C CA . GLN B 1 40 ? 12.828 31.125 26.234 1 70.81 40 GLN B CA 1
ATOM 3140 C C . GLN B 1 40 ? 12.164 31.281 24.859 1 70.81 40 GLN B C 1
ATOM 3142 O O . GLN B 1 40 ? 11.727 32.375 24.516 1 70.81 40 GLN B O 1
ATOM 3147 N N . GLN B 1 41 ? 12.117 30.266 24.109 1 70.88 41 GLN B N 1
ATOM 3148 C CA . GLN B 1 41 ? 11.484 30.328 22.797 1 70.88 41 GLN B CA 1
ATOM 3149 C C . GLN B 1 41 ? 10 30.688 22.922 1 70.88 41 GLN B C 1
ATOM 3151 O O . GLN B 1 41 ? 9.484 31.484 22.141 1 70.88 41 GLN B O 1
ATOM 3156 N N . ILE B 1 42 ? 9.43 30.203 23.875 1 73.12 42 ILE B N 1
ATOM 3157 C CA . ILE B 1 42 ? 8 30.422 24.078 1 73.12 42 ILE B CA 1
ATOM 3158 C C . ILE B 1 42 ? 7.758 31.875 24.469 1 73.12 42 ILE B C 1
ATOM 3160 O O . ILE B 1 42 ? 6.801 32.5 24.016 1 73.12 42 ILE B O 1
ATOM 3164 N N . GLU B 1 43 ? 8.57 32.344 25.266 1 70.5 43 GLU B N 1
ATOM 3165 C CA . GLU B 1 43 ? 8.453 33.719 25.688 1 70.5 43 GLU B CA 1
ATOM 3166 C C . GLU B 1 43 ? 8.648 34.688 24.5 1 70.5 43 GLU B C 1
ATOM 3168 O O . GLU B 1 43 ? 7.957 35.688 24.406 1 70.5 43 GLU B O 1
ATOM 3173 N N . GLN B 1 44 ? 9.469 34.281 23.609 1 72.44 44 GLN B N 1
ATOM 3174 C CA . GLN B 1 44 ? 9.852 35.188 22.516 1 72.44 44 GLN B CA 1
ATOM 3175 C C . GLN B 1 44 ? 8.859 35.062 21.359 1 72.44 44 GLN B C 1
ATOM 3177 O O . GLN B 1 44 ? 8.477 36.094 20.766 1 72.44 44 GLN B O 1
ATOM 3182 N N . GLN B 1 45 ? 8.43 33.875 21 1 73.31 45 GLN B N 1
ATOM 3183 C CA . GLN B 1 45 ? 7.672 33.75 19.766 1 73.31 45 GLN B CA 1
ATOM 3184 C C . GLN B 1 45 ? 6.348 33.031 20 1 73.31 45 GLN B C 1
ATOM 3186 O O . GLN B 1 45 ? 5.562 32.844 19.062 1 73.31 45 GLN B O 1
ATOM 3191 N N . GLY B 1 46 ? 6.051 32.719 21.219 1 70.62 46 GLY B N 1
ATOM 3192 C CA . GLY B 1 46 ? 4.758 32.156 21.578 1 70.62 46 GLY B CA 1
ATOM 3193 C C . GLY B 1 46 ? 4.703 30.641 21.391 1 70.62 46 GLY B C 1
ATOM 3194 O O . GLY B 1 46 ? 3.715 30 21.75 1 70.62 46 GLY B O 1
ATOM 3195 N N . TYR B 1 47 ? 5.742 30.156 20.719 1 71.12 47 TYR B N 1
ATOM 3196 C CA . TYR B 1 47 ? 5.812 28.719 20.531 1 71.12 47 TYR B CA 1
ATOM 3197 C C . TYR B 1 47 ? 7.262 28.234 20.453 1 71.12 47 TYR B C 1
ATOM 3199 O O . TYR B 1 47 ? 8.18 29.062 20.328 1 71.12 47 TYR B O 1
ATOM 3207 N N . TYR B 1 48 ? 7.512 26.875 20.688 1 70.25 48 TYR B N 1
ATOM 3208 C CA . TYR B 1 48 ? 8.836 26.312 20.453 1 70.25 48 TYR B CA 1
ATOM 3209 C C . TYR B 1 48 ? 8.82 25.328 19.297 1 70.25 48 TYR B C 1
ATOM 3211 O O . TYR B 1 48 ? 7.758 24.891 18.859 1 70.25 48 TYR B O 1
ATOM 3219 N N . THR B 1 49 ? 9.961 25.094 18.641 1 72.06 49 THR B N 1
ATOM 3220 C CA . THR B 1 49 ? 10.055 24.266 17.453 1 72.06 49 THR B CA 1
ATOM 3221 C C . THR B 1 49 ? 10.789 22.953 17.766 1 72.06 49 THR B C 1
ATOM 3223 O O . THR B 1 49 ? 11.828 22.969 18.438 1 72.06 49 THR B O 1
ATOM 3226 N N . LEU B 1 50 ? 10.078 21.875 17.438 1 71.12 50 LEU B N 1
ATOM 3227 C CA . LEU B 1 50 ? 10.68 20.547 17.547 1 71.12 50 LEU B CA 1
ATOM 3228 C C . LEU B 1 50 ? 11.211 20.078 16.203 1 71.12 50 LEU B C 1
ATOM 3230 O O . LEU B 1 50 ? 10.594 20.328 15.164 1 71.12 50 LEU B O 1
ATOM 3234 N N . SER B 1 51 ? 12.477 19.516 16.125 1 67.12 51 SER B N 1
ATOM 3235 C CA . SER B 1 51 ? 13.078 19.062 14.867 1 67.12 51 SER B CA 1
ATOM 3236 C C . SER B 1 51 ? 13.086 17.547 14.781 1 67.12 51 SER B C 1
ATOM 3238 O O . SER B 1 51 ? 13.078 16.859 15.805 1 67.12 51 SER B O 1
ATOM 3240 N N . ASN B 1 52 ? 13.07 16.938 13.609 1 63.03 52 ASN B N 1
ATOM 3241 C CA . ASN B 1 52 ? 13 15.531 13.227 1 63.03 52 ASN B CA 1
ATOM 3242 C C . ASN B 1 52 ? 14.023 14.688 13.984 1 63.03 52 ASN B C 1
ATOM 3244 O O . ASN B 1 52 ? 13.742 13.555 14.375 1 63.03 52 ASN B O 1
ATOM 3248 N N . GLY B 1 53 ? 15.148 15.195 14.141 1 58 53 GLY B N 1
ATOM 3249 C CA . GLY B 1 53 ? 16.266 14.391 14.617 1 58 53 GLY B CA 1
ATOM 3250 C C . GLY B 1 53 ? 16.047 13.812 16 1 58 53 GLY B C 1
ATOM 3251 O O . GLY B 1 53 ? 16.609 12.773 16.344 1 58 53 GLY B O 1
ATOM 3252 N N . SER B 1 54 ? 15.133 14.32 16.766 1 62.56 54 SER B N 1
ATOM 3253 C CA . SER B 1 54 ? 15.008 13.883 18.156 1 62.56 54 SER B CA 1
ATOM 3254 C C . SER B 1 54 ? 13.844 12.914 18.312 1 62.56 54 SER B C 1
ATOM 3256 O O . SER B 1 54 ? 13.758 12.211 19.328 1 62.56 54 SER B O 1
ATOM 3258 N N . PHE B 1 55 ? 13.07 12.781 17.297 1 68.81 55 PHE B N 1
ATOM 3259 C CA . PHE B 1 55 ? 11.836 12.055 17.531 1 68.81 55 PHE B CA 1
ATOM 3260 C C . PHE B 1 55 ? 11.812 10.758 16.719 1 68.81 55 PHE B C 1
ATOM 3262 O O . PHE B 1 55 ? 10.938 9.906 16.922 1 68.81 55 PHE B O 1
ATOM 3269 N N . PHE B 1 56 ? 12.75 10.578 15.836 1 71.38 56 PHE B N 1
ATOM 3270 C CA . PHE B 1 56 ? 12.797 9.391 15 1 71.38 56 PHE B CA 1
ATOM 3271 C C . PHE B 1 56 ? 14.078 8.594 15.242 1 71.38 56 PHE B C 1
ATOM 3273 O O . PHE B 1 56 ? 15.172 9.164 15.242 1 71.38 56 PHE B O 1
ATOM 3280 N N . GLU B 1 57 ? 13.867 7.363 15.648 1 66.81 57 GLU B N 1
ATOM 3281 C CA . GLU B 1 57 ? 15.031 6.484 15.648 1 66.81 57 GLU B CA 1
ATOM 3282 C C . GLU B 1 57 ? 15.57 6.281 14.234 1 66.81 57 GLU B C 1
ATOM 3284 O O . GLU B 1 57 ? 14.914 6.648 13.258 1 66.81 57 GLU B O 1
ATOM 3289 N N . ARG B 1 58 ? 16.688 5.746 14.273 1 63 58 ARG B N 1
ATOM 3290 C CA . ARG B 1 58 ? 17.328 5.48 12.984 1 63 58 ARG B CA 1
ATOM 3291 C C . ARG B 1 58 ? 16.438 4.598 12.117 1 63 58 ARG B C 1
ATOM 3293 O O . ARG B 1 58 ? 15.859 3.621 12.594 1 63 58 ARG B O 1
ATOM 3300 N N . ASP B 1 59 ? 16.078 4.949 10.922 1 66.69 59 ASP B N 1
ATOM 3301 C CA . ASP B 1 59 ? 15.406 4.184 9.883 1 66.69 59 ASP B CA 1
ATOM 3302 C C . ASP B 1 59 ? 13.891 4.164 10.102 1 66.69 59 ASP B C 1
ATOM 3304 O O . ASP B 1 59 ? 13.164 3.455 9.406 1 66.69 59 ASP B O 1
ATOM 3308 N N . GLN B 1 60 ? 13.531 4.922 11.234 1 80.5 60 GLN B N 1
ATOM 3309 C CA . GLN B 1 60 ? 12.086 4.957 11.477 1 80.5 60 GLN B CA 1
ATOM 3310 C C . GLN B 1 60 ? 11.398 5.953 10.547 1 80.5 60 GLN B C 1
ATOM 3312 O O . GLN B 1 60 ? 11.891 7.066 10.352 1 80.5 60 GLN B O 1
ATOM 3317 N N . LEU B 1 61 ? 10.32 5.461 10.016 1 84.19 61 LEU B N 1
ATOM 3318 C CA . LEU B 1 61 ? 9.562 6.312 9.109 1 84.19 61 LEU B CA 1
ATOM 3319 C C . LEU B 1 61 ? 8.5 7.102 9.859 1 84.19 61 LEU B C 1
ATOM 3321 O O . LEU B 1 61 ? 8.102 8.188 9.43 1 84.19 61 LEU B O 1
ATOM 3325 N N . ILE B 1 62 ? 8.047 6.531 10.953 1 90.06 62 ILE B N 1
ATOM 3326 C CA . ILE B 1 62 ? 7.047 7.184 11.797 1 90.06 62 ILE B CA 1
ATOM 3327 C C . ILE B 1 62 ? 7.371 6.941 13.266 1 90.06 62 ILE B C 1
ATOM 3329 O O . ILE B 1 62 ? 8.172 6.066 13.594 1 90.06 62 ILE B O 1
ATOM 3333 N N . SER B 1 63 ? 6.891 7.754 14.109 1 88.31 63 SER B N 1
ATOM 3334 C CA . SER B 1 63 ? 6.867 7.551 15.555 1 88.31 63 SER B CA 1
ATOM 3335 C C . SER B 1 63 ? 5.457 7.695 16.109 1 88.31 63 SER B C 1
ATOM 3337 O O . SER B 1 63 ? 4.828 8.742 15.961 1 88.31 63 SER B O 1
ATOM 3339 N N . ALA B 1 64 ? 4.992 6.633 16.672 1 90.69 64 ALA B N 1
ATOM 3340 C CA . ALA B 1 64 ? 3.654 6.648 17.266 1 90.69 64 ALA B CA 1
ATOM 3341 C C . ALA B 1 64 ? 3.719 6.629 18.781 1 90.69 64 ALA B C 1
ATOM 3343 O O . ALA B 1 64 ? 4.367 5.762 19.375 1 90.69 64 ALA B O 1
ATOM 3344 N N . ASN B 1 65 ? 3.016 7.59 19.391 1 85.94 65 ASN B N 1
ATOM 3345 C CA . ASN B 1 65 ? 3.072 7.742 20.844 1 85.94 65 ASN B CA 1
ATOM 3346 C C . ASN B 1 65 ? 1.675 7.832 21.453 1 85.94 65 ASN B C 1
ATOM 3348 O O . ASN B 1 65 ? 0.794 8.492 20.906 1 85.94 65 ASN B O 1
ATOM 3352 N N . MET B 1 66 ? 1.576 7.113 22.578 1 87.94 66 MET B N 1
ATOM 3353 C CA . MET B 1 66 ? 0.32 7.16 23.328 1 87.94 66 MET B CA 1
ATOM 3354 C C . MET B 1 66 ? 0.359 8.25 24.391 1 87.94 66 MET B C 1
ATOM 3356 O O . MET B 1 66 ? 1.367 8.422 25.078 1 87.94 66 MET B O 1
ATOM 3360 N N . HIS B 1 67 ? -0.688 9.062 24.453 1 82.88 67 HIS B N 1
ATOM 3361 C CA . HIS B 1 67 ? -0.857 10.086 25.469 1 82.88 67 HIS B CA 1
ATOM 3362 C C . HIS B 1 67 ? -2.055 9.781 26.375 1 82.88 67 HIS B C 1
ATOM 3364 O O . HIS B 1 67 ? -3.145 9.484 25.875 1 82.88 67 HIS B O 1
ATOM 3370 N N . LEU B 1 68 ? -1.697 9.805 27.625 1 80.5 68 LEU B N 1
ATOM 3371 C CA . LEU B 1 68 ? -2.701 9.578 28.656 1 80.5 68 LEU B CA 1
ATOM 3372 C C . LEU B 1 68 ? -2.559 10.586 29.797 1 80.5 68 LEU B C 1
ATOM 3374 O O . LEU B 1 68 ? -1.453 11.055 30.078 1 80.5 68 LEU B O 1
ATOM 3378 N N . ASN B 1 69 ? -3.688 10.875 30.359 1 75.38 69 ASN B N 1
ATOM 3379 C CA . ASN B 1 69 ? -3.709 11.586 31.641 1 75.38 69 ASN B CA 1
ATOM 3380 C C . ASN B 1 69 ? -2.838 12.836 31.594 1 75.38 69 ASN B C 1
ATOM 3382 O O . ASN B 1 69 ? -1.965 13.023 32.438 1 75.38 69 ASN B O 1
ATOM 3386 N N . ILE B 1 70 ? -2.969 13.664 30.656 1 71 70 ILE B N 1
ATOM 3387 C CA . ILE B 1 70 ? -2.277 14.945 30.578 1 71 70 ILE B CA 1
ATOM 3388 C C . ILE B 1 70 ? -3.047 16 31.375 1 71 70 ILE B C 1
ATOM 3390 O O . ILE B 1 70 ? -4.125 16.438 30.953 1 71 70 ILE B O 1
ATOM 3394 N N . PRO B 1 71 ? -2.467 16.344 32.5 1 72.56 71 PRO B N 1
ATOM 3395 C CA . PRO B 1 71 ? -3.203 17.219 33.406 1 72.56 71 PRO B CA 1
ATOM 3396 C C . PRO B 1 71 ? -3.262 18.656 32.938 1 72.56 71 PRO B C 1
ATOM 3398 O O . PRO B 1 71 ? -4.137 19.422 33.344 1 72.56 71 PRO B O 1
ATOM 3401 N N . MET B 1 72 ? -2.281 19.125 32.156 1 70.75 72 MET B N 1
ATOM 3402 C CA . MET B 1 72 ? -2.242 20.484 31.625 1 70.75 72 MET B CA 1
ATOM 3403 C C . MET B 1 72 ? -1.907 20.469 30.141 1 70.75 72 MET B C 1
ATOM 3405 O O . MET B 1 72 ? -1.163 19.594 29.672 1 70.75 72 MET B O 1
ATOM 3409 N N . ALA B 1 73 ? -2.453 21.5 29.469 1 74.19 73 ALA B N 1
ATOM 3410 C CA . ALA B 1 73 ? -2.184 21.625 28.031 1 74.19 73 ALA B CA 1
ATOM 3411 C C . ALA B 1 73 ? -0.686 21.75 27.766 1 74.19 73 ALA B C 1
ATOM 3413 O O . ALA B 1 73 ? 0.035 22.391 28.531 1 74.19 73 ALA B O 1
ATOM 3414 N N . LEU B 1 74 ? -0.293 21.109 26.672 1 74.62 74 LEU B N 1
ATOM 3415 C CA . LEU B 1 74 ? 1.099 21.25 26.25 1 74.62 74 LEU B CA 1
ATOM 3416 C C . LEU B 1 74 ? 1.374 22.656 25.719 1 74.62 74 LEU B C 1
ATOM 3418 O O . LEU B 1 74 ? 0.455 23.344 25.281 1 74.62 74 LEU B O 1
ATOM 3422 N N . ALA B 1 75 ? 2.58 23.078 25.891 1 76.38 75 ALA B N 1
ATOM 3423 C CA . ALA B 1 75 ? 2.967 24.375 25.344 1 76.38 75 ALA B CA 1
ATOM 3424 C C . ALA B 1 75 ? 2.848 24.375 23.812 1 76.38 75 ALA B C 1
ATOM 3426 O O . ALA B 1 75 ? 3.166 23.375 23.172 1 76.38 75 ALA B O 1
ATOM 3427 N N . PRO B 1 76 ? 2.348 25.469 23.281 1 81.94 76 PRO B N 1
ATOM 3428 C CA . PRO B 1 76 ? 2.285 25.547 21.828 1 81.94 76 PRO B CA 1
ATOM 3429 C C . PRO B 1 76 ? 3.629 25.266 21.156 1 81.94 76 PRO B C 1
ATOM 3431 O O . PRO B 1 76 ? 4.668 25.719 21.641 1 81.94 76 PRO B O 1
ATOM 3434 N N . HIS B 1 77 ? 3.594 24.484 20.125 1 82.88 77 HIS B N 1
ATOM 3435 C CA . HIS B 1 77 ? 4.84 24.141 19.453 1 82.88 77 HIS B CA 1
ATOM 3436 C C . HIS B 1 77 ? 4.602 23.828 17.984 1 82.88 77 HIS B C 1
ATOM 3438 O O . HIS B 1 77 ? 3.461 23.609 17.562 1 82.88 77 HIS B O 1
ATOM 3444 N N . LYS B 1 78 ? 5.703 23.938 17.25 1 81.88 78 LYS B N 1
ATOM 3445 C CA . LYS B 1 78 ? 5.734 23.594 15.828 1 81.88 78 LYS B CA 1
ATOM 3446 C C . LYS B 1 78 ? 6.828 22.562 15.547 1 81.88 78 LYS B C 1
ATOM 3448 O O . LYS B 1 78 ? 7.723 22.359 16.359 1 81.88 78 LYS B O 1
ATOM 3453 N N . HIS B 1 79 ? 6.645 21.844 14.516 1 77.12 79 HIS B N 1
ATOM 3454 C CA . HIS B 1 79 ? 7.633 20.844 14.117 1 77.12 79 HIS B CA 1
ATOM 3455 C C . HIS B 1 79 ? 7.742 20.75 12.602 1 77.12 79 HIS B C 1
ATOM 3457 O O . HIS B 1 79 ? 6.914 21.312 11.883 1 77.12 79 HIS B O 1
ATOM 3463 N N . ASP B 1 80 ? 8.828 20.078 12.133 1 75.88 80 ASP B N 1
ATOM 3464 C CA . ASP B 1 80 ? 9.133 20.016 10.703 1 75.88 80 ASP B CA 1
ATOM 3465 C C . ASP B 1 80 ? 8.672 18.688 10.102 1 75.88 80 ASP B C 1
ATOM 3467 O O . ASP B 1 80 ? 9.195 18.25 9.07 1 75.88 80 ASP B O 1
ATOM 3471 N N . PHE B 1 81 ? 7.832 18.031 10.797 1 78.81 81 PHE B N 1
ATOM 3472 C CA . PHE B 1 81 ? 7.254 16.781 10.32 1 78.81 81 PHE B CA 1
ATOM 3473 C C . PHE B 1 81 ? 5.73 16.844 10.359 1 78.81 81 PHE B C 1
ATOM 3475 O O . PHE B 1 81 ? 5.152 17.781 10.891 1 78.81 81 PHE B O 1
ATOM 3482 N N . PHE B 1 82 ? 5.113 15.891 9.766 1 83.25 82 PHE B N 1
ATOM 3483 C CA . PHE B 1 82 ? 3.658 15.797 9.805 1 83.25 82 PHE B CA 1
ATOM 3484 C C . PHE B 1 82 ? 3.199 15.07 11.062 1 83.25 82 PHE B C 1
ATOM 3486 O O . PHE B 1 82 ? 3.871 14.148 11.531 1 83.25 82 PHE B O 1
ATOM 3493 N N . GLU B 1 83 ? 2.131 15.531 11.562 1 88.12 83 GLU B N 1
ATOM 3494 C CA . GLU B 1 83 ? 1.599 14.898 12.766 1 88.12 83 GLU B CA 1
ATOM 3495 C C . GLU B 1 83 ? 0.126 14.539 12.594 1 88.12 83 GLU B C 1
ATOM 3497 O O . GLU B 1 83 ? -0.655 15.32 12.055 1 88.12 83 GLU B O 1
ATOM 3502 N N . LEU B 1 84 ? -0.166 13.297 12.922 1 92.19 84 LEU B N 1
ATOM 3503 C CA . LEU B 1 84 ? -1.534 12.789 12.938 1 92.19 84 LEU B CA 1
ATOM 3504 C C . LEU B 1 84 ? -1.988 12.516 14.367 1 92.19 84 LEU B C 1
ATOM 3506 O O . LEU B 1 84 ? -1.39 11.688 15.062 1 92.19 84 LEU B O 1
ATOM 3510 N N . ILE B 1 85 ? -3.006 13.242 14.867 1 92.25 85 ILE B N 1
ATOM 3511 C CA . ILE B 1 85 ? -3.635 12.969 16.156 1 92.25 85 ILE B CA 1
ATOM 3512 C C . ILE B 1 85 ? -4.824 12.031 15.961 1 92.25 85 ILE B C 1
ATOM 3514 O O . ILE B 1 85 ? -5.645 12.234 15.062 1 92.25 85 ILE B O 1
ATOM 3518 N N . TYR B 1 86 ? -4.836 10.977 16.734 1 96.06 86 TYR B N 1
ATOM 3519 C CA . TYR B 1 86 ? -5.902 9.984 16.688 1 96.06 86 TYR B CA 1
ATOM 3520 C C . TYR B 1 86 ? -6.5 9.758 18.078 1 96.06 86 TYR B C 1
ATOM 3522 O O . TYR B 1 86 ? -5.801 9.336 19 1 96.06 86 TYR B O 1
ATOM 3530 N N . VAL B 1 87 ? -7.84 9.984 18.219 1 95 87 VAL B N 1
ATOM 3531 C CA . VAL B 1 87 ? -8.523 9.766 19.484 1 95 87 VAL B CA 1
ATOM 3532 C C . VAL B 1 87 ? -9.062 8.336 19.547 1 95 87 VAL B C 1
ATOM 3534 O O . VAL B 1 87 ? -10.109 8.039 18.953 1 95 87 VAL B O 1
ATOM 3537 N N . TYR B 1 88 ? -8.352 7.512 20.266 1 93.94 88 TYR B N 1
ATOM 3538 C CA . TYR B 1 88 ? -8.773 6.121 20.391 1 93.94 88 TYR B CA 1
ATOM 3539 C C . TYR B 1 88 ? -9.945 5.992 21.359 1 93.94 88 TYR B C 1
ATOM 3541 O O . TYR B 1 88 ? -10.883 5.234 21.109 1 93.94 88 TYR B O 1
ATOM 3549 N N . GLN B 1 89 ? -9.875 6.676 22.438 1 93 89 GLN B N 1
ATOM 3550 C CA . GLN B 1 89 ? -10.93 6.691 23.453 1 93 89 GLN B CA 1
ATOM 3551 C C . GLN B 1 89 ? -11.094 8.086 24.062 1 93 89 GLN B C 1
ATOM 3553 O O . GLN B 1 89 ? -10.102 8.773 24.312 1 93 89 GLN B O 1
ATOM 3558 N N . GLY B 1 90 ? -12.391 8.492 24.266 1 93.56 90 GLY B N 1
ATOM 3559 C CA . GLY B 1 90 ? -12.664 9.781 24.891 1 93.56 90 GLY B CA 1
ATOM 3560 C C . GLY B 1 90 ? -12.633 10.938 23.906 1 93.56 90 GLY B C 1
ATOM 3561 O O . GLY B 1 90 ? -13.25 10.867 22.844 1 93.56 90 GLY B O 1
ATOM 3562 N N . SER B 1 91 ? -12.055 12.086 24.406 1 92 91 SER B N 1
ATOM 3563 C CA . SER B 1 91 ? -12.016 13.297 23.609 1 92 91 SER B CA 1
ATOM 3564 C C . SER B 1 91 ? -10.805 14.156 23.953 1 92 91 SER B C 1
ATOM 3566 O O . SER B 1 91 ? -10.156 13.938 24.984 1 92 91 SER B O 1
ATOM 3568 N N . VAL B 1 92 ? -10.516 15.07 23.016 1 92.88 92 VAL B N 1
ATOM 3569 C CA . VAL B 1 92 ? -9.422 15.992 23.281 1 92.88 92 VAL B CA 1
ATOM 3570 C C . VAL B 1 92 ? -9.648 17.297 22.516 1 92.88 92 VAL B C 1
ATOM 3572 O O . VAL B 1 92 ? -10.289 17.297 21.453 1 92.88 92 VAL B O 1
ATOM 3575 N N . ILE B 1 93 ? -9.234 18.359 23.141 1 90.62 93 ILE B N 1
ATOM 3576 C CA . ILE B 1 93 ? -9.203 19.641 22.453 1 90.62 93 ILE B CA 1
ATOM 3577 C C . ILE B 1 93 ? -7.793 19.922 21.938 1 90.62 93 ILE B C 1
ATOM 3579 O O . ILE B 1 93 ? -6.832 19.922 22.719 1 90.62 93 ILE B O 1
ATOM 3583 N N . ASN B 1 94 ? -7.641 20.016 20.625 1 89.88 94 ASN B N 1
ATOM 3584 C CA . ASN B 1 94 ? -6.406 20.422 19.953 1 89.88 94 ASN B CA 1
ATOM 3585 C C . ASN B 1 94 ? -6.508 21.844 19.391 1 89.88 94 ASN B C 1
ATOM 3587 O O . ASN B 1 94 ? -7.406 22.125 18.609 1 89.88 94 ASN B O 1
ATOM 3591 N N . VAL B 1 95 ? -5.684 22.703 19.891 1 86.44 95 VAL B N 1
ATOM 3592 C CA . VAL B 1 95 ? -5.66 24.047 19.344 1 86.44 95 VAL B CA 1
ATOM 3593 C C . VAL B 1 95 ? -4.598 24.141 18.25 1 86.44 95 VAL B C 1
ATOM 3595 O O . VAL B 1 95 ? -3.408 23.953 18.516 1 86.44 95 VAL B O 1
ATOM 3598 N N . VAL B 1 96 ? -5.07 24.391 17.031 1 84.12 96 VAL B N 1
ATOM 3599 C CA . VAL B 1 96 ? -4.164 24.453 15.891 1 84.12 96 VAL B CA 1
ATOM 3600 C C . VAL B 1 96 ? -4.289 25.812 15.219 1 84.12 96 VAL B C 1
ATOM 3602 O O . VAL B 1 96 ? -5.375 26.203 14.773 1 84.12 96 VAL B O 1
ATOM 3605 N N . ASP B 1 97 ? -3.184 26.5 15.125 1 79.06 97 ASP B N 1
ATOM 3606 C CA . ASP B 1 97 ? -3.16 27.844 14.531 1 79.06 97 ASP B CA 1
ATOM 3607 C C . ASP B 1 97 ? -4.281 28.703 15.102 1 79.06 97 ASP B C 1
ATOM 3609 O O . ASP B 1 97 ? -5.051 29.297 14.344 1 79.06 97 ASP B O 1
ATOM 3613 N N . ALA B 1 98 ? -4.445 28.641 16.375 1 75.69 98 ALA B N 1
ATOM 3614 C CA . ALA B 1 98 ? -5.363 29.484 17.141 1 75.69 98 ALA B CA 1
ATOM 3615 C C . ALA B 1 98 ? -6.809 29.047 16.938 1 75.69 98 ALA B C 1
ATOM 3617 O O . ALA B 1 98 ? -7.738 29.75 17.328 1 75.69 98 ALA B O 1
ATOM 3618 N N . HIS B 1 99 ? -7.02 27.891 16.297 1 77.31 99 HIS B N 1
ATOM 3619 C CA . HIS B 1 99 ? -8.352 27.297 16.156 1 77.31 99 HIS B CA 1
ATOM 3620 C C . HIS B 1 99 ? -8.523 26.125 17.109 1 77.31 99 HIS B C 1
ATOM 3622 O O . HIS B 1 99 ? -7.688 25.219 17.141 1 77.31 99 HIS B O 1
ATOM 3628 N N . GLU B 1 100 ? -9.586 26.234 17.828 1 83.94 100 GLU B N 1
ATOM 3629 C CA . GLU B 1 100 ? -9.906 25.125 18.719 1 83.94 100 GLU B CA 1
ATOM 3630 C C . GLU B 1 100 ? -10.578 23.984 17.953 1 83.94 100 GLU B C 1
ATOM 3632 O O . GLU B 1 100 ? -11.641 24.188 17.344 1 83.94 100 GLU B O 1
ATOM 3637 N N . VAL B 1 101 ? -9.977 22.859 17.953 1 84.44 101 VAL B N 1
ATOM 3638 C CA . VAL B 1 101 ? -10.492 21.672 17.281 1 84.44 101 VAL B CA 1
ATOM 3639 C C . VAL B 1 101 ? -10.867 20.625 18.312 1 84.44 101 VAL B C 1
ATOM 3641 O O . VAL B 1 101 ? -10 20.062 18.984 1 84.44 101 VAL B O 1
ATOM 3644 N N . VAL B 1 102 ? -12.141 20.391 18.422 1 88.62 102 VAL B N 1
ATOM 3645 C CA . VAL B 1 102 ? -12.602 19.359 19.344 1 88.62 102 VAL B CA 1
ATOM 3646 C C . VAL B 1 102 ? -12.641 18.016 18.625 1 88.62 102 VAL B C 1
ATOM 3648 O O . VAL B 1 102 ? -13.32 17.859 17.609 1 88.62 102 VAL B O 1
ATOM 3651 N N . LEU B 1 103 ? -11.898 17.062 19.156 1 91.5 103 LEU B N 1
ATOM 3652 C CA . LEU B 1 103 ? -11.828 15.734 18.562 1 91.5 103 LEU B CA 1
ATOM 3653 C C . LEU B 1 103 ? -12.469 14.703 19.5 1 91.5 103 LEU B C 1
ATOM 3655 O O . LEU B 1 103 ? -12.234 14.719 20.703 1 91.5 103 LEU B O 1
ATOM 3659 N N . GLN B 1 104 ? -13.289 13.914 18.906 1 91.56 104 GLN B N 1
ATOM 3660 C CA . GLN B 1 104 ? -13.953 12.836 19.625 1 91.56 104 GLN B CA 1
ATOM 3661 C C . GLN B 1 104 ? -13.414 11.477 19.203 1 91.56 104 GLN B C 1
ATOM 3663 O O . GLN B 1 104 ? -12.609 11.383 18.266 1 91.56 104 GLN B O 1
ATOM 3668 N N . GLN B 1 105 ? -13.922 10.461 19.875 1 93.81 105 GLN B N 1
ATOM 3669 C CA . GLN B 1 105 ? -13.477 9.102 19.594 1 93.81 105 GLN B CA 1
ATOM 3670 C C . GLN B 1 105 ? -13.562 8.789 18.109 1 93.81 105 GLN B C 1
ATOM 3672 O O . GLN B 1 105 ? -14.602 9.016 17.484 1 93.81 105 GLN B O 1
ATOM 3677 N N . GLY B 1 106 ? -12.43 8.312 17.562 1 91.94 106 GLY B N 1
ATOM 3678 C CA . GLY B 1 106 ? -12.375 7.953 16.156 1 91.94 106 GLY B CA 1
ATOM 3679 C C . GLY B 1 106 ? -11.891 9.086 15.266 1 91.94 106 GLY B C 1
ATOM 3680 O O . GLY B 1 106 ? -11.523 8.867 14.109 1 91.94 106 GLY B O 1
ATOM 3681 N N . ASP B 1 107 ? -11.883 10.312 15.781 1 90.81 107 ASP B N 1
ATOM 3682 C CA . ASP B 1 107 ? -11.508 11.469 14.984 1 90.81 107 ASP B CA 1
ATOM 3683 C C . ASP B 1 107 ? -10 11.492 14.719 1 90.81 107 ASP B C 1
ATOM 3685 O O . ASP B 1 107 ? -9.219 11 15.531 1 90.81 107 ASP B O 1
ATOM 3689 N N . LEU B 1 108 ? -9.719 12.008 13.523 1 91.81 108 LEU B N 1
ATOM 3690 C CA . LEU B 1 108 ? -8.336 12.234 13.117 1 91.81 108 LEU B CA 1
ATOM 3691 C C . LEU B 1 108 ? -8.086 13.703 12.812 1 91.81 108 LEU B C 1
ATOM 3693 O O . LEU B 1 108 ? -8.961 14.383 12.266 1 91.81 108 LEU B O 1
ATOM 3697 N N . CYS B 1 109 ? -6.934 14.219 13.227 1 88.69 109 CYS B N 1
ATOM 3698 C CA . CYS B 1 109 ? -6.465 15.539 12.828 1 88.69 109 CYS B CA 1
ATOM 3699 C C . CYS B 1 109 ? -5.055 15.469 12.258 1 88.69 109 CYS B C 1
ATOM 3701 O O . CYS B 1 109 ? -4.113 15.102 12.969 1 88.69 109 CYS B O 1
ATOM 3703 N N . ILE B 1 110 ? -4.957 15.773 10.969 1 86.25 110 ILE B N 1
ATOM 3704 C CA . ILE B 1 110 ? -3.65 15.766 10.328 1 86.25 110 ILE B CA 1
ATOM 3705 C C . ILE B 1 110 ? -3.111 17.203 10.242 1 86.25 110 ILE B C 1
ATOM 3707 O O . ILE B 1 110 ? -3.816 18.109 9.812 1 86.25 110 ILE B O 1
ATOM 3711 N N . MET B 1 111 ? -1.885 17.344 10.734 1 83.88 111 MET B N 1
ATOM 3712 C CA . MET B 1 111 ? -1.244 18.656 10.734 1 83.88 111 MET B CA 1
ATOM 3713 C C . MET B 1 111 ? 0.062 18.625 9.953 1 83.88 111 MET B C 1
ATOM 3715 O O . MET B 1 111 ? 0.826 17.672 10.047 1 83.88 111 MET B O 1
ATOM 3719 N N . ASN B 1 112 ? 0.267 19.625 9.164 1 76.38 112 ASN B N 1
ATOM 3720 C CA . ASN B 1 112 ? 1.527 19.703 8.43 1 76.38 112 ASN B CA 1
ATOM 3721 C C . ASN B 1 112 ? 2.6 20.438 9.234 1 76.38 112 ASN B C 1
ATOM 3723 O O . ASN B 1 112 ? 2.387 20.766 10.406 1 76.38 112 ASN B O 1
ATOM 3727 N N . ALA B 1 113 ? 3.83 20.547 8.672 1 71.75 113 ALA B N 1
ATOM 3728 C CA . ALA B 1 113 ? 5 21.062 9.375 1 71.75 113 ALA B CA 1
ATOM 3729 C C . ALA B 1 113 ? 4.84 22.547 9.688 1 71.75 113 ALA B C 1
ATOM 3731 O O . ALA B 1 113 ? 5.586 23.094 10.5 1 71.75 113 ALA B O 1
ATOM 3732 N N . SER B 1 114 ? 3.82 23.203 9.242 1 69.88 114 SER B N 1
ATOM 3733 C CA . SER B 1 114 ? 3.658 24.641 9.453 1 69.88 114 SER B CA 1
ATOM 3734 C C . SER B 1 114 ? 2.674 24.922 10.586 1 69.88 114 SER B C 1
ATOM 3736 O O . SER B 1 114 ? 2.574 26.062 11.062 1 69.88 114 SER B O 1
ATOM 3738 N N . ALA B 1 115 ? 2.043 23.969 11.023 1 77.25 115 ALA B N 1
ATOM 3739 C CA . ALA B 1 115 ? 1.008 24.156 12.039 1 77.25 115 ALA B CA 1
ATOM 3740 C C . ALA B 1 115 ? 1.621 24.344 13.422 1 77.25 115 ALA B C 1
ATOM 3742 O O . ALA B 1 115 ? 2.576 23.656 13.789 1 77.25 115 ALA B O 1
ATOM 3743 N N . VAL B 1 116 ? 1.172 25.375 14.102 1 81.38 116 VAL B N 1
ATOM 3744 C CA . VAL B 1 116 ? 1.436 25.531 15.531 1 81.38 116 VAL B CA 1
ATOM 3745 C C . VAL B 1 116 ? 0.267 24.969 16.328 1 81.38 116 VAL B C 1
ATOM 3747 O O . VAL B 1 116 ? -0.886 25.344 16.109 1 81.38 116 VAL B O 1
ATOM 3750 N N . HIS B 1 117 ? 0.613 23.984 17.172 1 85.69 117 HIS B N 1
ATOM 3751 C CA . HIS B 1 117 ? -0.535 23.375 17.844 1 85.69 117 HIS B CA 1
ATOM 3752 C C . HIS B 1 117 ? -0.217 23.062 19.312 1 85.69 117 HIS B C 1
ATOM 3754 O O . HIS B 1 117 ? 0.947 23.094 19.719 1 85.69 117 HIS B O 1
ATOM 3760 N N . THR B 1 118 ? -1.293 22.969 20.141 1 85.25 118 THR B N 1
ATOM 3761 C CA . THR B 1 118 ? -1.289 22.578 21.547 1 85.25 118 THR B CA 1
ATOM 3762 C C . THR B 1 118 ? -2.318 21.484 21.812 1 85.25 118 THR B C 1
ATOM 3764 O O . THR B 1 118 ? -3.48 21.609 21.406 1 85.25 118 THR B O 1
ATOM 3767 N N . LEU B 1 119 ? -1.79 20.406 22.406 1 86.75 119 LEU B N 1
ATOM 3768 C CA . LEU B 1 119 ? -2.711 19.359 22.844 1 86.75 119 LEU B CA 1
ATOM 3769 C C . LEU B 1 119 ? -3.295 19.688 24.219 1 86.75 119 LEU B C 1
ATOM 3771 O O . LEU B 1 119 ? -2.553 19.984 25.156 1 86.75 119 LEU B O 1
ATOM 3775 N N . GLY B 1 120 ? -4.531 19.688 24.312 1 86.25 120 GLY B N 1
ATOM 3776 C CA . GLY B 1 120 ? -5.203 20.016 25.562 1 86.25 120 GLY B CA 1
ATOM 3777 C C . GLY B 1 120 ? -5.109 18.906 26.594 1 86.25 120 GLY B C 1
ATOM 3778 O O . GLY B 1 120 ? -4.438 17.891 26.375 1 86.25 120 GLY B O 1
ATOM 3779 N N . LYS B 1 121 ? -5.77 19.203 27.719 1 85.81 121 LYS B N 1
ATOM 3780 C CA . LYS B 1 121 ? -5.785 18.266 28.844 1 85.81 121 LYS B CA 1
ATOM 3781 C C . LYS B 1 121 ? -6.465 16.953 28.438 1 85.81 121 LYS B C 1
ATOM 3783 O O . LYS B 1 121 ? -7.41 16.953 27.656 1 85.81 121 LYS B O 1
ATOM 3788 N N . LEU B 1 122 ? -5.922 15.859 28.938 1 87.81 122 LEU B N 1
ATOM 3789 C CA . LEU B 1 122 ? -6.52 14.539 28.797 1 87.81 122 LEU B CA 1
ATOM 3790 C C . LEU B 1 122 ? -6.973 13.992 30.141 1 87.81 122 LEU B C 1
ATOM 3792 O O . LEU B 1 122 ? -6.191 13.938 31.094 1 87.81 122 LEU B O 1
ATOM 3796 N N . GLY B 1 123 ? -8.227 13.633 30.219 1 84.62 123 GLY B N 1
ATOM 3797 C CA . GLY B 1 123 ? -8.758 13.008 31.406 1 84.62 123 GLY B CA 1
ATOM 3798 C C . GLY B 1 123 ? -8.375 11.539 31.547 1 84.62 123 GLY B C 1
ATOM 3799 O O . GLY B 1 123 ? -7.664 11.008 30.688 1 84.62 123 GLY B O 1
ATOM 3800 N N . LYS B 1 124 ? -8.875 10.867 32.594 1 82.94 124 LYS B N 1
ATOM 3801 C CA . LYS B 1 124 ? -8.531 9.492 32.938 1 82.94 124 LYS B CA 1
ATOM 3802 C C . LYS B 1 124 ? -9.016 8.523 31.859 1 82.94 124 LYS B C 1
ATOM 3804 O O . LYS B 1 124 ? -8.406 7.469 31.641 1 82.94 124 LYS B O 1
ATOM 3809 N N . GLN B 1 125 ? -10.016 8.906 31.172 1 86.81 125 GLN B N 1
ATOM 3810 C CA . GLN B 1 125 ? -10.609 7.984 30.219 1 86.81 125 GLN B CA 1
ATOM 3811 C C . GLN B 1 125 ? -10.109 8.273 28.797 1 86.81 125 GLN B C 1
ATOM 3813 O O . GLN B 1 125 ? -10.43 7.543 27.859 1 86.81 125 GLN B O 1
ATOM 3818 N N . ASP B 1 126 ? -9.406 9.344 28.672 1 90.12 126 ASP B N 1
ATOM 3819 C CA . ASP B 1 126 ? -8.961 9.766 27.344 1 90.12 126 ASP B CA 1
ATOM 3820 C C . ASP B 1 126 ? -7.691 9.031 26.938 1 90.12 126 ASP B C 1
ATOM 3822 O O . ASP B 1 126 ? -6.746 8.922 27.719 1 90.12 126 ASP B O 1
ATOM 3826 N N . THR B 1 127 ? -7.738 8.359 25.766 1 92.19 127 THR B N 1
ATOM 3827 C CA . THR B 1 127 ? -6.562 7.762 25.141 1 92.19 127 THR B CA 1
ATOM 3828 C C . THR B 1 127 ? -6.34 8.344 23.75 1 92.19 127 THR B C 1
ATOM 3830 O O . THR B 1 127 ? -7.145 8.125 22.844 1 92.19 127 THR B O 1
ATOM 3833 N N . VAL B 1 128 ? -5.262 9.086 23.594 1 92.69 128 VAL B N 1
ATOM 3834 C CA . VAL B 1 128 ? -4.965 9.766 22.328 1 92.69 128 VAL B CA 1
ATOM 3835 C C . VAL B 1 128 ? -3.594 9.328 21.828 1 92.69 128 VAL B C 1
ATOM 3837 O O . VAL B 1 128 ? -2.648 9.195 22.609 1 92.69 128 VAL B O 1
ATOM 3840 N N . TYR B 1 129 ? -3.592 9.008 20.516 1 93.31 129 TYR B N 1
ATOM 3841 C CA . TYR B 1 129 ? -2.312 8.703 19.891 1 93.31 129 TYR B CA 1
ATOM 3842 C C . TYR B 1 129 ? -1.854 9.852 19 1 93.31 129 TYR B C 1
ATOM 3844 O O . TYR B 1 129 ? -2.668 10.484 18.328 1 93.31 129 TYR B O 1
ATOM 3852 N N . ASN B 1 130 ? -0.621 10.195 19.031 1 92.06 130 ASN B N 1
ATOM 3853 C CA . ASN B 1 130 ? -0.013 11.031 18 1 92.06 130 ASN B CA 1
ATOM 3854 C C . ASN B 1 130 ? 0.964 10.234 17.141 1 92.06 130 ASN B C 1
ATOM 3856 O O . ASN B 1 130 ? 1.785 9.477 17.656 1 92.06 130 ASN B O 1
ATOM 3860 N N . ILE B 1 131 ? 0.827 10.281 15.875 1 93.06 131 ILE B N 1
ATOM 3861 C CA . ILE B 1 131 ? 1.703 9.641 14.906 1 93.06 131 ILE B CA 1
ATOM 3862 C C . ILE B 1 131 ? 2.492 10.695 14.141 1 93.06 131 ILE B C 1
ATOM 3864 O O . ILE B 1 131 ? 1.919 11.477 13.375 1 93.06 131 ILE B O 1
ATOM 3868 N N . LEU B 1 132 ? 3.775 10.742 14.422 1 90.12 132 LEU B N 1
ATOM 3869 C CA . LEU B 1 132 ? 4.688 11.617 13.695 1 90.12 132 LEU B CA 1
ATOM 3870 C C . LEU B 1 132 ? 5.164 10.961 12.406 1 90.12 132 LEU B C 1
ATOM 3872 O O . LEU B 1 132 ? 5.582 9.805 12.414 1 90.12 132 LEU B O 1
ATOM 3876 N N . ILE B 1 133 ? 5.066 11.711 11.305 1 88.06 133 ILE B N 1
ATOM 3877 C CA . ILE B 1 133 ? 5.383 11.164 9.984 1 88.06 133 ILE B CA 1
ATOM 3878 C C . ILE B 1 133 ? 6.5 11.977 9.344 1 88.06 133 ILE B C 1
ATOM 3880 O O . ILE B 1 133 ? 6.359 13.188 9.148 1 88.06 133 ILE B O 1
ATOM 3884 N N . LYS B 1 134 ? 7.543 11.289 9 1 83.06 134 LYS B N 1
ATOM 3885 C CA . LYS B 1 134 ? 8.617 11.977 8.297 1 83.06 134 LYS B CA 1
ATOM 3886 C C . LYS B 1 134 ? 8.125 12.562 6.977 1 83.06 134 LYS B C 1
ATOM 3888 O O . LYS B 1 134 ? 7.344 11.93 6.266 1 83.06 134 LYS B O 1
ATOM 3893 N N . PRO B 1 135 ? 8.648 13.727 6.672 1 75.12 135 PRO B N 1
ATOM 3894 C CA . PRO B 1 135 ? 8.211 14.375 5.434 1 75.12 135 PRO B CA 1
ATOM 3895 C C . PRO B 1 135 ? 8.453 13.508 4.199 1 75.12 135 PRO B C 1
ATOM 3897 O O . PRO B 1 135 ? 7.629 13.5 3.275 1 75.12 135 PRO B O 1
ATOM 3900 N N . GLU B 1 136 ? 9.469 12.789 4.184 1 72.88 136 GLU B N 1
ATOM 3901 C CA . GLU B 1 136 ? 9.789 11.945 3.035 1 72.88 136 GLU B CA 1
ATOM 3902 C C . GLU B 1 136 ? 8.719 10.883 2.812 1 72.88 136 GLU B C 1
ATOM 3904 O O . GLU B 1 136 ? 8.32 10.625 1.675 1 72.88 136 GLU B O 1
ATOM 3909 N N . LEU B 1 137 ? 8.32 10.297 3.914 1 80.5 137 LEU B N 1
ATOM 3910 C CA . LEU B 1 137 ? 7.273 9.281 3.826 1 80.5 137 LEU B CA 1
ATOM 3911 C C . LEU B 1 137 ? 5.953 9.898 3.385 1 80.5 137 LEU B C 1
ATOM 3913 O O . LEU B 1 137 ? 5.258 9.344 2.527 1 80.5 137 LEU B O 1
ATOM 3917 N N . PHE B 1 138 ? 5.711 10.961 3.994 1 75.88 138 PHE B N 1
ATOM 3918 C CA . PHE B 1 138 ? 4.465 11.633 3.666 1 75.88 138 PHE B CA 1
ATOM 3919 C C . PHE B 1 138 ? 4.422 12.008 2.189 1 75.88 138 PHE B C 1
ATOM 3921 O O . PHE B 1 138 ? 3.426 11.758 1.509 1 75.88 138 PHE B O 1
ATOM 3928 N N . ASN B 1 139 ? 5.469 12.555 1.736 1 64.44 139 ASN B N 1
ATOM 3929 C CA . ASN B 1 139 ? 5.547 12.992 0.347 1 64.44 139 ASN B CA 1
ATOM 3930 C C . ASN B 1 139 ? 5.438 11.82 -0.619 1 64.44 139 ASN B C 1
ATOM 3932 O O . ASN B 1 139 ? 4.746 11.906 -1.634 1 64.44 139 ASN B O 1
ATOM 3936 N N . GLN B 1 140 ? 6.043 10.773 -0.318 1 65.69 140 GLN B N 1
ATOM 3937 C CA . GLN B 1 140 ? 5.984 9.57 -1.144 1 65.69 140 GLN B CA 1
ATOM 3938 C C . GLN B 1 140 ? 4.562 9.016 -1.199 1 65.69 140 GLN B C 1
ATOM 3940 O O . GLN B 1 140 ? 4.062 8.68 -2.277 1 65.69 140 GLN B O 1
ATOM 3945 N N . ALA B 1 141 ? 4.039 8.875 -0.043 1 68.75 141 ALA B N 1
ATOM 3946 C CA . ALA B 1 141 ? 2.682 8.344 0.053 1 68.75 141 ALA B CA 1
ATOM 3947 C C . ALA B 1 141 ? 1.693 9.227 -0.704 1 68.75 141 ALA B C 1
ATOM 3949 O O . ALA B 1 141 ? 0.827 8.727 -1.424 1 68.75 141 ALA B O 1
ATOM 3950 N N . PHE B 1 142 ? 1.958 10.43 -0.564 1 62.81 142 PHE B N 1
ATOM 3951 C CA . PHE B 1 142 ? 1.035 11.406 -1.142 1 62.81 142 PHE B CA 1
ATOM 3952 C C . PHE B 1 142 ? 1.229 11.508 -2.65 1 62.81 142 PHE B C 1
ATOM 3954 O O . PHE B 1 142 ? 0.256 11.57 -3.402 1 62.81 142 PHE B O 1
ATOM 3961 N N . LEU B 1 143 ? 2.404 11.633 -3.047 1 56.81 143 LEU B N 1
ATOM 3962 C CA . LEU B 1 143 ? 2.682 11.773 -4.473 1 56.81 143 LEU B CA 1
ATOM 3963 C C . LEU B 1 143 ? 2.088 10.609 -5.258 1 56.81 143 LEU B C 1
ATOM 3965 O O . LEU B 1 143 ? 1.637 10.781 -6.391 1 56.81 143 LEU B O 1
ATOM 3969 N N . GLY B 1 144 ? 2.047 9.5 -4.613 1 53.12 144 GLY B N 1
ATOM 3970 C CA . GLY B 1 144 ? 1.439 8.352 -5.262 1 53.12 144 GLY B CA 1
ATOM 3971 C C . GLY B 1 144 ? -0.058 8.5 -5.461 1 53.12 144 GLY B C 1
ATOM 3972 O O . GLY B 1 144 ? -0.651 7.801 -6.289 1 53.12 144 GLY B O 1
ATOM 3973 N N . LEU B 1 145 ? -0.623 9.367 -4.668 1 56.16 145 LEU B N 1
ATOM 3974 C CA . LEU B 1 145 ? -2.07 9.547 -4.719 1 56.16 145 LEU B CA 1
ATOM 3975 C C . LEU B 1 145 ? -2.438 10.789 -5.523 1 56.16 145 LEU B C 1
ATOM 3977 O O . LEU B 1 145 ? -3.561 10.906 -6.02 1 56.16 145 LEU B O 1
ATOM 3981 N N . ILE B 1 146 ? -1.632 11.828 -5.5 1 51.75 146 ILE B N 1
ATOM 3982 C CA . ILE B 1 146 ? -1.94 13.117 -6.113 1 51.75 146 ILE B CA 1
ATOM 3983 C C . ILE B 1 146 ? -2.361 12.906 -7.566 1 51.75 146 ILE B C 1
ATOM 3985 O O . ILE B 1 146 ? -3.23 13.617 -8.07 1 51.75 146 ILE B O 1
ATOM 3989 N N . ALA B 1 147 ? -1.751 11.875 -8.188 1 44.44 147 ALA B N 1
ATOM 3990 C CA . ALA B 1 147 ? -2.01 11.797 -9.625 1 44.44 147 ALA B CA 1
ATOM 3991 C C . ALA B 1 147 ? -3.494 11.57 -9.898 1 44.44 147 ALA B C 1
ATOM 3993 O O . ALA B 1 147 ? -3.977 11.867 -11 1 44.44 147 ALA B O 1
ATOM 3994 N N . GLU B 1 148 ? -4.148 11.219 -8.789 1 44.56 148 GLU B N 1
ATOM 3995 C CA . GLU B 1 148 ? -5.488 10.805 -9.203 1 44.56 148 GLU B CA 1
ATOM 3996 C C . GLU B 1 148 ? -6.551 11.734 -8.617 1 44.56 148 GLU B C 1
ATOM 3998 O O . GLU B 1 148 ? -7.664 11.82 -9.133 1 44.56 148 GLU B O 1
ATOM 4003 N N . ASN B 1 149 ? -6.496 12.242 -7.363 1 45.56 149 ASN B N 1
ATOM 4004 C CA . ASN B 1 149 ? -7.645 13.008 -6.902 1 45.56 149 ASN B CA 1
ATOM 4005 C C . ASN B 1 149 ? -7.23 14.133 -5.953 1 45.56 149 ASN B C 1
ATOM 4007 O O . ASN B 1 149 ? -6.215 14.023 -5.262 1 45.56 149 ASN B O 1
ATOM 4011 N N . GLU B 1 150 ? -8.164 15.281 -5.793 1 49.44 150 GLU B N 1
ATOM 4012 C CA . GLU B 1 150 ? -8.07 16.719 -5.578 1 49.44 150 GLU B CA 1
ATOM 4013 C C . GLU B 1 150 ? -7.988 17.062 -4.09 1 49.44 150 GLU B C 1
ATOM 4015 O O . GLU B 1 150 ? -7.219 17.938 -3.686 1 49.44 150 GLU B O 1
ATOM 4020 N N . ILE B 1 151 ? -8.727 16.469 -3.281 1 46.31 151 ILE B N 1
ATOM 4021 C CA . ILE B 1 151 ? -9.016 17.094 -2 1 46.31 151 ILE B CA 1
ATOM 4022 C C . ILE B 1 151 ? -7.82 16.938 -1.061 1 46.31 151 ILE B C 1
ATOM 4024 O O . ILE B 1 151 ? -7.348 17.922 -0.474 1 46.31 151 ILE B O 1
ATOM 4028 N N . ILE B 1 152 ? -7.422 15.797 -0.833 1 53.81 152 ILE B N 1
ATOM 4029 C CA . ILE B 1 152 ? -6.277 15.562 0.041 1 53.81 152 ILE B CA 1
ATOM 4030 C C . ILE B 1 152 ? -5.035 16.219 -0.553 1 53.81 152 ILE B C 1
ATOM 4032 O O . ILE B 1 152 ? -4.168 16.703 0.182 1 53.81 152 ILE B O 1
ATOM 4036 N N . SER B 1 153 ? -5.266 16.359 -1.776 1 51.69 153 SER B N 1
ATOM 4037 C CA . SER B 1 153 ? -4.148 16.969 -2.498 1 51.69 153 SER B CA 1
ATOM 4038 C C . SER B 1 153 ? -3.963 18.422 -2.109 1 51.69 153 SER B C 1
ATOM 4040 O O . SER B 1 153 ? -2.836 18.891 -1.92 1 51.69 153 SER B O 1
ATOM 4042 N N . SER B 1 154 ? -5.18 19.047 -1.919 1 49.66 154 SER B N 1
ATOM 4043 C CA . SER B 1 154 ? -5.055 20.469 -1.592 1 49.66 154 SER B CA 1
ATOM 4044 C C . SER B 1 154 ? -4.418 20.672 -0.22 1 49.66 154 SER B C 1
ATOM 4046 O O . SER B 1 154 ? -3.592 21.562 -0.037 1 49.66 154 SER B O 1
ATOM 4048 N N . PHE B 1 155 ? -4.934 19.953 0.685 1 50.69 155 PHE B N 1
ATOM 4049 C CA . PHE B 1 155 ? -4.355 20.016 2.021 1 50.69 155 PHE B CA 1
ATOM 4050 C C . PHE B 1 155 ? -2.854 19.781 1.974 1 50.69 155 PHE B C 1
ATOM 4052 O O . PHE B 1 155 ? -2.08 20.531 2.574 1 50.69 155 PHE B O 1
ATOM 4059 N N . PHE B 1 156 ? -2.639 18.828 1.197 1 53.5 156 PHE B N 1
ATOM 4060 C CA . PHE B 1 156 ? -1.245 18.406 1.189 1 53.5 156 PHE B CA 1
ATOM 4061 C C . PHE B 1 156 ? -0.384 19.375 0.395 1 53.5 156 PHE B C 1
ATOM 4063 O O . PHE B 1 156 ? 0.772 19.625 0.745 1 53.5 156 PHE B O 1
ATOM 4070 N N . LEU B 1 157 ? -1.08 19.75 -0.629 1 48.34 157 LEU B N 1
ATOM 4071 C CA . LEU B 1 157 ? -0.343 20.734 -1.402 1 48.34 157 LEU B CA 1
ATOM 4072 C C . LEU B 1 157 ? 0.021 21.938 -0.536 1 48.34 157 LEU B C 1
ATOM 4074 O O . LEU B 1 157 ? 1.12 22.484 -0.655 1 48.34 157 LEU B O 1
ATOM 4078 N N . ASN B 1 158 ? -0.838 22.203 0.257 1 45.81 158 ASN B N 1
ATOM 4079 C CA . ASN B 1 158 ? -0.522 23.281 1.173 1 45.81 158 ASN B CA 1
ATOM 4080 C C . ASN B 1 158 ? 0.646 22.938 2.088 1 45.81 158 ASN B C 1
ATOM 4082 O O . ASN B 1 158 ? 1.492 23.781 2.379 1 45.81 158 ASN B O 1
ATOM 4086 N N . SER B 1 159 ? 0.569 21.734 2.533 1 44.88 159 SER B N 1
ATOM 4087 C CA . SER B 1 159 ? 1.604 21.281 3.457 1 44.88 159 SER B CA 1
ATOM 4088 C C . SER B 1 159 ? 2.961 21.188 2.766 1 44.88 159 SER B C 1
ATOM 4090 O O . SER B 1 159 ? 3.99 21.531 3.359 1 44.88 159 SER B O 1
ATOM 4092 N N . ILE B 1 160 ? 2.908 20.562 1.649 1 45 160 ILE B N 1
ATOM 4093 C CA . ILE B 1 160 ? 4.16 20.406 0.912 1 45 160 ILE B CA 1
ATOM 4094 C C . ILE B 1 160 ? 4.695 21.781 0.526 1 45 160 ILE B C 1
ATOM 4096 O O . ILE B 1 160 ? 5.902 22.031 0.611 1 45 160 ILE B O 1
ATOM 4100 N N . TYR B 1 161 ? 3.805 22.625 0.158 1 42.34 161 TYR B N 1
ATOM 4101 C CA . TYR B 1 161 ? 4.293 23.922 -0.309 1 42.34 161 TYR B CA 1
ATOM 4102 C C . TYR B 1 161 ? 4.062 25 0.742 1 42.34 161 TYR B C 1
ATOM 4104 O O . TYR B 1 161 ? 4.312 26.172 0.491 1 42.34 161 TYR B O 1
ATOM 4112 N N . GLN B 1 162 ? 3.91 24.609 1.986 1 39.34 162 GLN B N 1
ATOM 4113 C CA . GLN B 1 162 ? 3.871 25.5 3.141 1 39.34 162 GLN B CA 1
ATOM 4114 C C . GLN B 1 162 ? 3 26.734 2.8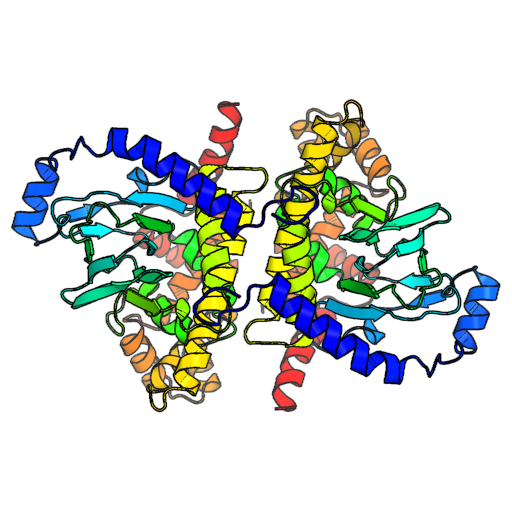63 1 39.34 162 GLN B C 1
ATOM 4116 O O . GLN B 1 162 ? 3.338 27.844 3.266 1 39.34 162 GLN B O 1
ATOM 4121 N N . LYS B 1 163 ? 2.201 26.828 1.967 1 39.66 163 LYS B N 1
ATOM 4122 C CA . LYS B 1 163 ? 1.476 28.078 1.777 1 39.66 163 LYS B CA 1
ATOM 4123 C C . LYS B 1 163 ? 0.12 28.031 2.477 1 39.66 163 LYS B C 1
ATOM 4125 O O . LYS B 1 163 ? -0.462 26.969 2.654 1 39.66 163 LYS B O 1
ATOM 4130 N N . SER B 1 164 ? -0.253 29.125 3.17 1 40 164 SER B N 1
ATOM 4131 C CA . SER B 1 164 ? -1.353 29.578 4.016 1 40 164 SER B CA 1
ATOM 4132 C C . SER B 1 164 ? -2.701 29.344 3.344 1 40 164 SER B C 1
ATOM 4134 O O . SER B 1 164 ? -3.705 29.953 3.723 1 40 164 SER B O 1
ATOM 4136 N N . ILE B 1 165 ? -2.779 28.828 2.107 1 42.81 165 ILE B N 1
ATOM 4137 C CA . ILE B 1 165 ? -4.113 28.906 1.523 1 42.81 165 ILE B CA 1
ATOM 4138 C C . ILE B 1 165 ? -5.074 28.031 2.324 1 42.81 165 ILE B C 1
ATOM 4140 O O . ILE B 1 165 ? -6.285 28.266 2.338 1 42.81 165 ILE B O 1
ATOM 4144 N N . SER B 1 166 ? -4.629 27.062 2.92 1 49.81 166 SER B N 1
ATOM 4145 C CA . SER B 1 166 ? -5.555 26.188 3.635 1 49.81 166 SER B CA 1
ATOM 4146 C C . SER B 1 166 ? -5.055 25.875 5.043 1 49.81 166 SER B C 1
ATOM 4148 O O . SER B 1 166 ? -3.916 26.219 5.387 1 49.81 166 SER B O 1
ATOM 4150 N N . ARG B 1 167 ? -6.016 25.688 5.879 1 61.31 167 ARG B N 1
ATOM 4151 C CA . ARG B 1 167 ? -5.723 25.25 7.238 1 61.31 167 ARG B CA 1
ATOM 4152 C C . ARG B 1 167 ? -4.562 24.266 7.258 1 61.31 167 ARG B C 1
ATOM 4154 O O . ARG B 1 167 ? -4.406 23.469 6.336 1 61.31 167 ARG B O 1
ATOM 4161 N N . ASN B 1 168 ? -3.545 24.578 8.031 1 71 168 ASN B N 1
ATOM 4162 C CA . ASN B 1 168 ? -2.395 23.703 8.203 1 71 168 ASN B CA 1
ATOM 4163 C C . ASN B 1 168 ? -2.797 22.375 8.836 1 71 168 ASN B C 1
ATOM 4165 O O . ASN B 1 168 ? -1.938 21.594 9.266 1 71 168 ASN B O 1
ATOM 4169 N N . PHE B 1 169 ? -4.148 22.25 8.875 1 77.75 169 PHE B N 1
ATOM 4170 C CA . PHE B 1 169 ? -4.633 21 9.461 1 77.75 169 PHE B CA 1
ATOM 4171 C C . PHE B 1 169 ? -5.957 20.594 8.836 1 77.75 169 PHE B C 1
ATOM 4173 O O . PHE B 1 169 ? -6.633 21.406 8.203 1 77.75 169 PHE B O 1
ATOM 4180 N N . MET B 1 170 ? -6.246 19.328 8.844 1 78 170 MET B N 1
ATOM 4181 C CA . MET B 1 170 ? -7.523 18.75 8.43 1 78 170 MET B CA 1
ATOM 4182 C C . MET B 1 170 ? -8.047 17.781 9.484 1 78 170 MET B C 1
ATOM 4184 O O . MET B 1 170 ? -7.281 17.016 10.062 1 78 170 MET B O 1
ATOM 4188 N N . THR B 1 171 ? -9.352 17.906 9.711 1 82.62 171 THR B N 1
ATOM 4189 C CA . THR B 1 171 ? -9.992 17 10.664 1 82.62 171 THR B CA 1
ATOM 4190 C C . THR B 1 171 ? -10.922 16.031 9.953 1 82.62 171 THR B C 1
ATOM 4192 O O . THR B 1 171 ? -11.609 16.406 9 1 82.62 171 THR B O 1
ATOM 4195 N N . PHE B 1 172 ? -10.906 14.812 10.406 1 84.56 172 PHE B N 1
ATOM 4196 C CA . PHE B 1 172 ? -11.758 13.766 9.867 1 84.56 172 PHE B CA 1
ATOM 4197 C C . PHE B 1 172 ? -12.555 13.086 10.977 1 84.56 172 PHE B C 1
ATOM 4199 O O . PHE B 1 172 ? -11.977 12.617 11.953 1 84.56 172 PHE B O 1
ATOM 4206 N N . HIS B 1 173 ? -13.836 13.047 10.805 1 86.75 173 HIS B N 1
ATOM 4207 C CA . HIS B 1 173 ? -14.711 12.289 11.688 1 86.75 173 HIS B CA 1
ATOM 4208 C C . HIS B 1 173 ? -14.992 10.898 11.125 1 86.75 173 HIS B C 1
ATOM 4210 O O . HIS B 1 173 ? -16.031 10.672 10.5 1 86.75 173 HIS B O 1
ATOM 4216 N N . THR B 1 174 ? -14.102 9.945 11.422 1 87.5 174 THR B N 1
ATOM 4217 C CA . THR B 1 174 ? -14.086 8.664 10.727 1 87.5 174 THR B CA 1
ATOM 4218 C C . THR B 1 174 ? -15.312 7.832 11.086 1 87.5 174 THR B C 1
ATOM 4220 O O . THR B 1 174 ? -15.672 6.906 10.359 1 87.5 174 THR B O 1
ATOM 4223 N N . GLN B 1 175 ? -15.953 8.133 12.18 1 84.69 175 GLN B N 1
ATOM 4224 C CA . GLN B 1 175 ? -17.156 7.398 12.555 1 84.69 175 GLN B CA 1
ATOM 4225 C C . GLN B 1 175 ? -18.297 7.645 11.562 1 84.69 175 GLN B C 1
ATOM 4227 O O . GLN B 1 175 ? -19.25 6.875 11.5 1 84.69 175 GLN B O 1
ATOM 4232 N N . ASP B 1 176 ? -18.172 8.75 10.828 1 80.75 176 ASP B N 1
ATOM 4233 C CA . ASP B 1 176 ? -19.188 9.086 9.828 1 80.75 176 ASP B CA 1
ATOM 4234 C C . ASP B 1 176 ? -18.891 8.406 8.492 1 80.75 176 ASP B C 1
ATOM 4236 O O . ASP B 1 176 ? -19.688 8.492 7.559 1 80.75 176 ASP B O 1
ATOM 4240 N N . PHE B 1 177 ? -17.797 7.742 8.414 1 85.62 177 PHE B N 1
ATOM 4241 C CA . PHE B 1 177 ? -17.406 7.082 7.172 1 85.62 177 PHE B CA 1
ATOM 4242 C C . PHE B 1 177 ? -18.203 5.797 6.973 1 85.62 177 PHE B C 1
ATOM 4244 O O . PHE B 1 177 ? -18.703 5.215 7.938 1 85.62 177 PHE B O 1
ATOM 4251 N N . PRO B 1 178 ? -18.297 5.344 5.762 1 83.19 178 PRO B N 1
ATOM 4252 C CA . PRO B 1 178 ? -19.062 4.125 5.488 1 83.19 178 PRO B CA 1
ATOM 4253 C C . PRO B 1 178 ? -18.406 2.871 6.055 1 83.19 178 PRO B C 1
ATOM 4255 O O . PRO B 1 178 ? -19.078 1.871 6.301 1 83.19 178 PRO B O 1
ATOM 4258 N N . SER B 1 179 ? -17.141 2.918 6.262 1 88.06 179 SER B N 1
ATOM 4259 C CA . SER B 1 179 ? -16.422 1.759 6.762 1 88.06 179 SER B CA 1
ATOM 4260 C C . SER B 1 179 ? -15.406 2.162 7.832 1 88.06 179 SER B C 1
ATOM 4262 O O . SER B 1 179 ? -15.109 3.348 7.996 1 88.06 179 SER B O 1
ATOM 4264 N N . ASP B 1 180 ? -14.922 1.113 8.531 1 89.88 180 ASP B N 1
ATOM 4265 C CA . ASP B 1 180 ? -13.93 1.366 9.57 1 89.88 180 ASP B CA 1
ATOM 4266 C C . ASP B 1 180 ? -12.516 1.234 9.023 1 89.88 180 ASP B C 1
ATOM 4268 O O . ASP B 1 180 ? -11.562 1.052 9.789 1 89.88 180 ASP B O 1
ATOM 4272 N N . ASP B 1 181 ? -12.398 1.307 7.707 1 92.94 181 ASP B N 1
ATOM 4273 C CA . ASP B 1 181 ? -11.109 1.07 7.062 1 92.94 181 ASP B CA 1
ATOM 4274 C C . ASP B 1 181 ? -10.07 2.1 7.512 1 92.94 181 ASP B C 1
ATOM 4276 O O . ASP B 1 181 ? -8.906 1.762 7.73 1 92.94 181 ASP B O 1
ATOM 4280 N N . ALA B 1 182 ? -10.5 3.369 7.629 1 91.94 182 ALA B N 1
ATOM 4281 C CA . ALA B 1 182 ? -9.57 4.402 8.078 1 91.94 182 ALA B CA 1
ATOM 4282 C C . ALA B 1 182 ? -8.984 4.059 9.445 1 91.94 182 ALA B C 1
ATOM 4284 O O . ALA B 1 182 ? -7.77 4.129 9.641 1 91.94 182 ALA B O 1
ATOM 4285 N N . GLU B 1 183 ? -9.828 3.676 10.344 1 93.31 183 GLU B N 1
ATOM 4286 C CA . GLU B 1 183 ? -9.398 3.287 11.68 1 93.31 183 GLU B CA 1
ATOM 4287 C C . GLU B 1 183 ? -8.461 2.084 11.633 1 93.31 183 GLU B C 1
ATOM 4289 O O . GLU B 1 183 ? -7.473 2.035 12.367 1 93.31 183 GLU B O 1
ATOM 4294 N N . THR B 1 184 ? -8.82 1.148 10.812 1 93.56 184 THR B N 1
ATOM 4295 C CA . THR B 1 184 ? -8 -0.052 10.664 1 93.56 184 THR B CA 1
ATOM 4296 C C . THR B 1 184 ? -6.586 0.305 10.227 1 93.56 184 THR B C 1
ATOM 4298 O O . THR B 1 184 ? -5.613 -0.251 10.742 1 93.56 184 THR B O 1
ATOM 4301 N N . TYR B 1 185 ? -6.457 1.204 9.297 1 95.19 185 TYR B N 1
ATOM 4302 C CA . TYR B 1 185 ? -5.137 1.602 8.82 1 95.19 185 TYR B CA 1
ATOM 4303 C C . TYR B 1 185 ? -4.367 2.338 9.914 1 95.19 185 TYR B C 1
ATOM 4305 O O . TYR B 1 185 ? -3.15 2.174 10.039 1 95.19 185 TYR B O 1
ATOM 4313 N N . VAL B 1 186 ? -5.02 3.174 10.711 1 95.81 186 VAL B N 1
ATOM 4314 C CA . VAL B 1 186 ? -4.359 3.861 11.812 1 95.81 186 VAL B CA 1
ATOM 4315 C C . VAL B 1 186 ? -3.834 2.84 12.82 1 95.81 186 VAL B C 1
ATOM 4317 O O . VAL B 1 186 ? -2.691 2.938 13.273 1 95.81 186 VAL B O 1
ATOM 4320 N N . HIS B 1 187 ? -4.676 1.898 13.148 1 95.25 187 HIS B N 1
ATOM 4321 C CA . HIS B 1 187 ? -4.27 0.846 14.078 1 95.25 187 HIS B CA 1
ATOM 4322 C C . HIS B 1 187 ? -3.055 0.088 13.547 1 95.25 187 HIS B C 1
ATOM 4324 O O . HIS B 1 187 ? -2.141 -0.23 14.312 1 95.25 187 HIS B O 1
ATOM 4330 N N . ARG B 1 188 ? -3.078 -0.159 12.273 1 95 188 ARG B N 1
ATOM 4331 C CA . ARG B 1 188 ? -1.949 -0.861 11.672 1 95 188 ARG B CA 1
ATOM 4332 C C . ARG B 1 188 ? -0.673 -0.032 11.773 1 95 188 ARG B C 1
ATOM 4334 O O . ARG B 1 188 ? 0.398 -0.566 12.07 1 95 188 ARG B O 1
ATOM 4341 N N . LEU B 1 189 ? -0.758 1.238 11.5 1 94.88 189 LEU B N 1
ATOM 4342 C CA . LEU B 1 189 ? 0.396 2.123 11.617 1 94.88 189 LEU B CA 1
ATOM 4343 C C . LEU B 1 189 ? 1.009 2.029 13.008 1 94.88 189 LEU B C 1
ATOM 4345 O O . LEU B 1 189 ? 2.223 1.855 13.148 1 94.88 189 LEU B O 1
ATOM 4349 N N . ILE B 1 190 ? 0.156 2.096 14.039 1 93.44 190 ILE B N 1
ATOM 4350 C CA . ILE B 1 190 ? 0.604 2.094 15.422 1 93.44 190 ILE B CA 1
ATOM 4351 C C . ILE B 1 190 ? 1.21 0.734 15.766 1 93.44 190 ILE B C 1
ATOM 4353 O O . ILE B 1 190 ? 2.287 0.661 16.359 1 93.44 190 ILE B O 1
ATOM 4357 N N . MET B 1 191 ? 0.559 -0.284 15.312 1 93.31 191 MET B N 1
ATOM 4358 C CA . MET B 1 191 ? 1.024 -1.631 15.625 1 93.31 191 MET B CA 1
ATOM 4359 C C . MET B 1 191 ? 2.342 -1.932 14.922 1 93.31 191 MET B C 1
ATOM 4361 O O . MET B 1 191 ? 3.246 -2.527 15.508 1 93.31 191 MET B O 1
ATOM 4365 N N . GLU B 1 192 ? 2.43 -1.568 13.656 1 92.69 192 GLU B N 1
ATOM 4366 C CA . GLU B 1 192 ? 3.672 -1.796 12.922 1 92.69 192 GLU B CA 1
ATOM 4367 C C . GLU B 1 192 ? 4.84 -1.055 13.57 1 92.69 192 GLU B C 1
ATOM 4369 O O . GLU B 1 192 ? 5.953 -1.579 13.641 1 92.69 192 GLU B O 1
ATOM 4374 N N . ASN B 1 193 ? 4.574 0.15 13.977 1 90.44 193 ASN B N 1
ATOM 4375 C CA . ASN B 1 193 ? 5.602 0.937 14.648 1 90.44 193 ASN B CA 1
ATOM 4376 C C . ASN B 1 193 ? 6.027 0.294 15.969 1 90.44 193 ASN B C 1
ATOM 4378 O O . ASN B 1 193 ? 7.188 0.387 16.359 1 90.44 193 ASN B O 1
ATOM 4382 N N . HIS B 1 194 ? 5.176 -0.309 16.672 1 88.75 194 HIS B N 1
ATOM 4383 C CA . HIS B 1 194 ? 5.422 -0.887 17.984 1 88.75 194 HIS B CA 1
ATOM 4384 C C . HIS B 1 194 ? 6.137 -2.23 17.875 1 88.75 194 HIS B C 1
ATOM 4386 O O . HIS B 1 194 ? 7.145 -2.459 18.547 1 88.75 194 HIS B O 1
ATOM 4392 N N . PHE B 1 195 ? 5.59 -3.123 16.984 1 88.25 195 PHE B N 1
ATOM 4393 C CA . PHE B 1 195 ? 6.059 -4.504 16.953 1 88.25 195 PHE B CA 1
ATOM 4394 C C . PHE B 1 195 ? 7.277 -4.641 16.062 1 88.25 195 PHE B C 1
ATOM 4396 O O . PHE B 1 195 ? 8.102 -5.543 16.25 1 88.25 195 PHE B O 1
ATOM 4403 N N . LYS B 1 196 ? 7.367 -3.863 15.023 1 87.69 196 LYS B N 1
ATOM 4404 C CA . LYS B 1 196 ? 8.477 -3.857 14.07 1 87.69 196 LYS B CA 1
ATOM 4405 C C . LYS B 1 196 ? 8.727 -5.254 13.516 1 87.69 196 LYS B C 1
ATOM 4407 O O . LYS B 1 196 ? 9.859 -5.742 13.531 1 87.69 196 LYS B O 1
ATOM 4412 N N . ASP B 1 197 ? 7.633 -5.867 13.086 1 83.5 197 ASP B N 1
ATOM 4413 C CA . ASP B 1 197 ? 7.711 -7.195 12.477 1 83.5 197 ASP B CA 1
ATOM 4414 C C . ASP B 1 197 ? 8.367 -7.133 11.102 1 83.5 197 ASP B C 1
ATOM 4416 O O . ASP B 1 197 ? 8.703 -6.051 10.617 1 83.5 197 ASP B O 1
ATOM 4420 N N . ILE B 1 198 ? 8.555 -8.25 10.5 1 78.56 198 ILE B N 1
ATOM 4421 C CA . ILE B 1 198 ? 9.156 -8.352 9.172 1 78.56 198 ILE B CA 1
ATOM 4422 C C . ILE B 1 198 ? 8.43 -7.422 8.203 1 78.56 198 ILE B C 1
ATOM 4424 O O . ILE B 1 198 ? 7.199 -7.414 8.148 1 78.56 198 ILE B O 1
ATOM 4428 N N . TYR B 1 199 ? 9.164 -6.523 7.543 1 80.69 199 TYR B N 1
ATOM 4429 C CA . TYR B 1 199 ? 8.664 -5.609 6.527 1 80.69 199 TYR B CA 1
ATOM 4430 C C . TYR B 1 199 ? 7.797 -4.52 7.148 1 80.69 199 TYR B C 1
ATOM 4432 O O . TYR B 1 199 ? 6.848 -4.043 6.523 1 80.69 199 TYR B O 1
ATOM 4440 N N . TYR B 1 200 ? 8.055 -4.219 8.383 1 87.56 200 TYR B N 1
ATOM 4441 C CA . TYR B 1 200 ? 7.188 -3.258 9.055 1 87.56 200 TYR B CA 1
ATOM 4442 C C . TYR B 1 200 ? 7.258 -1.894 8.383 1 87.56 200 TYR B C 1
ATOM 4444 O O . TYR B 1 200 ? 6.254 -1.183 8.297 1 87.56 200 TYR B O 1
ATOM 4452 N N . ASN B 1 201 ? 8.445 -1.521 7.828 1 84.12 201 ASN B N 1
ATOM 4453 C CA . ASN B 1 201 ? 8.555 -0.234 7.148 1 84.12 201 ASN B CA 1
ATOM 4454 C C . ASN B 1 201 ? 7.672 -0.181 5.902 1 84.12 201 ASN B C 1
ATOM 4456 O O . ASN B 1 201 ? 6.996 0.818 5.66 1 84.12 201 ASN B O 1
ATOM 4460 N N . LYS B 1 202 ? 7.734 -1.2 5.152 1 84.94 202 LYS B N 1
ATOM 4461 C CA . LYS B 1 202 ? 6.887 -1.269 3.965 1 84.94 202 LYS B CA 1
ATOM 4462 C C . LYS B 1 202 ? 5.41 -1.286 4.348 1 84.94 202 LYS B C 1
ATOM 4464 O O . LYS B 1 202 ? 4.586 -0.662 3.676 1 84.94 202 LYS B O 1
ATOM 4469 N N . SER B 1 203 ? 5.117 -2.033 5.367 1 91.56 203 SER B N 1
ATOM 4470 C CA . SER B 1 203 ? 3.744 -2.078 5.859 1 91.56 203 SER B CA 1
ATOM 4471 C C . SER B 1 203 ? 3.275 -0.699 6.312 1 91.56 203 SER B C 1
ATOM 4473 O O . SER B 1 203 ? 2.125 -0.323 6.086 1 91.56 203 SER B O 1
ATOM 4475 N N . ILE B 1 204 ? 4.16 0.03 6.941 1 92.5 204 ILE B N 1
ATOM 4476 C CA . ILE B 1 204 ? 3.855 1.399 7.34 1 92.5 204 ILE B CA 1
ATOM 4477 C C . ILE B 1 204 ? 3.568 2.246 6.102 1 92.5 204 ILE B C 1
ATOM 4479 O O . ILE B 1 204 ? 2.582 2.984 6.059 1 92.5 204 ILE B O 1
ATOM 4483 N N . GLU B 1 205 ? 4.348 2.105 5.133 1 87.44 205 GLU B N 1
ATOM 4484 C CA . GLU B 1 205 ? 4.172 2.859 3.896 1 87.44 205 GLU B CA 1
ATOM 4485 C C . GLU B 1 205 ? 2.805 2.586 3.273 1 87.44 205 GLU B C 1
ATOM 4487 O O . GLU B 1 205 ? 2.064 3.52 2.955 1 87.44 205 GLU B O 1
ATOM 4492 N N . ILE B 1 206 ? 2.51 1.344 3.135 1 90.44 206 ILE B N 1
ATOM 4493 C CA . ILE B 1 206 ? 1.269 1.015 2.443 1 90.44 206 ILE B CA 1
ATOM 4494 C C . ILE B 1 206 ? 0.076 1.364 3.33 1 90.44 206 ILE B C 1
ATOM 4496 O O . ILE B 1 206 ? -0.984 1.749 2.832 1 90.44 206 ILE B O 1
ATOM 4500 N N . SER B 1 207 ? 0.23 1.229 4.641 1 94.5 207 SER B N 1
ATOM 4501 C CA . SER B 1 207 ? -0.844 1.602 5.559 1 94.5 207 SER B CA 1
ATOM 4502 C C . SER B 1 207 ? -1.132 3.098 5.492 1 94.5 207 SER B C 1
ATOM 4504 O O . SER B 1 207 ? -2.291 3.516 5.555 1 94.5 207 SER B O 1
ATOM 4506 N N . LEU B 1 208 ? -0.091 3.848 5.383 1 91.69 208 LEU B N 1
ATOM 4507 C CA . LEU B 1 208 ? -0.285 5.289 5.273 1 91.69 208 LEU B CA 1
ATOM 4508 C C . LEU B 1 208 ? -1.014 5.641 3.98 1 91.69 208 LEU B C 1
ATOM 4510 O O . LEU B 1 208 ? -1.947 6.449 3.99 1 91.69 208 LEU B O 1
ATOM 4514 N N . VAL B 1 209 ? -0.604 5.082 2.881 1 88.75 209 VAL B N 1
ATOM 4515 C CA . VAL B 1 209 ? -1.279 5.309 1.607 1 88.75 209 VAL B CA 1
ATOM 4516 C C . VAL B 1 209 ? -2.742 4.887 1.715 1 88.75 209 VAL B C 1
ATOM 4518 O O . VAL B 1 209 ? -3.639 5.617 1.287 1 88.75 209 VAL B O 1
ATOM 4521 N N . GLY B 1 210 ? -2.945 3.703 2.295 1 92.5 210 GLY B N 1
ATOM 4522 C CA . GLY B 1 210 ? -4.305 3.229 2.504 1 92.5 210 GLY B CA 1
ATOM 4523 C C . GLY B 1 210 ? -5.141 4.172 3.348 1 92.5 210 GLY B C 1
ATOM 4524 O O . GLY B 1 210 ? -6.316 4.402 3.051 1 92.5 210 GLY B O 1
ATOM 4525 N N . LEU B 1 211 ? -4.551 4.688 4.367 1 91.81 211 LEU B N 1
ATOM 4526 C CA . LEU B 1 211 ? -5.254 5.645 5.215 1 91.81 211 LEU B CA 1
ATOM 4527 C C . LEU B 1 211 ? -5.695 6.863 4.406 1 91.81 211 LEU B C 1
ATOM 4529 O O . LEU B 1 211 ? -6.855 7.27 4.477 1 91.81 211 LEU B O 1
ATOM 4533 N N . PHE B 1 212 ? -4.812 7.402 3.645 1 85.44 212 PHE B N 1
ATOM 4534 C CA . PHE B 1 212 ? -5.121 8.594 2.869 1 85.44 212 PHE B CA 1
ATOM 4535 C C . PHE B 1 212 ? -6.215 8.312 1.846 1 85.44 212 PHE B C 1
ATOM 4537 O O . PHE B 1 212 ? -7.066 9.164 1.584 1 85.44 212 PHE B O 1
ATOM 4544 N N . ILE B 1 213 ? -6.176 7.176 1.262 1 86.88 213 ILE B N 1
ATOM 4545 C CA . ILE B 1 213 ? -7.223 6.781 0.326 1 86.88 213 ILE B CA 1
ATOM 4546 C C . ILE B 1 213 ? -8.578 6.785 1.034 1 86.88 213 ILE B C 1
ATOM 4548 O O . ILE B 1 213 ? -9.531 7.387 0.549 1 86.88 213 ILE B O 1
ATOM 4552 N N . GLU B 1 214 ? -8.609 6.176 2.191 1 89.62 214 GLU B N 1
ATOM 4553 C CA . GLU B 1 214 ? -9.867 6.059 2.912 1 89.62 214 GLU B CA 1
ATOM 4554 C C . GLU B 1 214 ? -10.359 7.422 3.396 1 89.62 214 GLU B C 1
ATOM 4556 O O . GLU B 1 214 ? -11.562 7.676 3.439 1 89.62 214 GLU B O 1
ATOM 4561 N N . LEU B 1 215 ? -9.438 8.242 3.834 1 85.06 215 LEU B N 1
ATOM 4562 C CA . LEU B 1 215 ? -9.82 9.594 4.246 1 85.06 215 LEU B CA 1
ATOM 4563 C C . LEU B 1 215 ? -10.414 10.367 3.072 1 85.06 215 LEU B C 1
ATOM 4565 O O . LEU B 1 215 ? -11.398 11.086 3.232 1 85.06 215 LEU B O 1
ATOM 4569 N N . THR B 1 216 ? -9.812 10.211 1.933 1 79.56 216 THR B N 1
ATOM 4570 C CA . THR B 1 216 ? -10.312 10.859 0.728 1 79.56 216 THR B CA 1
ATOM 4571 C C . THR B 1 216 ? -11.703 10.344 0.375 1 79.56 216 THR B C 1
ATOM 4573 O O . THR B 1 216 ? -12.609 11.133 0.096 1 79.56 216 THR B O 1
ATOM 4576 N N . ARG B 1 217 ? -11.844 9.055 0.395 1 81.38 217 ARG B N 1
ATOM 4577 C CA . ARG B 1 217 ? -13.133 8.445 0.086 1 81.38 217 ARG B CA 1
ATOM 4578 C C . ARG B 1 217 ? -14.203 8.906 1.069 1 81.38 217 ARG B C 1
ATOM 4580 O O . ARG B 1 217 ? -15.328 9.227 0.668 1 81.38 217 ARG B O 1
ATOM 4587 N N . GLY B 1 218 ? -13.859 8.883 2.318 1 79.44 218 GLY B N 1
ATOM 4588 C CA . GLY B 1 218 ? -14.789 9.328 3.348 1 79.44 218 GLY B CA 1
ATOM 4589 C C . GLY B 1 218 ? -15.18 10.789 3.207 1 79.44 218 GLY B C 1
ATOM 4590 O O . GLY B 1 218 ? -16.344 11.148 3.418 1 79.44 218 GLY B O 1
ATOM 4591 N N . TYR B 1 219 ? -14.234 11.539 2.965 1 70.62 219 TYR B N 1
ATOM 4592 C CA . TYR B 1 219 ? -14.484 12.961 2.779 1 70.62 219 TYR B CA 1
ATOM 4593 C C . TYR B 1 219 ? -15.43 13.203 1.613 1 70.62 219 TYR B C 1
ATOM 4595 O O . TYR B 1 219 ? -16.344 14.023 1.7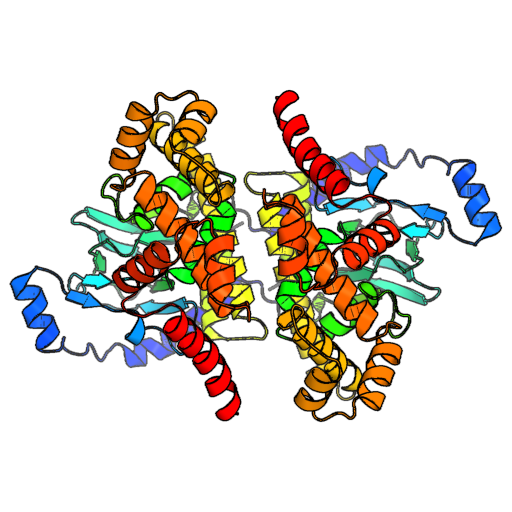12 1 70.62 219 TYR B O 1
ATOM 4603 N N . LYS B 1 220 ? -15.18 12.594 0.522 1 70.06 220 LYS B N 1
ATOM 4604 C CA . LYS B 1 220 ? -16.031 12.742 -0.655 1 70.06 220 LYS B CA 1
ATOM 4605 C C . LYS B 1 220 ? -17.453 12.273 -0.366 1 70.06 220 LYS B C 1
ATOM 4607 O O . LYS B 1 220 ? -18.422 12.875 -0.849 1 70.06 220 LYS B O 1
ATOM 4612 N N . HIS B 1 221 ? -17.516 11.258 0.242 1 70.94 221 HIS B N 1
ATOM 4613 C CA . HIS B 1 221 ? -18.828 10.742 0.613 1 70.94 221 HIS B CA 1
ATOM 4614 C C . HIS B 1 221 ? -19.609 11.766 1.433 1 70.94 221 HIS B C 1
ATOM 4616 O O . HIS B 1 221 ? -20.812 11.938 1.239 1 70.94 221 HIS B O 1
ATOM 4622 N N . ARG B 1 222 ? -19 12.414 2.301 1 64.44 222 ARG B N 1
ATOM 4623 C CA . ARG B 1 222 ? -19.641 13.414 3.145 1 64.44 222 ARG B CA 1
ATOM 4624 C C . ARG B 1 222 ? -19.984 14.664 2.342 1 64.44 222 ARG B C 1
ATOM 4626 O O . ARG B 1 222 ? -21.031 15.289 2.572 1 64.44 222 ARG B O 1
ATOM 4633 N N . GLN B 1 223 ? -18.953 15.094 1.504 1 58.56 223 GLN B N 1
ATOM 4634 C CA . GLN B 1 223 ? -19.234 16.25 0.657 1 58.56 223 GLN B CA 1
ATOM 4635 C C . GLN B 1 223 ? -20.453 16 -0.227 1 58.56 223 GLN B C 1
ATOM 4637 O O . GLN B 1 223 ? -21.266 16.906 -0.46 1 58.56 223 GLN B O 1
ATOM 4642 N N . ASP B 1 224 ? -20.359 14.898 -0.892 1 48.91 224 ASP B N 1
ATOM 4643 C CA . ASP B 1 224 ? -21.516 14.578 -1.712 1 48.91 224 ASP B CA 1
ATOM 4644 C C . ASP B 1 224 ? -22.797 14.656 -0.894 1 48.91 224 ASP B C 1
ATOM 4646 O O . ASP B 1 224 ? -23.875 14.969 -1.433 1 48.91 224 ASP B O 1
ATOM 4650 N N . GLN B 1 225 ? -22.562 14.266 0.284 1 46.12 225 GLN B N 1
ATOM 4651 C CA . GLN B 1 225 ? -23.75 14.398 1.123 1 46.12 225 GLN B CA 1
ATOM 4652 C C . GLN B 1 225 ? -23.984 15.852 1.516 1 46.12 225 GLN B C 1
ATOM 4654 O O . GLN B 1 225 ? -25.109 16.25 1.788 1 46.12 225 GLN B O 1
ATOM 4659 N N . ASN B 1 226 ? -22.844 16.547 1.705 1 44.16 226 ASN B N 1
ATOM 4660 C CA . ASN B 1 226 ? -22.969 17.969 2.025 1 44.16 226 ASN B CA 1
ATOM 4661 C C . ASN B 1 226 ? -22.578 18.844 0.838 1 44.16 226 ASN B C 1
ATOM 4663 O O . ASN B 1 226 ? -21.734 18.453 0.026 1 44.16 226 ASN B O 1
ATOM 4667 N N . SER B 1 227 ? -23.438 19.781 0.209 1 36.25 227 SER B N 1
ATOM 4668 C CA . SER B 1 227 ? -23.406 20.609 -0.981 1 36.25 227 SER B CA 1
ATOM 4669 C C . SER B 1 227 ? -21.984 21.109 -1.264 1 36.25 227 SER B C 1
ATOM 4671 O O . SER B 1 227 ? -21.453 20.906 -2.359 1 36.25 227 SER B O 1
ATOM 4673 N N . SER B 1 228 ? -21.703 22.5 -1.042 1 32 228 SER B N 1
ATOM 4674 C CA . SER B 1 228 ? -21.016 23.578 -1.752 1 32 228 SER B CA 1
ATOM 4675 C C . SER B 1 228 ? -19.516 23.578 -1.473 1 32 228 SER B C 1
ATOM 4677 O O . SER B 1 228 ? -18.891 24.625 -1.354 1 32 228 SER B O 1
ATOM 4679 N N . ILE B 1 229 ? -18.938 22.766 -0.9 1 34.66 229 ILE B N 1
ATOM 4680 C CA . ILE B 1 229 ? -17.609 23.297 -0.636 1 34.66 229 ILE B CA 1
ATOM 4681 C C . ILE B 1 229 ? -16.859 23.516 -1.955 1 34.66 229 ILE B C 1
ATOM 4683 O O . ILE B 1 229 ? -16.844 22.641 -2.822 1 34.66 229 ILE B O 1
ATOM 4687 N N . GLU B 1 230 ? -16.5 24.688 -2.291 1 34.91 230 GLU B N 1
ATOM 4688 C CA . GLU B 1 230 ? -15.93 25.406 -3.432 1 34.91 230 GLU B CA 1
ATOM 4689 C C . GLU B 1 230 ? -14.758 24.641 -4.039 1 34.91 230 GLU B C 1
ATOM 4691 O O . GLU B 1 230 ? -13.836 24.25 -3.328 1 34.91 230 GLU B O 1
ATOM 4696 N N . LEU B 1 231 ? -14.766 24.016 -5.156 1 35.97 231 LEU B N 1
ATOM 4697 C CA . LEU B 1 231 ? -14.117 23.438 -6.32 1 35.97 231 LEU B CA 1
ATOM 4698 C C . LEU B 1 231 ? -12.773 24.109 -6.582 1 35.97 231 LEU B C 1
ATOM 4700 O O . LEU B 1 231 ? -12.086 23.781 -7.559 1 35.97 231 LEU B O 1
ATOM 4704 N N . GLY B 1 232 ? -12.609 25.234 -6.051 1 38.81 232 GLY B N 1
ATOM 4705 C CA . GLY B 1 232 ? -11.453 25.984 -6.508 1 38.81 232 GLY B CA 1
ATOM 4706 C C . GLY B 1 232 ? -10.148 25.25 -6.324 1 38.81 232 GLY B C 1
ATOM 4707 O O . GLY B 1 232 ? -9.227 25.391 -7.125 1 38.81 232 GLY B O 1
ATOM 4708 N N . MET B 1 233 ? -9.914 24.562 -5.238 1 41.75 233 MET B N 1
ATOM 4709 C CA . MET B 1 233 ? -8.672 23.922 -4.832 1 41.75 233 MET B CA 1
ATOM 4710 C C . MET B 1 233 ? -8.406 22.656 -5.652 1 41.75 233 MET B C 1
ATOM 4712 O O . MET B 1 233 ? -7.266 22.219 -5.762 1 41.75 233 MET B O 1
ATOM 4716 N N . SER B 1 234 ? -9.477 22.188 -6.234 1 48.5 234 SER B N 1
ATOM 4717 C CA . SER B 1 234 ? -9.398 20.969 -7.043 1 48.5 234 SER B CA 1
ATOM 4718 C C . SER B 1 234 ? -8.5 21.172 -8.258 1 48.5 234 SER B C 1
ATOM 4720 O O . SER B 1 234 ? -7.695 20.297 -8.594 1 48.5 234 SER B O 1
ATOM 4722 N N . ASN B 1 235 ? -8.477 22.438 -8.773 1 57.38 235 ASN B N 1
ATOM 4723 C CA . ASN B 1 235 ? -7.75 22.672 -10.016 1 57.38 235 ASN B CA 1
ATOM 4724 C C . ASN B 1 235 ? -6.242 22.75 -9.781 1 57.38 235 ASN B C 1
ATOM 4726 O O . ASN B 1 235 ? -5.465 22.203 -10.57 1 57.38 235 ASN B O 1
ATOM 4730 N N . VAL B 1 236 ? -5.891 23.234 -8.578 1 65.38 236 VAL B N 1
ATOM 4731 C CA . VAL B 1 236 ? -4.465 23.453 -8.367 1 65.38 236 VAL B CA 1
ATOM 4732 C C . VAL B 1 236 ? -3.768 22.125 -8.102 1 65.38 236 VAL B C 1
ATOM 4734 O O . VAL B 1 236 ? -2.65 21.891 -8.57 1 65.38 236 VAL B O 1
ATOM 4737 N N . SER B 1 237 ? -4.531 21.328 -7.434 1 60.75 237 SER B N 1
ATOM 4738 C CA . SER B 1 237 ? -3.963 20 -7.195 1 60.75 237 SER B CA 1
ATOM 4739 C C . SER B 1 237 ? -3.748 19.25 -8.5 1 60.75 237 SER B C 1
ATOM 4741 O O . SER B 1 237 ? -2.732 18.578 -8.672 1 60.75 237 SER B O 1
ATOM 4743 N N . GLN B 1 238 ? -4.648 19.375 -9.359 1 63.5 238 GLN B N 1
ATOM 4744 C CA . GLN B 1 238 ? -4.504 18.75 -10.672 1 63.5 238 GLN B CA 1
ATOM 4745 C C . GLN B 1 238 ? -3.334 19.359 -11.438 1 63.5 238 GLN B C 1
ATOM 4747 O O . GLN B 1 238 ? -2.621 18.656 -12.156 1 63.5 238 GLN B O 1
ATOM 4752 N N . ILE B 1 239 ? -3.172 20.578 -11.195 1 74.75 239 ILE B N 1
ATOM 4753 C CA . ILE B 1 239 ? -2.088 21.281 -11.867 1 74.75 239 ILE B CA 1
ATOM 4754 C C . ILE B 1 239 ? -0.743 20.781 -11.352 1 74.75 239 ILE B C 1
ATOM 4756 O O . ILE B 1 239 ? 0.153 20.469 -12.133 1 74.75 239 ILE B O 1
ATOM 4760 N N . ILE B 1 240 ? -0.685 20.594 -10.094 1 73.25 240 ILE B N 1
ATOM 4761 C CA . ILE B 1 240 ? 0.569 20.156 -9.484 1 73.25 240 ILE B CA 1
ATOM 4762 C C . ILE B 1 240 ? 0.859 18.719 -9.891 1 73.25 240 ILE B C 1
ATOM 4764 O O . ILE B 1 240 ? 2.002 18.375 -10.195 1 73.25 240 ILE B O 1
ATOM 4768 N N . ALA B 1 241 ? -0.155 17.969 -9.914 1 67.62 241 ALA B N 1
ATOM 4769 C CA . ALA B 1 241 ? 0.012 16.594 -10.359 1 67.62 241 ALA B CA 1
ATOM 4770 C C . ALA B 1 241 ? 0.525 16.531 -11.797 1 67.62 241 ALA B C 1
ATOM 4772 O O . ALA B 1 241 ? 1.417 15.742 -12.109 1 67.62 241 ALA B O 1
ATOM 4773 N N . TYR B 1 242 ? -0.065 17.391 -12.555 1 74.25 242 TYR B N 1
ATOM 4774 C CA . TYR B 1 242 ? 0.365 17.469 -13.945 1 74.25 242 TYR B CA 1
ATOM 4775 C C . TYR B 1 242 ? 1.829 17.875 -14.047 1 74.25 242 TYR B C 1
ATOM 4777 O O . TYR B 1 242 ? 2.59 17.312 -14.836 1 74.25 242 TYR B O 1
ATOM 4785 N N . ILE B 1 243 ? 2.244 18.766 -13.234 1 81.81 243 ILE B N 1
ATOM 4786 C CA . ILE B 1 243 ? 3.631 19.219 -13.219 1 81.81 243 ILE B CA 1
ATOM 4787 C C . ILE B 1 243 ? 4.539 18.078 -12.766 1 81.81 243 ILE B C 1
ATOM 4789 O O . ILE B 1 243 ? 5.602 17.859 -13.344 1 81.81 243 ILE B O 1
ATOM 4793 N N . SER B 1 244 ? 4.102 17.406 -11.773 1 75.81 244 SER B N 1
ATOM 4794 C CA . SER B 1 244 ? 4.883 16.297 -11.227 1 75.81 244 SER B CA 1
ATOM 4795 C C . SER B 1 244 ? 5.086 15.203 -12.266 1 75.81 244 SER B C 1
ATOM 4797 O O . SER B 1 244 ? 6.168 14.617 -12.352 1 75.81 244 SER B O 1
ATOM 4799 N N . ASP B 1 245 ? 4.055 15.062 -12.984 1 70.69 245 ASP B N 1
ATOM 4800 C CA . ASP B 1 245 ? 4.109 14 -13.992 1 70.69 245 ASP B CA 1
ATOM 4801 C C . ASP B 1 245 ? 4.996 14.398 -15.164 1 70.69 245 ASP B C 1
ATOM 4803 O O . ASP B 1 245 ? 5.512 13.539 -15.883 1 70.69 245 ASP B O 1
ATOM 4807 N N . HIS B 1 246 ? 5.199 15.688 -15.266 1 79.25 246 HIS B N 1
ATOM 4808 C CA . HIS B 1 246 ? 5.898 16.172 -16.453 1 79.25 246 HIS B CA 1
ATOM 4809 C C . HIS B 1 246 ? 7.09 17.047 -16.078 1 79.25 246 HIS B C 1
ATOM 4811 O O . HIS B 1 246 ? 7.527 17.875 -16.859 1 79.25 246 HIS B O 1
ATOM 4817 N N . TYR B 1 247 ? 7.652 16.766 -14.852 1 83.94 247 TYR B N 1
ATOM 4818 C CA . TYR B 1 247 ? 8.562 17.719 -14.227 1 83.94 247 TYR B CA 1
ATOM 4819 C C . TYR B 1 247 ? 9.859 17.828 -15.016 1 83.94 247 TYR B C 1
ATOM 4821 O O . TYR B 1 247 ? 10.602 18.797 -14.867 1 83.94 247 TYR B O 1
ATOM 4829 N N . LYS B 1 248 ? 10.203 16.984 -15.773 1 83.06 248 LYS B N 1
ATOM 4830 C CA . LYS B 1 248 ? 11.5 16.938 -16.438 1 83.06 248 LYS B CA 1
ATOM 4831 C C . LYS B 1 248 ? 11.609 18.016 -17.516 1 83.06 248 LYS B C 1
ATOM 4833 O O . LYS B 1 248 ? 12.68 18.594 -17.719 1 83.06 248 LYS B O 1
ATOM 4838 N N . ASP B 1 249 ? 10.516 18.234 -18.297 1 85.19 249 ASP B N 1
ATOM 4839 C CA . ASP B 1 249 ? 10.562 19.203 -19.391 1 85.19 249 ASP B CA 1
ATOM 4840 C C . ASP B 1 249 ? 9.258 20 -19.484 1 85.19 249 ASP B C 1
ATOM 4842 O O . ASP B 1 249 ? 8.773 20.281 -20.578 1 85.19 249 ASP B O 1
ATOM 4846 N N . ILE B 1 250 ? 8.844 20.438 -18.438 1 88.69 250 ILE B N 1
ATOM 4847 C CA . ILE B 1 250 ? 7.562 21.141 -18.453 1 88.69 250 ILE B CA 1
ATOM 4848 C C . ILE B 1 250 ? 7.793 22.641 -18.266 1 88.69 250 ILE B C 1
ATOM 4850 O O . ILE B 1 250 ? 8.711 23.047 -17.547 1 88.69 250 ILE B O 1
ATOM 4854 N N . SER B 1 251 ? 6.98 23.375 -19.109 1 91 251 SER B N 1
ATOM 4855 C CA . SER B 1 251 ? 6.961 24.828 -18.938 1 91 251 SER B CA 1
ATOM 4856 C C . SER B 1 251 ? 5.602 25.312 -18.438 1 91 251 SER B C 1
ATOM 4858 O O . SER B 1 251 ? 4.609 24.578 -18.516 1 91 251 SER B O 1
ATOM 4860 N N . ILE B 1 252 ? 5.672 26.531 -17.844 1 91.19 252 ILE B N 1
ATOM 4861 C CA . ILE B 1 252 ? 4.422 27.078 -17.344 1 91.19 252 ILE B CA 1
ATOM 4862 C C . ILE B 1 252 ? 3.412 27.203 -18.484 1 91.19 252 ILE B C 1
ATOM 4864 O O . ILE B 1 252 ? 2.209 27.031 -18.266 1 91.19 252 ILE B O 1
ATOM 4868 N N . LYS B 1 253 ? 3.896 27.531 -19.656 1 90.62 253 LYS B N 1
ATOM 4869 C CA . LYS B 1 253 ? 3.021 27.672 -20.828 1 90.62 253 LYS B CA 1
ATOM 4870 C C . LYS B 1 253 ? 2.344 26.344 -21.156 1 90.62 253 LYS B C 1
ATOM 4872 O O . LYS B 1 253 ? 1.147 26.312 -21.438 1 90.62 253 LYS B O 1
ATOM 4877 N N . GLN B 1 254 ? 3.094 25.344 -21.078 1 91 254 GLN B N 1
ATOM 4878 C CA . GLN B 1 254 ? 2.559 24.016 -21.375 1 91 254 GLN B CA 1
ATOM 4879 C C . GLN B 1 254 ? 1.497 23.609 -20.359 1 91 254 GLN B C 1
ATOM 4881 O O . GLN B 1 254 ? 0.47 23.031 -20.719 1 91 254 GLN B O 1
ATOM 4886 N N . VAL B 1 255 ? 1.786 23.875 -19.094 1 89 255 VAL B N 1
ATOM 4887 C CA . VAL B 1 255 ? 0.826 23.562 -18.047 1 89 255 VAL B CA 1
ATOM 4888 C C . VAL B 1 255 ? -0.453 24.375 -18.25 1 89 255 VAL B C 1
ATOM 4890 O O . VAL B 1 255 ? -1.558 23.828 -18.172 1 89 255 VAL B O 1
ATOM 4893 N N . ALA B 1 256 ? -0.273 25.625 -18.547 1 84.19 256 ALA B N 1
ATOM 4894 C CA . ALA B 1 256 ? -1.406 26.531 -18.766 1 84.19 256 ALA B CA 1
ATOM 4895 C C . ALA B 1 256 ? -2.273 26.047 -19.922 1 84.19 256 ALA B C 1
ATOM 4897 O O . ALA B 1 256 ? -3.498 25.984 -19.797 1 84.19 256 ALA B O 1
ATOM 4898 N N . ASP B 1 257 ? -1.639 25.688 -20.984 1 83.88 257 ASP B N 1
ATOM 4899 C CA . ASP B 1 257 ? -2.355 25.188 -22.156 1 83.88 257 ASP B CA 1
ATOM 4900 C C . ASP B 1 257 ? -3.158 23.938 -21.812 1 83.88 257 ASP B C 1
ATOM 4902 O O . ASP B 1 257 ? -4.309 23.797 -22.219 1 83.88 257 ASP B O 1
ATOM 4906 N N . HIS B 1 258 ? -2.559 23.156 -21.078 1 80.56 258 HIS B N 1
ATOM 4907 C CA . HIS B 1 258 ? -3.191 21.891 -20.734 1 80.56 258 HIS B CA 1
ATOM 4908 C C . HIS B 1 258 ? -4.477 22.125 -19.953 1 80.56 258 HIS B C 1
ATOM 4910 O O . HIS B 1 258 ? -5.453 21.391 -20.125 1 80.56 258 HIS B O 1
ATOM 4916 N N . PHE B 1 259 ? -4.453 23.016 -19.125 1 75.69 259 PHE B N 1
ATOM 4917 C CA . PHE B 1 259 ? -5.594 23.25 -18.25 1 75.69 259 PHE B CA 1
ATOM 4918 C C . PHE B 1 259 ? -6.438 24.422 -18.766 1 75.69 259 PHE B C 1
ATOM 4920 O O . PHE B 1 259 ? -7.344 24.891 -18.062 1 75.69 259 PHE B O 1
ATOM 4927 N N . SER B 1 260 ? -6.016 24.906 -19.984 1 76.31 260 SER B N 1
ATOM 4928 C CA . SER B 1 260 ? -6.715 25.984 -20.656 1 76.31 260 SER B CA 1
ATOM 4929 C C . SER B 1 260 ? -6.715 27.25 -19.812 1 76.31 260 SER B C 1
ATOM 4931 O O . SER B 1 260 ? -7.758 27.891 -19.625 1 76.31 260 SER B O 1
ATOM 4933 N N . TYR B 1 261 ? -5.613 27.469 -19.188 1 77.94 261 TYR B N 1
ATOM 4934 C CA . TYR B 1 261 ? -5.383 28.703 -18.453 1 77.94 261 TYR B CA 1
ATOM 4935 C C . TYR B 1 261 ? -4.43 29.625 -19.219 1 77.94 261 TYR B C 1
ATOM 4937 O O . TYR B 1 261 ? -3.684 29.172 -20.094 1 77.94 261 TYR B O 1
ATOM 4945 N N . HIS B 1 262 ? -4.523 30.906 -19.016 1 76.81 262 HIS B N 1
ATOM 4946 C CA . HIS B 1 262 ? -3.43 31.812 -19.375 1 76.81 262 HIS B CA 1
ATOM 4947 C C . HIS B 1 262 ? -2.244 31.625 -18.422 1 76.81 262 HIS B C 1
ATOM 4949 O O . HIS B 1 262 ? -2.428 31.453 -17.219 1 76.81 262 HIS B O 1
ATOM 4955 N N . PRO B 1 263 ? -1.028 31.688 -18.984 1 86 263 PRO B N 1
ATOM 4956 C CA . PRO B 1 263 ? 0.151 31.453 -18.141 1 86 263 PRO B CA 1
ATOM 4957 C C . PRO B 1 263 ? 0.206 32.406 -16.938 1 86 263 PRO B C 1
ATOM 4959 O O . PRO B 1 263 ? 0.591 31.969 -15.844 1 86 263 PRO B O 1
ATOM 4962 N N . ASN B 1 264 ? -0.232 33.625 -17.141 1 80.5 264 ASN B N 1
ATOM 4963 C CA . ASN B 1 264 ? -0.225 34.562 -16.031 1 80.5 264 ASN B CA 1
ATOM 4964 C C . ASN B 1 264 ? -1.211 34.156 -14.945 1 80.5 264 ASN B C 1
ATOM 4966 O O . ASN B 1 264 ? -0.912 34.281 -13.758 1 80.5 264 ASN B O 1
ATOM 4970 N N . TYR B 1 265 ? -2.312 33.75 -15.398 1 78 265 TYR B N 1
ATOM 4971 C CA . TYR B 1 265 ? -3.312 33.281 -14.445 1 78 265 TYR B CA 1
ATOM 4972 C C . TYR B 1 265 ? -2.812 32.062 -13.688 1 78 265 TYR B C 1
ATOM 4974 O O . TYR B 1 265 ? -2.953 31.969 -12.469 1 78 265 TYR B O 1
ATOM 4982 N N . LEU B 1 266 ? -2.277 31.156 -14.445 1 83.75 2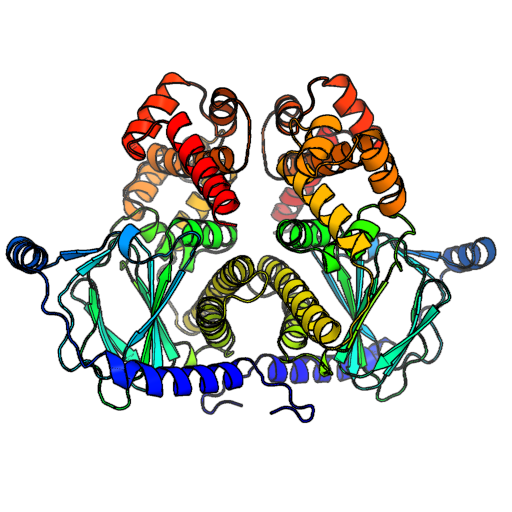66 LEU B N 1
ATOM 4983 C CA . LEU B 1 266 ? -1.743 29.953 -13.812 1 83.75 266 LEU B CA 1
ATOM 4984 C C . LEU B 1 266 ? -0.678 30.312 -12.781 1 83.75 266 LEU B C 1
ATOM 4986 O O . LEU B 1 266 ? -0.648 29.75 -11.695 1 83.75 266 LEU B O 1
ATOM 4990 N N . SER B 1 267 ? 0.161 31.203 -13.164 1 85.5 267 SER B N 1
ATOM 4991 C CA . SER B 1 267 ? 1.204 31.656 -12.25 1 85.5 267 SER B CA 1
ATOM 4992 C C . SER B 1 267 ? 0.607 32.219 -10.969 1 85.5 267 SER B C 1
ATOM 4994 O O . SER B 1 267 ? 1.064 31.891 -9.867 1 85.5 267 SER B O 1
ATOM 4996 N N . SER B 1 268 ? -0.407 33.031 -11.133 1 77.62 268 SER B N 1
ATOM 4997 C CA . SER B 1 268 ? -1.068 33.625 -9.977 1 77.62 268 SER B CA 1
ATOM 4998 C C . SER B 1 268 ? -1.774 32.594 -9.133 1 77.62 268 SER B C 1
ATOM 5000 O O . SER B 1 268 ? -1.752 32.656 -7.902 1 77.62 268 SER B O 1
ATOM 5002 N N . LEU B 1 269 ? -2.377 31.719 -9.82 1 73.75 269 LEU B N 1
ATOM 5003 C CA . LEU B 1 269 ? -3.1 30.641 -9.172 1 73.75 269 LEU B CA 1
ATOM 5004 C C . LEU B 1 269 ? -2.156 29.781 -8.32 1 73.75 269 LEU B C 1
ATOM 5006 O O . LEU B 1 269 ? -2.465 29.469 -7.172 1 73.75 269 LEU B O 1
ATOM 5010 N N . LEU B 1 270 ? -1.023 29.375 -8.945 1 77.31 270 LEU B N 1
ATOM 5011 C CA . LEU B 1 270 ? -0.026 28.578 -8.227 1 77.31 270 LEU B CA 1
ATOM 5012 C C . LEU B 1 270 ? 0.51 29.344 -7.027 1 77.31 270 LEU B C 1
ATOM 5014 O O . LEU B 1 270 ? 0.623 28.797 -5.93 1 77.31 270 LEU B O 1
ATOM 5018 N N . LYS B 1 271 ? 0.799 30.625 -7.277 1 77.44 271 LYS B N 1
ATOM 5019 C CA . LYS B 1 271 ? 1.315 31.453 -6.199 1 77.44 271 LYS B CA 1
ATOM 5020 C C . LYS B 1 271 ? 0.29 31.594 -5.078 1 77.44 271 LYS B C 1
ATOM 5022 O O . LYS B 1 271 ? 0.634 31.5 -3.898 1 77.44 271 LYS B O 1
ATOM 5027 N N . LYS B 1 272 ? -0.884 31.812 -5.492 1 66.38 272 LYS B N 1
ATOM 5028 C CA . LYS B 1 272 ? -1.974 32 -4.543 1 66.38 272 LYS B CA 1
ATOM 5029 C C . LYS B 1 272 ? -2.168 30.781 -3.654 1 66.38 272 LYS B C 1
ATOM 5031 O O . LYS B 1 272 ? -2.344 30.922 -2.441 1 66.38 272 LYS B O 1
ATOM 5036 N N . TYR B 1 273 ? -2.049 29.688 -4.293 1 61.47 273 TYR B N 1
ATOM 5037 C CA . TYR B 1 273 ? -2.471 28.5 -3.57 1 61.47 273 TYR B CA 1
ATOM 5038 C C . TYR B 1 273 ? -1.27 27.75 -2.996 1 61.47 273 TYR B C 1
ATOM 5040 O O . TYR B 1 273 ? -1.415 26.938 -2.084 1 61.47 273 TYR B O 1
ATOM 5048 N N . THR B 1 274 ? -0.03 28 -3.562 1 66 274 THR B N 1
ATOM 5049 C CA . THR B 1 274 ? 1.134 27.25 -3.1 1 66 274 THR B CA 1
ATOM 5050 C C . THR B 1 274 ? 2.184 28.188 -2.514 1 66 274 THR B C 1
ATOM 5052 O O . THR B 1 274 ? 3.143 27.75 -1.884 1 66 274 THR B O 1
ATOM 5055 N N . ASP B 1 275 ? 2.043 29.5 -2.713 1 69.12 275 ASP B N 1
ATOM 5056 C CA . ASP B 1 275 ? 2.992 30.547 -2.373 1 69.12 275 ASP B CA 1
ATOM 5057 C C . ASP B 1 275 ? 4.312 30.359 -3.113 1 69.12 275 ASP B C 1
ATOM 5059 O O . ASP B 1 275 ? 5.359 30.828 -2.66 1 69.12 275 ASP B O 1
ATOM 5063 N N . LYS B 1 276 ? 4.27 29.531 -4.039 1 79.62 276 LYS B N 1
ATOM 5064 C CA . LYS B 1 276 ? 5.457 29.281 -4.852 1 79.62 276 LYS B CA 1
ATOM 5065 C C . LYS B 1 276 ? 5.184 29.562 -6.324 1 79.62 276 LYS B C 1
ATOM 5067 O O . LYS B 1 276 ? 4.051 29.438 -6.793 1 79.62 276 LYS B O 1
ATOM 5072 N N . THR B 1 277 ? 6.199 30.047 -6.898 1 86.81 277 THR B N 1
ATOM 5073 C CA . THR B 1 277 ? 6.121 30.203 -8.352 1 86.81 277 THR B CA 1
ATOM 5074 C C . THR B 1 277 ? 6.195 28.844 -9.039 1 86.81 277 THR B C 1
ATOM 5076 O O . THR B 1 277 ? 6.543 27.844 -8.414 1 86.81 277 THR B O 1
ATOM 5079 N N . PHE B 1 278 ? 5.762 28.828 -10.273 1 89 278 PHE B N 1
ATOM 5080 C CA . PHE B 1 278 ? 5.887 27.625 -11.094 1 89 278 PHE B CA 1
ATOM 5081 C C . PHE B 1 278 ? 7.305 27.062 -11.031 1 89 278 PHE B C 1
ATOM 5083 O O . PHE B 1 278 ? 7.5 25.859 -10.852 1 89 278 PHE B O 1
ATOM 5090 N N . SER B 1 279 ? 8.258 27.922 -11.094 1 89.19 279 SER B N 1
ATOM 5091 C CA . SER B 1 279 ? 9.656 27.516 -11.109 1 89.19 279 SER B CA 1
ATOM 5092 C C . SER B 1 279 ? 10.055 26.859 -9.797 1 89.19 279 SER B C 1
ATOM 5094 O O . SER B 1 279 ? 10.789 25.859 -9.789 1 89.19 279 SER B O 1
ATOM 5096 N N . GLU B 1 280 ? 9.578 27.359 -8.711 1 86.94 280 GLU B N 1
ATOM 5097 C CA . GLU B 1 280 ? 9.883 26.797 -7.395 1 86.94 280 GLU B CA 1
ATOM 5098 C C . GLU B 1 280 ? 9.242 25.422 -7.215 1 86.94 280 GLU B C 1
ATOM 5100 O O . GLU B 1 280 ? 9.867 24.516 -6.664 1 86.94 280 GLU B O 1
ATOM 5105 N N . ILE B 1 281 ? 8 25.375 -7.68 1 83.44 281 ILE B N 1
ATOM 5106 C CA . ILE B 1 281 ? 7.281 24.109 -7.602 1 83.44 281 ILE B CA 1
ATOM 5107 C C . ILE B 1 281 ? 8.016 23.047 -8.406 1 83.44 281 ILE B C 1
ATOM 5109 O O . ILE B 1 281 ? 8.242 21.938 -7.922 1 83.44 281 ILE B O 1
ATOM 5113 N N . LEU B 1 282 ? 8.398 23.422 -9.594 1 88.5 282 LEU B N 1
ATOM 5114 C CA . LEU B 1 282 ? 9.125 22.516 -10.477 1 88.5 282 LEU B CA 1
ATOM 5115 C C . LEU B 1 282 ? 10.453 22.109 -9.852 1 88.5 282 LEU B C 1
ATOM 5117 O O . LEU B 1 282 ? 10.82 20.938 -9.883 1 88.5 282 LEU B O 1
ATOM 5121 N N . GLN B 1 283 ? 11.078 22.984 -9.219 1 87.62 283 GLN B N 1
ATOM 5122 C CA . GLN B 1 283 ? 12.352 22.703 -8.555 1 87.62 283 GLN B CA 1
ATOM 5123 C C . GLN B 1 283 ? 12.18 21.703 -7.422 1 87.62 283 GLN B C 1
ATOM 5125 O O . GLN B 1 283 ? 12.969 20.766 -7.285 1 87.62 283 GLN B O 1
ATOM 5130 N N . ASN B 1 284 ? 11.227 21.938 -6.664 1 81.56 284 ASN B N 1
ATOM 5131 C CA . ASN B 1 284 ? 10.977 21.047 -5.539 1 81.56 284 ASN B CA 1
ATOM 5132 C C . ASN B 1 284 ? 10.727 19.625 -6 1 81.56 284 ASN B C 1
ATOM 5134 O O . ASN B 1 284 ? 11.234 18.672 -5.402 1 81.56 284 ASN B O 1
ATOM 5138 N N . ILE B 1 285 ? 9.914 19.547 -7 1 80.19 285 ILE B N 1
ATOM 5139 C CA . ILE B 1 285 ? 9.594 18.234 -7.547 1 80.19 285 ILE B CA 1
ATOM 5140 C C . ILE B 1 285 ? 10.867 17.578 -8.086 1 80.19 285 ILE B C 1
ATOM 5142 O O . ILE B 1 285 ? 11.133 16.406 -7.812 1 80.19 285 ILE B O 1
ATOM 5146 N N . ARG B 1 286 ? 11.633 18.328 -8.719 1 85.81 286 ARG B N 1
ATOM 5147 C CA . ARG B 1 286 ? 12.867 17.812 -9.305 1 85.81 286 ARG B CA 1
ATOM 5148 C C . ARG B 1 286 ? 13.875 17.438 -8.227 1 85.81 286 ARG B C 1
ATOM 5150 O O . ARG B 1 286 ? 14.57 16.422 -8.352 1 85.81 286 ARG B O 1
ATOM 5157 N N . PHE B 1 287 ? 13.875 18.156 -7.168 1 85.31 287 PHE B N 1
ATOM 5158 C CA . PHE B 1 287 ? 14.805 17.844 -6.082 1 85.31 287 PHE B CA 1
ATOM 5159 C C . PHE B 1 287 ? 14.375 16.578 -5.352 1 85.31 287 PHE B C 1
ATOM 5161 O O . PHE B 1 287 ? 15.211 15.773 -4.945 1 85.31 287 PHE B O 1
ATOM 5168 N N . THR B 1 288 ? 13.156 16.531 -5.184 1 75.75 288 THR B N 1
ATOM 5169 C CA . THR B 1 288 ? 12.648 15.312 -4.566 1 75.75 288 THR B CA 1
ATOM 5170 C C . THR B 1 288 ? 13.047 14.086 -5.383 1 75.75 288 THR B C 1
ATOM 5172 O O . THR B 1 288 ? 13.508 13.094 -4.832 1 75.75 288 THR B O 1
ATOM 5175 N N . ALA B 1 289 ? 12.883 14.195 -6.613 1 76.19 289 ALA B N 1
ATOM 5176 C CA . ALA B 1 289 ? 13.297 13.125 -7.516 1 76.19 289 ALA B CA 1
ATOM 5177 C C . ALA B 1 289 ? 14.805 12.891 -7.438 1 76.19 289 ALA B C 1
ATOM 5179 O O . ALA B 1 289 ? 15.266 11.75 -7.398 1 76.19 289 ALA B O 1
ATOM 5180 N N . ALA B 1 290 ? 15.484 13.93 -7.332 1 84.38 290 ALA B N 1
ATOM 5181 C CA . ALA B 1 290 ? 16.938 13.836 -7.27 1 84.38 290 ALA B CA 1
ATOM 5182 C C . ALA B 1 290 ? 17.391 13.109 -6.008 1 84.38 290 ALA B C 1
ATOM 5184 O O . ALA B 1 290 ? 18.281 12.25 -6.059 1 84.38 290 ALA B O 1
ATOM 5185 N N . LYS B 1 291 ? 16.766 13.477 -4.996 1 79.75 291 LYS B N 1
ATOM 5186 C CA . LYS B 1 291 ? 17.094 12.844 -3.725 1 79.75 291 LYS B CA 1
ATOM 5187 C C . LYS B 1 291 ? 16.844 11.336 -3.789 1 79.75 291 LYS B C 1
ATOM 5189 O O . LYS B 1 291 ? 17.672 10.547 -3.312 1 79.75 291 LYS B O 1
ATOM 5194 N N . GLU B 1 292 ? 15.82 11.094 -4.355 1 70.69 292 GLU B N 1
ATOM 5195 C CA . GLU B 1 292 ? 15.492 9.68 -4.516 1 70.69 292 GLU B CA 1
ATOM 5196 C C . GLU B 1 292 ? 16.547 8.961 -5.352 1 70.69 292 GLU B C 1
ATOM 5198 O O . GLU B 1 292 ? 16.984 7.863 -5.004 1 70.69 292 GLU B O 1
ATOM 5203 N N . TYR B 1 293 ? 16.938 9.656 -6.352 1 74.75 293 TYR B N 1
ATOM 5204 C CA . TYR B 1 293 ? 17.938 9.062 -7.246 1 74.75 293 TYR B CA 1
ATOM 5205 C C . TYR B 1 293 ? 19.297 8.984 -6.574 1 74.75 293 TYR B C 1
ATOM 5207 O O . TYR B 1 293 ? 20.016 8 -6.75 1 74.75 293 TYR B O 1
ATOM 5215 N N . LEU B 1 294 ? 19.578 9.922 -5.777 1 80 294 LEU B N 1
ATOM 5216 C CA . LEU B 1 294 ? 20.859 9.961 -5.082 1 80 294 LEU B CA 1
ATOM 5217 C C . LEU B 1 294 ? 20.969 8.836 -4.062 1 80 294 LEU B C 1
ATOM 5219 O O . LEU B 1 294 ? 22.047 8.297 -3.822 1 80 294 LEU B O 1
ATOM 5223 N N . GLN B 1 295 ? 19.812 8.555 -3.57 1 69.5 295 GLN B N 1
ATOM 5224 C CA . GLN B 1 295 ? 19.781 7.516 -2.543 1 69.5 295 GLN B CA 1
ATOM 5225 C C . GLN B 1 295 ? 19.75 6.125 -3.166 1 69.5 295 GLN B C 1
ATOM 5227 O O . GLN B 1 295 ? 20.344 5.188 -2.619 1 69.5 295 GLN B O 1
ATOM 5232 N N . LYS B 1 296 ? 19.172 6.133 -4.277 1 62.16 296 LYS B N 1
ATOM 5233 C CA . LYS B 1 296 ? 18.828 4.801 -4.773 1 62.16 296 LYS B CA 1
ATOM 5234 C C . LYS B 1 296 ? 19.75 4.387 -5.918 1 62.16 296 LYS B C 1
ATOM 5236 O O . LYS B 1 296 ? 19.938 3.197 -6.172 1 62.16 296 LYS B O 1
ATOM 5241 N N . LEU B 1 297 ? 20.312 5.461 -6.547 1 63.06 297 LEU B N 1
ATOM 5242 C CA . LEU B 1 297 ? 21.078 5.176 -7.754 1 63.06 297 LEU B CA 1
ATOM 5243 C C . LEU B 1 297 ? 22.547 5.5 -7.555 1 63.06 297 LEU B C 1
ATOM 5245 O O . LEU B 1 297 ? 22.891 6.469 -6.867 1 63.06 297 LEU B O 1
ATOM 5249 N N . ASP B 1 298 ? 23.297 4.594 -8.016 1 68.12 298 ASP B N 1
ATOM 5250 C CA . ASP B 1 298 ? 24.734 4.852 -7.992 1 68.12 298 ASP B CA 1
ATOM 5251 C C . ASP B 1 298 ? 25.234 5.328 -9.352 1 68.12 298 ASP B C 1
ATOM 5253 O O . ASP B 1 298 ? 26.031 4.645 -10.008 1 68.12 298 ASP B O 1
ATOM 5257 N N . ILE B 1 299 ? 24.797 6.43 -9.812 1 73.88 299 ILE B N 1
ATOM 5258 C CA . ILE B 1 299 ? 25.203 7.059 -11.062 1 73.88 299 ILE B CA 1
ATOM 5259 C C . ILE B 1 299 ? 25.797 8.438 -10.773 1 73.88 299 ILE B C 1
ATOM 5261 O O . ILE B 1 299 ? 25.562 9.008 -9.711 1 73.88 299 ILE B O 1
ATOM 5265 N N . PRO B 1 300 ? 26.656 8.75 -11.812 1 81.94 300 PRO B N 1
ATOM 5266 C CA . PRO B 1 300 ? 27.234 10.078 -11.602 1 81.94 300 PRO B CA 1
ATOM 5267 C C . PRO B 1 300 ? 26.172 11.148 -11.359 1 81.94 300 PRO B C 1
ATOM 5269 O O . PRO B 1 300 ? 25.109 11.117 -11.992 1 81.94 300 PRO B O 1
ATOM 5272 N N . ILE B 1 301 ? 26.453 11.977 -10.523 1 88.31 301 ILE B N 1
ATOM 5273 C CA . ILE B 1 301 ? 25.516 13.016 -10.109 1 88.31 301 ILE B CA 1
ATOM 5274 C C . ILE B 1 301 ? 25.125 13.867 -11.32 1 88.31 301 ILE B C 1
ATOM 5276 O O . ILE B 1 301 ? 23.984 14.305 -11.43 1 88.31 301 ILE B O 1
ATOM 5280 N N . ASN B 1 302 ? 26.078 14.008 -12.203 1 87.75 302 ASN B N 1
ATOM 5281 C CA . ASN B 1 302 ? 25.797 14.789 -13.398 1 87.75 302 ASN B CA 1
ATOM 5282 C C . ASN B 1 302 ? 24.656 14.164 -14.219 1 87.75 302 ASN B C 1
ATOM 5284 O O . ASN B 1 302 ? 23.859 14.883 -14.82 1 87.75 302 ASN B O 1
ATOM 5288 N N . GLU B 1 303 ? 24.656 13 -14.18 1 83.56 303 GLU B N 1
ATOM 5289 C CA . GLU B 1 303 ? 23.594 12.305 -14.891 1 83.56 303 GLU B CA 1
ATOM 5290 C C . GLU B 1 303 ? 22.25 12.492 -14.195 1 83.56 303 GLU B C 1
ATOM 5292 O O . GLU B 1 303 ? 21.219 12.664 -14.859 1 83.56 303 GLU B O 1
ATOM 5297 N N . ILE B 1 304 ? 22.266 12.453 -12.906 1 86.06 304 ILE B N 1
ATOM 5298 C CA . ILE B 1 304 ? 21.062 12.672 -12.117 1 86.06 304 ILE B CA 1
ATOM 5299 C C . ILE B 1 304 ? 20.5 14.07 -12.391 1 86.06 304 ILE B C 1
ATOM 5301 O O . ILE B 1 304 ? 19.297 14.25 -12.508 1 86.06 304 ILE B O 1
ATOM 5305 N N . VAL B 1 305 ? 21.391 14.945 -12.609 1 90.19 305 VAL B N 1
ATOM 5306 C CA . VAL B 1 305 ? 21.031 16.344 -12.852 1 90.19 305 VAL B CA 1
ATOM 5307 C C . VAL B 1 305 ? 20.203 16.438 -14.133 1 90.19 305 VAL B C 1
ATOM 5309 O O . VAL B 1 305 ? 19.156 17.094 -14.156 1 90.19 305 VAL B O 1
ATOM 5312 N N . TYR B 1 306 ? 20.609 15.711 -15.07 1 84.81 306 TYR B N 1
ATOM 5313 C CA . TYR B 1 306 ? 19.891 15.719 -16.344 1 84.81 306 TYR B CA 1
ATOM 5314 C C . TYR B 1 306 ? 18.609 14.906 -16.25 1 84.81 306 TYR B C 1
ATOM 5316 O O . TYR B 1 306 ? 17.594 15.281 -16.828 1 84.81 306 TYR B O 1
ATOM 5324 N N . MET B 1 307 ? 18.688 13.992 -15.445 1 80.44 307 MET B N 1
ATOM 5325 C CA . MET B 1 307 ? 17.562 13.086 -15.312 1 80.44 307 MET B CA 1
ATOM 5326 C C . MET B 1 307 ? 16.375 13.797 -14.664 1 80.44 307 MET B C 1
ATOM 5328 O O . MET B 1 307 ? 15.219 13.492 -14.977 1 80.44 307 MET B O 1
ATOM 5332 N N . VAL B 1 308 ? 16.734 14.664 -13.938 1 86.56 308 VAL B N 1
ATOM 5333 C CA . VAL B 1 308 ? 15.648 15.305 -13.203 1 86.56 308 VAL B CA 1
ATOM 5334 C C . VAL B 1 308 ? 15.211 16.578 -13.93 1 86.56 308 VAL B C 1
ATOM 5336 O O . VAL B 1 308 ? 14.32 17.281 -13.469 1 86.56 308 VAL B O 1
ATOM 5339 N N . GLY B 1 309 ? 15.836 16.891 -15.016 1 87.75 309 GLY B N 1
ATOM 5340 C CA . GLY B 1 309 ? 15.281 17.922 -15.883 1 87.75 309 GLY B CA 1
ATOM 5341 C C . GLY B 1 309 ? 16.125 19.188 -15.922 1 87.75 309 GLY B C 1
ATOM 5342 O O . GLY B 1 309 ? 15.727 20.172 -16.531 1 87.75 309 GLY B O 1
ATOM 5343 N N . TYR B 1 310 ? 17.328 19.156 -15.352 1 89.56 310 TYR B N 1
ATOM 5344 C CA . TYR B 1 310 ? 18.172 20.344 -15.406 1 89.56 310 TYR B CA 1
ATOM 5345 C C . TYR B 1 310 ? 19.109 20.281 -16.609 1 89.56 310 TYR B C 1
ATOM 5347 O O . TYR B 1 310 ? 19.641 19.219 -16.938 1 89.56 310 TYR B O 1
ATOM 5355 N N . THR B 1 311 ? 19.156 21.422 -17.266 1 85.06 311 THR B N 1
ATOM 5356 C CA . THR B 1 311 ? 20.109 21.531 -18.359 1 85.06 311 THR B CA 1
ATOM 5357 C C . THR B 1 311 ? 21.391 22.219 -17.891 1 85.06 311 THR B C 1
ATOM 5359 O O . THR B 1 311 ? 22.453 22.031 -18.5 1 85.06 311 THR B O 1
ATOM 5362 N N . ASN B 1 312 ? 21.266 23 -16.922 1 87.44 312 ASN B N 1
ATOM 5363 C CA . ASN B 1 312 ? 22.391 23.719 -16.344 1 87.44 312 ASN B CA 1
ATOM 5364 C C . ASN B 1 312 ? 22.859 23.094 -15.039 1 87.44 312 ASN B C 1
ATOM 5366 O O . ASN B 1 312 ? 22.234 23.297 -13.992 1 87.44 312 ASN B O 1
ATOM 5370 N N . LYS B 1 313 ? 24.047 22.469 -15.078 1 89.69 313 LYS B N 1
ATOM 5371 C CA . LYS B 1 313 ? 24.578 21.719 -13.938 1 89.69 313 LYS B CA 1
ATOM 5372 C C . LYS B 1 313 ? 24.922 22.672 -12.789 1 89.69 313 LYS B C 1
ATOM 5374 O O . LYS B 1 313 ? 24.625 22.375 -11.625 1 89.69 313 LYS B O 1
ATOM 5379 N N . SER B 1 314 ? 25.547 23.719 -13.195 1 90.25 314 SER B N 1
ATOM 5380 C CA . SER B 1 314 ? 25.953 24.672 -12.172 1 90.25 314 SER B CA 1
ATOM 5381 C C . SER B 1 314 ? 24.75 25.203 -11.383 1 90.25 314 SER B C 1
ATOM 5383 O O . SER B 1 314 ? 24.828 25.359 -10.164 1 90.25 314 SER B O 1
ATOM 5385 N N . HIS B 1 315 ? 23.719 25.422 -12.133 1 90.75 315 HIS B N 1
ATOM 5386 C CA . HIS B 1 315 ? 22.516 25.906 -11.484 1 90.75 315 HIS B CA 1
ATOM 5387 C C . HIS B 1 315 ? 21.938 24.844 -10.547 1 90.75 315 HIS B C 1
ATOM 5389 O O . HIS B 1 315 ? 21.484 25.156 -9.445 1 90.75 315 HIS B O 1
ATOM 5395 N N . PHE B 1 316 ? 21.938 23.641 -10.906 1 94.06 316 PHE B N 1
ATOM 5396 C CA . PHE B 1 316 ? 21.438 22.562 -10.07 1 94.06 316 PHE B CA 1
ATOM 5397 C C . PHE B 1 316 ? 22.234 22.453 -8.773 1 94.06 316 PHE B C 1
ATOM 5399 O O . PHE B 1 316 ? 21.656 22.422 -7.688 1 94.06 316 PHE B O 1
ATOM 5406 N N . TYR B 1 317 ? 23.547 22.422 -8.867 1 91 317 TYR B N 1
ATOM 5407 C CA . TYR B 1 317 ? 24.406 22.25 -7.703 1 91 317 TYR B CA 1
ATOM 5408 C C . TYR B 1 317 ? 24.219 23.391 -6.719 1 91 317 TYR B C 1
ATOM 5410 O O . TYR B 1 317 ? 24.125 23.172 -5.512 1 91 317 TYR B O 1
ATOM 5418 N N . ARG B 1 318 ? 24.141 24.562 -7.277 1 91.06 318 ARG B N 1
ATOM 5419 C CA . ARG B 1 318 ? 23.984 25.734 -6.438 1 91.06 318 ARG B CA 1
ATOM 5420 C C . ARG B 1 318 ? 22.641 25.734 -5.707 1 91.06 318 ARG B C 1
ATOM 5422 O O . ARG B 1 318 ? 22.594 25.953 -4.496 1 91.06 318 ARG B O 1
ATOM 5429 N N . THR B 1 319 ? 21.641 25.469 -6.41 1 91 319 THR B N 1
ATOM 5430 C CA . THR B 1 319 ? 20.297 25.531 -5.84 1 91 319 THR B CA 1
ATOM 5431 C C . THR B 1 319 ? 20.062 24.359 -4.883 1 91 319 THR B C 1
ATOM 5433 O O . THR B 1 319 ? 19.375 24.516 -3.869 1 91 319 THR B O 1
ATOM 5436 N N . PHE B 1 320 ? 20.609 23.266 -5.18 1 92.31 320 PHE B N 1
ATOM 5437 C CA . PHE B 1 320 ? 20.5 22.109 -4.293 1 92.31 320 PHE B CA 1
ATOM 5438 C C . PHE B 1 320 ? 21.172 22.391 -2.951 1 92.31 320 PHE B C 1
ATOM 5440 O O . PHE B 1 320 ? 20.578 22.141 -1.895 1 92.31 320 PHE B O 1
ATOM 5447 N N . LYS B 1 321 ? 22.312 22.938 -3.016 1 89.38 321 LYS B N 1
ATOM 5448 C CA . LYS B 1 321 ? 23.031 23.297 -1.794 1 89.38 321 LYS B CA 1
ATOM 5449 C C . LYS B 1 321 ? 22.266 24.344 -0.992 1 89.38 321 LYS B C 1
ATOM 5451 O O . LYS B 1 321 ? 22.219 24.281 0.238 1 89.38 321 LYS B O 1
ATOM 5456 N N . GLN B 1 322 ? 21.797 25.266 -1.649 1 88.12 322 GLN B N 1
ATOM 5457 C CA . GLN B 1 322 ? 21.031 26.312 -0.995 1 88.12 322 GLN B CA 1
ATOM 5458 C C . GLN B 1 322 ? 19.812 25.75 -0.273 1 88.12 322 GLN B C 1
ATOM 5460 O O . GLN B 1 322 ? 19.516 26.156 0.852 1 88.12 322 GLN B O 1
ATOM 5465 N N . GLU B 1 323 ? 19.188 24.875 -0.891 1 80.69 323 GLU B N 1
ATOM 5466 C CA . GLU B 1 323 ? 17.938 24.344 -0.356 1 80.69 323 GLU B CA 1
ATOM 5467 C C . GLU B 1 323 ? 18.203 23.266 0.706 1 80.69 323 GLU B C 1
ATOM 5469 O O . GLU B 1 323 ? 17.5 23.203 1.715 1 80.69 323 GLU B O 1
ATOM 5474 N N . MET B 1 324 ? 19.219 22.422 0.49 1 78.88 324 MET B N 1
ATOM 5475 C CA . MET B 1 324 ? 19.453 21.25 1.343 1 78.88 324 MET B CA 1
ATOM 5476 C C . MET B 1 324 ? 20.516 21.547 2.385 1 78.88 324 MET B C 1
ATOM 5478 O O . MET B 1 324 ? 20.656 20.828 3.369 1 78.88 324 MET B O 1
ATOM 5482 N N . GLY B 1 325 ? 21.25 22.516 2.16 1 83.56 325 GLY B N 1
ATOM 5483 C CA . GLY B 1 325 ? 22.359 22.875 3.031 1 83.56 325 GLY B CA 1
ATOM 5484 C C . GLY B 1 325 ? 23.609 22.047 2.779 1 83.56 325 GLY B C 1
ATOM 5485 O O . GLY B 1 325 ? 24.656 22.328 3.35 1 83.56 325 GLY B O 1
ATOM 5486 N N . ILE B 1 326 ? 23.469 21.031 1.975 1 85.5 326 ILE B N 1
ATOM 5487 C CA . ILE B 1 326 ? 24.594 20.172 1.627 1 85.5 326 ILE B CA 1
ATOM 5488 C C . ILE B 1 326 ? 24.609 19.922 0.121 1 85.5 326 ILE B C 1
ATOM 5490 O O . ILE B 1 326 ? 23.594 20.125 -0.559 1 85.5 326 ILE B O 1
ATOM 5494 N N . THR B 1 327 ? 25.812 19.484 -0.382 1 90.25 327 THR B N 1
ATOM 5495 C CA . THR B 1 327 ? 25.922 19.203 -1.807 1 90.25 327 THR B CA 1
ATOM 5496 C C . THR B 1 327 ? 25.297 17.844 -2.143 1 90.25 327 THR B C 1
ATOM 5498 O O . THR B 1 327 ? 25.109 17.016 -1.259 1 90.25 327 THR B O 1
ATOM 5501 N N . PRO B 1 328 ? 24.953 17.703 -3.441 1 90.06 328 PRO B N 1
ATOM 5502 C CA . PRO B 1 328 ? 24.438 16.406 -3.846 1 90.06 328 PRO B CA 1
ATOM 5503 C C . PRO B 1 328 ? 25.359 15.25 -3.475 1 90.06 328 PRO B C 1
ATOM 5505 O O . PRO B 1 328 ? 24.906 14.188 -3.055 1 90.06 328 PRO B O 1
ATOM 5508 N N . ALA B 1 329 ? 26.594 15.445 -3.574 1 88.69 329 ALA B N 1
ATOM 5509 C CA . ALA B 1 329 ? 27.578 14.414 -3.232 1 88.69 329 ALA B CA 1
ATOM 5510 C C . ALA B 1 329 ? 27.547 14.094 -1.742 1 88.69 329 ALA B C 1
ATOM 5512 O O . ALA B 1 329 ? 27.609 12.93 -1.351 1 88.69 329 ALA B O 1
ATOM 5513 N N . GLN B 1 330 ? 27.438 15.078 -0.97 1 86.88 330 GLN B N 1
ATOM 5514 C CA . GLN B 1 330 ? 27.328 14.906 0.475 1 86.88 330 GLN B CA 1
ATOM 5515 C C . GLN B 1 330 ? 26.047 14.164 0.847 1 86.88 330 GLN B C 1
ATOM 5517 O O . GLN B 1 330 ? 26.062 13.305 1.729 1 86.88 330 GLN B O 1
ATOM 5522 N N . TYR B 1 331 ? 25.031 14.586 0.155 1 86.75 331 TYR B N 1
ATOM 5523 C CA . TYR B 1 331 ? 23.734 13.945 0.407 1 86.75 331 TYR B CA 1
ATOM 5524 C C . TYR B 1 331 ? 23.812 12.445 0.133 1 86.75 331 TYR B C 1
ATOM 5526 O O . TYR B 1 331 ? 23.328 11.641 0.929 1 86.75 331 TYR B O 1
ATOM 5534 N N . ARG B 1 332 ? 24.375 12.094 -0.947 1 84.44 332 ARG B N 1
ATOM 5535 C CA . ARG B 1 332 ? 24.547 10.695 -1.312 1 84.44 332 ARG B CA 1
ATOM 5536 C C . ARG B 1 332 ? 25.391 9.953 -0.279 1 84.44 332 ARG B C 1
ATOM 5538 O O . ARG B 1 332 ? 25.078 8.828 0.108 1 84.44 332 ARG B O 1
ATOM 5545 N N . LYS B 1 333 ? 26.422 10.516 0.136 1 79.31 333 LYS B N 1
ATOM 5546 C CA . LYS B 1 333 ? 27.297 9.906 1.126 1 79.31 333 LYS B CA 1
ATOM 5547 C C . LYS B 1 333 ? 26.562 9.656 2.439 1 79.31 333 LYS B C 1
ATOM 5549 O O . LYS B 1 333 ? 26.75 8.617 3.07 1 79.31 333 LYS B O 1
ATOM 5554 N N . GLN B 1 334 ? 25.812 10.578 2.758 1 73.06 334 GLN B N 1
ATOM 5555 C CA . GLN B 1 334 ? 25.047 10.461 3.994 1 73.06 334 GLN B CA 1
ATOM 5556 C C . GLN B 1 334 ? 23.984 9.375 3.877 1 73.06 334 GLN B C 1
ATOM 5558 O O . GLN B 1 334 ? 23.734 8.641 4.836 1 73.06 334 GLN B O 1
ATOM 5563 N N . ALA B 1 335 ? 23.484 9.32 2.754 1 63.38 335 ALA B N 1
ATOM 5564 C CA . ALA B 1 335 ? 22.422 8.336 2.51 1 63.38 335 ALA B CA 1
ATOM 5565 C C . ALA B 1 335 ? 23 6.918 2.49 1 63.38 335 ALA B C 1
ATOM 5567 O O . ALA B 1 335 ? 22.375 5.988 3.006 1 63.38 335 ALA B O 1
ATOM 5568 N N . VAL B 1 336 ? 24.188 6.785 1.861 1 58 336 VAL B N 1
ATOM 5569 C CA . VAL B 1 336 ? 24.875 5.5 1.807 1 58 336 VAL B CA 1
ATOM 5570 C C . VAL B 1 336 ? 25.406 5.145 3.191 1 58 336 VAL B C 1
ATOM 5572 O O . VAL B 1 336 ? 25.359 3.982 3.605 1 58 336 VAL B O 1
ATOM 5575 N N . ALA B 1 337 ? 26.016 6.121 3.797 1 54.09 337 ALA B N 1
ATOM 5576 C CA . ALA B 1 337 ? 26.547 5.887 5.137 1 54.09 337 ALA B CA 1
ATOM 5577 C C . ALA B 1 337 ? 25.453 5.422 6.09 1 54.09 337 ALA B C 1
ATOM 5579 O O . ALA B 1 337 ? 25.672 4.559 6.941 1 54.09 337 ALA B O 1
ATOM 5580 N N . SER B 1 338 ? 24.5 6.004 5.945 1 46.5 338 SER B N 1
ATOM 5581 C CA . SER B 1 338 ? 23.406 5.578 6.812 1 46.5 338 SER B CA 1
ATOM 5582 C C . SER B 1 338 ? 22.984 4.148 6.504 1 46.5 338 SER B C 1
ATOM 5584 O O . SER B 1 338 ? 22.594 3.402 7.406 1 46.5 338 SER B O 1
ATOM 5586 N N . LYS B 1 339 ? 23.188 3.824 5.344 1 47.12 339 LYS B N 1
ATOM 5587 C CA . LYS B 1 339 ? 22.922 2.439 4.965 1 47.12 339 LYS B CA 1
ATOM 5588 C C . LYS B 1 339 ? 24.031 1.514 5.453 1 47.12 339 LYS B C 1
ATOM 5590 O O . LYS B 1 339 ? 23.766 0.374 5.848 1 47.12 339 LYS B O 1
ATOM 5595 N N . GLY B 1 340 ? 25.312 1.825 5.285 1 41.12 340 GLY B N 1
ATOM 5596 C CA . GLY B 1 340 ? 26.469 1.088 5.77 1 41.12 340 GLY B CA 1
ATOM 5597 C C . GLY B 1 340 ? 26.531 1.015 7.281 1 41.12 340 GLY B C 1
ATOM 5598 O O . GLY B 1 340 ? 27 0.021 7.84 1 41.12 340 GLY B O 1
ATOM 5599 N N . MET B 1 341 ? 26.469 2.07 7.895 1 37.44 341 MET B N 1
ATOM 5600 C CA . MET B 1 341 ? 26.516 1.998 9.352 1 37.44 341 MET B CA 1
ATOM 5601 C C . MET B 1 341 ? 25.469 1.027 9.891 1 37.44 341 MET B C 1
ATOM 5603 O O . MET B 1 341 ? 25.688 0.385 10.922 1 37.44 341 MET B O 1
ATOM 5607 N N . ASP B 1 342 ? 24.609 0.877 9.242 1 33.62 342 ASP B N 1
ATOM 5608 C CA . ASP B 1 342 ? 23.641 -0.118 9.68 1 33.62 342 ASP B CA 1
ATOM 5609 C C . ASP B 1 342 ? 24.141 -1.534 9.43 1 33.62 342 ASP B C 1
ATOM 5611 O O . ASP B 1 342 ? 23.766 -2.471 10.133 1 33.62 342 ASP B O 1
ATOM 5615 N N . SER B 1 343 ? 24.984 -1.771 8.57 1 32 343 SER B N 1
ATOM 5616 C CA . SER B 1 343 ? 25.641 -3.062 8.383 1 32 343 SER B CA 1
ATOM 5617 C C . SER B 1 343 ? 26.719 -3.299 9.438 1 32 343 SER B C 1
ATOM 5619 O O . SER B 1 343 ? 27.125 -4.438 9.672 1 32 343 SER B O 1
ATOM 5621 N N . LEU B 1 344 ? 27.469 -2.4 9.922 1 28.81 344 LEU B N 1
ATOM 5622 C CA . LEU B 1 344 ? 28.5 -2.631 10.938 1 28.81 344 LEU B CA 1
ATOM 5623 C C . LEU B 1 344 ? 27.859 -2.904 12.297 1 28.81 344 LEU B C 1
ATOM 5625 O O . LEU B 1 344 ? 28.531 -3.41 13.203 1 28.81 344 LEU B O 1
ATOM 5629 N N . LYS B 1 345 ? 26.875 -2.396 12.656 1 27.52 345 LYS B N 1
ATOM 5630 C CA . LYS B 1 345 ? 26.375 -2.75 13.984 1 27.52 345 LYS B CA 1
ATOM 5631 C C . LYS B 1 345 ? 25.719 -4.125 13.977 1 27.52 345 LYS B C 1
ATOM 5633 O O . LYS B 1 345 ? 25.109 -4.531 14.969 1 27.52 345 LYS B O 1
ATOM 5638 N N . ARG B 1 346 ? 25.859 -4.758 12.859 1 25.56 346 ARG B N 1
ATOM 5639 C CA . ARG B 1 346 ? 25.516 -6.172 13.008 1 25.56 346 ARG B CA 1
ATOM 5640 C C . ARG B 1 346 ? 26.781 -7.023 13.102 1 25.56 346 ARG B C 1
ATOM 5642 O O . ARG B 1 346 ? 27.75 -6.781 12.383 1 25.56 346 ARG B O 1
#

Solvent-accessible surface area (backbone atoms only — not comparable to full-atom values): 36211 Å² total; per-residue (Å²): 115,52,91,73,69,23,37,44,70,70,55,51,41,53,53,48,53,52,53,46,50,64,53,43,68,66,50,63,76,64,72,74,75,78,51,70,69,48,54,51,33,29,72,72,70,63,32,32,78,50,62,63,81,80,66,41,59,90,92,47,59,54,37,67,42,82,46,62,56,33,86,57,56,47,74,40,28,31,32,71,34,29,36,36,39,36,23,74,30,50,50,39,45,35,32,45,73,90,37,82,41,81,39,41,54,51,18,36,38,42,29,30,39,77,29,39,34,25,48,40,47,25,48,89,68,19,34,35,35,40,36,39,32,38,53,69,54,50,48,54,39,41,57,73,45,33,72,74,50,30,66,64,26,36,52,40,42,13,43,77,42,67,16,82,63,44,66,47,51,50,77,42,64,46,61,77,21,75,39,47,58,40,58,52,25,52,47,46,38,48,47,31,64,70,68,58,50,90,62,24,68,60,50,36,49,39,26,51,37,50,26,53,49,39,49,46,54,36,50,48,55,47,40,74,69,41,84,74,82,79,67,69,51,39,55,55,26,48,48,50,29,52,44,62,63,36,45,46,80,63,48,64,59,57,54,12,56,73,71,71,40,54,47,66,53,42,41,48,50,40,28,62,48,26,64,30,48,63,67,53,51,43,45,51,51,27,46,53,51,38,51,49,42,43,63,61,41,93,61,63,63,71,54,48,44,46,66,35,37,45,88,50,66,68,58,48,54,52,52,43,23,70,74,68,71,42,45,71,67,55,51,28,49,52,49,49,44,57,55,49,57,58,57,64,81,98,114,52,92,76,68,22,36,45,72,70,57,50,40,52,52,49,53,52,54,47,50,65,53,43,68,65,51,64,74,63,73,73,74,75,49,70,70,47,54,50,33,28,73,73,69,64,32,32,77,49,64,64,81,79,67,44,59,88,92,47,58,55,38,67,44,83,45,59,56,33,86,59,56,49,73,40,28,29,32,70,35,30,38,36,39,36,24,73,30,50,49,41,44,35,34,44,72,89,37,82,42,80,38,41,54,50,18,35,38,42,28,31,38,78,27,38,34,25,49,40,46,26,50,90,68,18,35,34,35,41,36,37,32,37,54,68,54,50,48,53,40,41,59,72,43,34,74,74,52,31,67,63,26,34,53,40,42,14,42,76,44,65,17,80,64,46,67,47,50,49,76,41,64,46,61,76,23,75,36,46,59,40,57,51,24,52,48,45,38,47,46,32,65,71,65,58,50,89,62,25,67,61,49,37,50,39,27,51,36,50,25,52,49,40,49,46,54,36,48,48,55,48,40,75,70,41,85,74,81,79,65,69,50,40,54,54,25,49,48,50,30,52,43,63,64,37,45,44,80,62,48,64,59,57,53,12,54,72,70,70,40,53,47,66,55,43,41,49,50,38,26,62,47,26,64,30,48,62,67,54,52,44,46,50,52,29,46,52,51,37,51,50,41,44,63,62,42,95,61,61,63,71,55,48,42,46,66,35,38,46,87,50,65,69,57,48,54,51,51,43,24,70,73,67,73,42,44,71,68,54,50,26,49,51,48,47,43,58,54,49,56,59,56,66,80,99

Foldseek 3Di:
DPPVPDDDLVRVLVVVLVVVCVVCVVPVVCPDDPDPVQVVVCVVPVEEEDEPVPQDDQPDQKHKDKDAQAAFKDRWYAYQWKKKKAWQWAWWWKQKPNDTDIDGHGKIKIAARLITMITGGHDHGTIMMMMTGGPLLVCVLVLVPLQPFFDVLLLVLCRLLVDPPDRSMDMDDCVQFPDCQLVSLVSLLNVLNVPVPVCSVVSNSVSVSSNVVRRVVRVVVVVVVPDDDDCLRRVVSNLLSVCLVVLQADDLCNSCVVSVHDSVVNQVSCCNRRVDGPVVSSLSSLVSQLLVCLLPPDDDSVVSCNVSRDPDPVVNQVVNCVVVVDGSVVSSVVSVVSVVVVVVVD/DPPVPDDDLVRVLVVVLVVVCVVCVVPVVCPPDPDPVQVVCCVVPVEEEDEPVPQDDQPDQKHKDKDAQAAFKDRWYAYQWKKKKAWQWAWWWKQKPNDTDIDGHGKIKIAARLITMITGGHDHGTIMMMMTGGPLLVCVLVLVPLLPFFDVLLLVLCRVLVDPPDRSMDMDDCVQFPDCQLVSLVSLLNVLNVPVPVCSVVSNSVSVSSNVVRRVVRVVVVVVVPDDDDCLRRVVSNLLSVCLVVLQDDDLCNSCVVSVHDSVVNQVSCCNRRVDGPVVSSLVSLVSQLLVCLLPPDDDSVVSCNVSRDPDPVVNQVVNCVVVVDGSVVSSVVSVVSVVVVVVVD

Organism: NCBI:txid537013

pLDDT: mean 74.8, std 16.95, range [25.48, 96.06]